Protein AF-0000000076549387 (afdb_homodimer)

Sequence (734 aa):
MTKSLVIRKKEECKWDLVSLGEVMLRLDPGDVRVATARQFNVWEGGGEYNVARGLRRCFGLKTAIVTAVADNPVGRLLEDLMLQGGVDQSHVVWTKYDGVGRTTRNGLNFTERGFGVRAALGCSDRGHTAVSQLKPGQIDWDEIFGKEGSRWFHTGGIFCALSETTPEVAKEAMVAARKHGVMISYDLNYRDSLWKSIGGKARATEVNRELASYVDVMIGNEEDFTAALGFEIEGVGEDLGELDSANFRKMIEKAVATFPNFRAVATTLRHAKTASVNDWGAVCYYEGKFHEARPMPDLEIFDRVGGGDSFASGLIYGFLNDKGADWAVNCGCAHGALAMTTPGDTTMATFDEVQRIMKGGGARVQRMTKSLVIRKKEECKWDLVSLGEVMLRLDPGDVRVATARQFNVWEGGGEYNVARGLRRCFGLKTAIVTAVADNPVGRLLEDLMLQGGVDQSHVVWTKYDGVGRTTRNGLNFTERGFGVRAALGCSDRGHTAVSQLKPGQIDWDEIFGKEGSRWFHTGGIFCALSETTPEVAKEAMVAARKHGVMISYDLNYRDSLWKSIGGKARATEVNRELASYVDVMIGNEEDFTAALGFEIEGVGEDLGELDSANFRKMIEKAVATFPNFRAVATTLRHAKTASVNDWGAVCYYEGKFHEARPMPDLEIFDRVGGGDSFASGLIYGFLNDKGADWAVNCGCAHGALAMTTPGDTTMATFDEVQRIMKGGGARVQR

Nearest PDB structures (foldseek):
  4gm6-assembly1_F  TM=9.409E-01  e=6.755E-30  Listeria grayi DSM 20601
  4du5-assembly1_A  TM=8.593E-01  e=4.183E-23  Polaromonas sp. JS666
  4du5-assembly2_C  TM=8.643E-01  e=4.702E-22  Polaromonas sp. JS666
  3ljs-assembly2_B  TM=7.863E-01  e=1.137E-19  Xylella fastidiosa Temecula1
  7vva-assembly2_G  TM=6.803E-01  e=8.347E-06  Escherichia coli

Foldseek 3Di:
DLDAQDFDDPVQALFQEEEEWAKAWEWEQPQDAPVPGPGTDIAIDTLRLQLQLLLCQAVNGAYAYAFEAEPDPRSVVSVVRSVVSVHDYPRYHYDYDPVPQPQEHGKYWYWYQFDFARHIDIDTDQPNYGRLPDAPPPGDLCCNCPVNRYRAYEYEQNQVLQYQGSLVNLQNNLVSCVVSSHAYEYELPDDQVSNVVPPGQVVLQVSLCVSLLSHAEYEYAPVSCCRRNVQDQPPPDPPCDPVRVVSRVVSVVVVCVSHVSHQKYKYWDWDPPTSFWIWTWMWMDHPNDIAIADIDHRQGFDAQAQLSSQLSSQLSVCSSVVVDNNRSNNLSRLRSSQQRHDDYRHRPHHNVSSVCVSVVHDPPDDD/DLDAQDFDDPVQALFQEEEEWAKAWEWEQPQDAPVPGPGTDIAIDTLRLQLQLLLCQAVPGAYAYAFEAEPDPRSVVSVVRSVVSVHDYPRYHYDYDPVPQPQEHGKYWYWYQFDFARHIDIDTDQPNYGRLPDAPPPGDLCCNCPVNRYRAYEYEQNQVLQYQGSLVNLQNNLVSCVVSSHAYEYELPDDQVSNVVPPGQVVLQVSLCVSLLSHAEYEYAPVSCCRRNVQDQPPPDDPPDPVRVVSRVVSVVVSCVSHVSHQKYKYWDWDPPTSFWIWTWMWMDHPNDIAIADIDHRQGFDAQAQLSSQLSSQLSVCSSVVVDNNRSNNLSRLRSSQQRHDDYRHRPHHNVSSVCVSVVHDPPDDD

Radius of gyration: 29.79 Å; Cα contacts (8 Å, |Δi|>4): 1747; chains: 2; bounding box: 63×90×71 Å

pLDDT: mean 93.86, std 11.14, range [37.62, 99.0]

Organism: NCBI:txid570835

Structure (mmCIF, N/CA/C/O backbone):
data_AF-0000000076549387-model_v1
#
loop_
_entity.id
_entity.type
_entity.pdbx_description
1 polymer 2-dehydro-3-deoxygluconokinase
#
loop_
_atom_site.group_PDB
_atom_site.id
_atom_site.type_symbol
_atom_site.label_atom_id
_atom_site.label_alt_id
_atom_site.label_comp_id
_atom_site.label_asym_id
_atom_site.label_entity_id
_atom_site.label_seq_id
_atom_site.pdbx_PDB_ins_code
_atom_site.Cartn_x
_atom_site.Cartn_y
_atom_site.Cartn_z
_atom_site.occupancy
_atom_site.B_iso_or_equiv
_atom_site.auth_seq_id
_atom_site.auth_comp_id
_atom_site.auth_asym_id
_atom_site.auth_atom_id
_atom_site.pdbx_PDB_model_num
ATOM 1 N N . MET A 1 1 ? 6.594 -48.656 -10.984 1 39.19 1 MET A N 1
ATOM 2 C CA . MET A 1 1 ? 5.902 -48.312 -12.227 1 39.19 1 MET A CA 1
ATOM 3 C C . MET A 1 1 ? 5.273 -46.906 -12.141 1 39.19 1 MET A C 1
ATOM 5 O O . MET A 1 1 ? 4.477 -46.656 -11.242 1 39.19 1 MET A O 1
ATOM 9 N N . THR A 1 2 ? 6.125 -45.875 -12.547 1 50.94 2 THR A N 1
ATOM 10 C CA . THR A 1 2 ? 5.691 -44.469 -12.492 1 50.94 2 THR A CA 1
ATOM 11 C C . THR A 1 2 ? 4.285 -44.344 -13.062 1 50.94 2 THR A C 1
ATOM 13 O O . THR A 1 2 ? 3.994 -44.844 -14.148 1 50.94 2 THR A O 1
ATOM 16 N N . LYS A 1 3 ? 3.303 -44.094 -12.133 1 68.94 3 LYS A N 1
ATOM 17 C CA . LYS A 1 3 ? 1.864 -44.125 -12.383 1 68.94 3 LYS A CA 1
ATOM 18 C C . LYS A 1 3 ? 1.426 -42.875 -13.172 1 68.94 3 LYS A C 1
ATOM 20 O O . LYS A 1 3 ? 1.919 -41.781 -12.938 1 68.94 3 LYS A O 1
ATOM 25 N N . SER A 1 4 ? 0.88 -43.031 -14.305 1 82.94 4 SER A N 1
ATOM 26 C CA . SER A 1 4 ? 0.263 -42.031 -15.172 1 82.94 4 SER A CA 1
ATOM 27 C C . SER A 1 4 ? -0.686 -41.125 -14.391 1 82.94 4 SER A C 1
ATOM 29 O O . SER A 1 4 ? -1.084 -41.469 -13.273 1 82.94 4 SER A O 1
ATOM 31 N N . LEU A 1 5 ? -0.774 -39.938 -14.797 1 91 5 LEU A N 1
ATOM 32 C CA . LEU A 1 5 ? -1.771 -39.031 -14.234 1 91 5 LEU A CA 1
ATOM 33 C C . LEU A 1 5 ? -3.182 -39.5 -14.57 1 91 5 LEU A C 1
ATOM 35 O O . LEU A 1 5 ? -3.521 -39.656 -15.742 1 91 5 LEU A O 1
ATOM 39 N N . VAL A 1 6 ? -3.938 -39.844 -13.602 1 93.5 6 VAL A N 1
ATOM 40 C CA . VAL A 1 6 ? -5.348 -40.188 -13.781 1 93.5 6 VAL A CA 1
ATOM 41 C C . VAL A 1 6 ? -6.215 -38.969 -13.43 1 93.5 6 VAL A C 1
ATOM 43 O O . VAL A 1 6 ? -6.504 -38.719 -12.25 1 93.5 6 VAL A O 1
ATOM 46 N N . ILE A 1 7 ? -6.664 -38.25 -14.438 1 97 7 ILE A N 1
ATOM 47 C CA . ILE A 1 7 ? -7.352 -37 -14.25 1 97 7 ILE A CA 1
ATOM 48 C C . ILE A 1 7 ? -8.859 -37.188 -14.406 1 97 7 ILE A C 1
ATOM 50 O O . ILE A 1 7 ? -9.305 -37.875 -15.312 1 97 7 ILE A O 1
ATOM 54 N N . ARG A 1 8 ? -9.594 -36.625 -13.547 1 97.38 8 ARG A N 1
ATOM 55 C CA . ARG A 1 8 ? -11.047 -36.688 -13.594 1 97.38 8 ARG A CA 1
ATOM 56 C C . ARG A 1 8 ? -11.578 -36.156 -14.93 1 97.38 8 ARG A C 1
ATOM 58 O O . ARG A 1 8 ? -11.008 -35.219 -15.508 1 97.38 8 ARG A O 1
ATOM 65 N N . LYS A 1 9 ? -12.711 -36.688 -15.305 1 97 9 LYS A N 1
ATOM 66 C CA . LYS A 1 9 ? -13.312 -36.281 -16.578 1 97 9 LYS A CA 1
ATOM 67 C C . LYS A 1 9 ? -13.883 -34.875 -16.484 1 97 9 LYS A C 1
ATOM 69 O O . LYS A 1 9 ? -14.43 -34.469 -15.445 1 97 9 LYS A O 1
ATOM 74 N N . LYS A 1 10 ? -13.742 -34.219 -17.547 1 96.88 10 LYS A N 1
ATOM 75 C CA . LYS A 1 10 ? -14.195 -32.812 -17.625 1 96.88 10 LYS A CA 1
ATOM 76 C C . LYS A 1 10 ? -15.68 -32.719 -17.297 1 96.88 10 LYS A C 1
ATOM 78 O O . LYS A 1 10 ? -16.109 -31.766 -16.625 1 96.88 10 LYS A O 1
ATOM 83 N N . GLU A 1 11 ? -16.438 -33.688 -17.688 1 96.62 11 GLU A N 1
ATOM 84 C CA . GLU A 1 11 ? -17.891 -33.656 -17.562 1 96.62 11 GLU A CA 1
ATOM 85 C C . GLU A 1 11 ? -18.328 -33.812 -16.109 1 96.62 11 GLU A C 1
ATOM 87 O O . GLU A 1 11 ? -19.453 -33.5 -15.75 1 96.62 11 GLU A O 1
ATOM 92 N N . GLU A 1 12 ? -17.406 -34.219 -15.305 1 96.81 12 GLU A N 1
ATOM 93 C CA . GLU A 1 12 ? -17.75 -34.531 -13.914 1 96.81 12 GLU A CA 1
ATOM 94 C C . GLU A 1 12 ? -17.344 -33.375 -12.984 1 96.81 12 GLU A C 1
ATOM 96 O O . GLU A 1 12 ? -17.641 -33.438 -11.789 1 96.81 12 GLU A O 1
ATOM 101 N N . CYS A 1 13 ? -16.734 -32.438 -13.516 1 98.62 13 CYS A N 1
ATOM 102 C CA . CYS A 1 13 ? -16.156 -31.375 -12.703 1 98.62 13 CYS A CA 1
ATOM 103 C C . CYS A 1 13 ? -16.609 -30 -13.172 1 98.62 13 CYS A C 1
ATOM 105 O O . CYS A 1 13 ? -16.594 -29.703 -14.375 1 98.62 13 CYS A O 1
ATOM 107 N N . LYS A 1 14 ? -17 -29.25 -12.211 1 98.75 14 LYS A N 1
ATOM 108 C CA . LYS A 1 14 ? -17.312 -27.844 -12.516 1 98.75 14 LYS A CA 1
ATOM 109 C C . LYS A 1 14 ? -16.047 -27.094 -12.93 1 98.75 14 LYS A C 1
ATOM 111 O O . LYS A 1 14 ? -16.094 -26.234 -13.82 1 98.75 14 LYS A O 1
ATOM 116 N N . TRP A 1 15 ? -14.938 -27.406 -12.281 1 98.88 15 TRP A N 1
ATOM 117 C CA . TRP A 1 15 ? -13.703 -26.656 -12.477 1 98.88 15 TRP A CA 1
ATOM 118 C C . TRP A 1 15 ? -12.656 -27.516 -13.18 1 98.88 15 TRP A C 1
ATOM 120 O O . TRP A 1 15 ? -12.453 -28.672 -12.82 1 98.88 15 TRP A O 1
ATOM 130 N N . ASP A 1 16 ? -12.016 -26.875 -14.188 1 98.94 16 ASP A N 1
ATOM 131 C CA . ASP A 1 16 ? -10.797 -27.5 -14.695 1 98.94 16 ASP A CA 1
ATOM 132 C C . ASP A 1 16 ? -9.664 -27.391 -13.688 1 98.94 16 ASP A C 1
ATOM 134 O O . ASP A 1 16 ? -8.859 -28.312 -13.547 1 98.94 16 ASP A O 1
ATOM 138 N N . LEU A 1 17 ? -9.594 -26.281 -12.984 1 98.94 17 LEU A N 1
ATOM 139 C CA . LEU A 1 17 ? -8.562 -26.062 -11.977 1 98.94 17 LEU A CA 1
ATOM 140 C C . LEU A 1 17 ? -9.039 -25.109 -10.898 1 98.94 17 LEU A C 1
ATOM 142 O O . LEU A 1 17 ? -9.656 -24.078 -11.203 1 98.94 17 LEU A O 1
ATOM 146 N N . VAL A 1 18 ? -8.719 -25.391 -9.633 1 98.94 18 VAL A N 1
ATOM 147 C CA . VAL A 1 18 ? -8.859 -24.484 -8.492 1 98.94 18 VAL A CA 1
ATOM 148 C C . VAL A 1 18 ? -7.484 -24.172 -7.902 1 98.94 18 VAL A C 1
ATOM 150 O O . VAL A 1 18 ? -6.707 -25.094 -7.617 1 98.94 18 VAL A O 1
ATOM 153 N N . SER A 1 19 ? -7.207 -22.938 -7.805 1 98.94 19 SER A N 1
ATOM 154 C CA . SER A 1 19 ? -5.977 -22.516 -7.145 1 98.94 19 SER A CA 1
ATOM 155 C C . SER A 1 19 ? -6.25 -22 -5.734 1 98.94 19 SER A C 1
ATOM 157 O O . SER A 1 19 ? -7.324 -21.469 -5.457 1 98.94 19 SER A O 1
ATOM 159 N N . LEU A 1 20 ? -5.301 -22.219 -4.84 1 98.94 20 LEU A N 1
ATOM 160 C CA . LEU A 1 20 ? -5.238 -21.609 -3.516 1 98.94 20 LEU A CA 1
ATOM 161 C C . LEU A 1 20 ? -4 -20.734 -3.379 1 98.94 20 LEU A C 1
ATOM 163 O O . LEU A 1 20 ? -2.873 -21.219 -3.529 1 98.94 20 LEU A O 1
ATOM 167 N N . GLY A 1 21 ? -4.172 -19.453 -3.123 1 98.81 21 GLY A N 1
ATOM 168 C CA . GLY A 1 21 ? -3.023 -18.562 -2.99 1 98.81 21 GLY A CA 1
ATOM 169 C C . GLY A 1 21 ? -3.404 -17.109 -2.785 1 98.81 21 GLY A C 1
ATOM 170 O O . GLY A 1 21 ? -4.586 -16.766 -2.803 1 98.81 21 GLY A O 1
ATOM 171 N N . GLU A 1 22 ? -2.432 -16.312 -2.545 1 98.75 22 GLU A N 1
ATOM 172 C CA . GLU A 1 22 ? -2.617 -14.875 -2.346 1 98.75 22 GLU A CA 1
ATOM 173 C C . GLU A 1 22 ? -2.742 -14.148 -3.68 1 98.75 22 GLU A C 1
ATOM 175 O O . GLU A 1 22 ? -2.004 -14.438 -4.625 1 98.75 22 GLU A O 1
ATOM 180 N N . VAL A 1 23 ? -3.674 -13.25 -3.785 1 98.81 23 VAL A N 1
ATOM 181 C CA . VAL A 1 23 ? -3.752 -12.305 -4.895 1 98.81 23 VAL A CA 1
ATOM 182 C C . VAL A 1 23 ? -3.389 -10.898 -4.41 1 98.81 23 VAL A C 1
ATOM 184 O O . VAL A 1 23 ? -4.023 -10.367 -3.496 1 98.81 23 VAL A O 1
ATOM 187 N N . MET A 1 24 ? -2.383 -10.312 -4.984 1 98.69 24 MET A N 1
ATOM 188 C CA . MET A 1 24 ? -1.881 -9.008 -4.562 1 98.69 24 MET A CA 1
ATOM 189 C C . MET A 1 24 ? -2.145 -7.957 -5.633 1 98.69 24 MET A C 1
ATOM 191 O O . MET A 1 24 ? -2.379 -8.289 -6.793 1 98.69 24 MET A O 1
ATOM 195 N N . LEU A 1 25 ? -2.178 -6.734 -5.176 1 98.75 25 LEU A N 1
ATOM 196 C CA . LEU A 1 25 ? -2.115 -5.594 -6.082 1 98.75 25 LEU A CA 1
ATOM 197 C C . LEU A 1 25 ? -0.669 -5.227 -6.395 1 98.75 25 LEU A C 1
ATOM 199 O O . LEU A 1 25 ? 0.122 -4.969 -5.484 1 98.75 25 LEU A O 1
ATOM 203 N N . ARG A 1 26 ? -0.303 -5.301 -7.609 1 98.62 26 ARG A N 1
ATOM 204 C CA . ARG A 1 26 ? 1.019 -4.863 -8.047 1 98.62 26 ARG A CA 1
ATOM 205 C C . ARG A 1 26 ? 0.999 -3.396 -8.461 1 98.62 26 ARG A C 1
ATOM 207 O O . ARG A 1 26 ? 0.167 -2.99 -9.273 1 98.62 26 ARG A O 1
ATOM 214 N N . LEU A 1 27 ? 1.844 -2.586 -7.863 1 98.81 27 LEU A N 1
ATOM 215 C CA . LEU A 1 27 ? 2.09 -1.2 -8.242 1 98.81 27 LEU A CA 1
ATOM 216 C C . LEU A 1 27 ? 3.369 -1.081 -9.062 1 98.81 27 LEU A C 1
ATOM 218 O O . LEU A 1 27 ? 4.469 -1.274 -8.539 1 98.81 27 LEU A O 1
ATOM 222 N N . ASP A 1 28 ? 3.219 -0.827 -10.336 1 98.56 28 ASP A N 1
ATOM 223 C CA . ASP A 1 28 ? 4.262 -0.834 -11.359 1 98.56 28 ASP A CA 1
ATOM 224 C C . ASP A 1 28 ? 4.652 0.588 -11.758 1 98.56 28 ASP A C 1
ATOM 226 O O . ASP A 1 28 ? 3.867 1.302 -12.383 1 98.56 28 ASP A O 1
ATOM 230 N N . PRO A 1 29 ? 5.918 1.038 -11.469 1 98.44 29 PRO A N 1
ATOM 231 C CA . PRO A 1 29 ? 6.324 2.414 -11.766 1 98.44 29 PRO A CA 1
ATOM 232 C C . PRO A 1 29 ? 6.645 2.627 -13.242 1 98.44 29 PRO A C 1
ATOM 234 O O . PRO A 1 29 ? 7.098 3.707 -13.633 1 98.44 29 PRO A O 1
ATOM 237 N N . GLY A 1 30 ? 6.426 1.599 -14.125 1 96.62 30 GLY A N 1
ATOM 238 C CA . GLY A 1 30 ? 6.785 1.716 -15.523 1 96.62 30 GLY A CA 1
ATOM 239 C C . GLY A 1 30 ? 8.281 1.674 -15.766 1 96.62 30 GLY A C 1
ATOM 240 O O . GLY A 1 30 ? 8.961 0.747 -15.312 1 96.62 30 GLY A O 1
ATOM 241 N N . ASP A 1 31 ? 8.773 2.729 -16.406 1 94.56 31 ASP A N 1
ATOM 242 C CA . ASP A 1 31 ? 10.18 2.725 -16.797 1 94.56 31 ASP A CA 1
ATOM 243 C C . ASP A 1 31 ? 11.047 3.418 -15.75 1 94.56 31 ASP A C 1
ATOM 245 O O . ASP A 1 31 ? 12.266 3.496 -15.898 1 94.56 31 ASP A O 1
ATOM 249 N N . VAL A 1 32 ? 10.43 3.93 -14.68 1 96.75 32 VAL A N 1
ATOM 250 C CA . VAL A 1 32 ? 11.211 4.566 -13.625 1 96.75 32 VAL A CA 1
ATOM 251 C C . VAL A 1 32 ? 11.305 3.641 -12.414 1 96.75 32 VAL A C 1
ATOM 253 O O . VAL A 1 32 ? 10.836 2.498 -12.461 1 96.75 32 VAL A O 1
ATOM 256 N N . ARG A 1 33 ? 11.961 4.07 -11.422 1 97.81 33 ARG A N 1
ATOM 257 C CA . ARG A 1 33 ? 12.141 3.279 -10.211 1 97.81 33 ARG A CA 1
ATOM 258 C C . ARG A 1 33 ? 11.07 3.609 -9.18 1 97.81 33 ARG A C 1
ATOM 260 O O . ARG A 1 33 ? 10.539 4.723 -9.164 1 97.81 33 ARG A O 1
ATOM 267 N N . VAL A 1 34 ? 10.773 2.678 -8.312 1 98.5 34 VAL A N 1
ATOM 268 C CA . VAL A 1 34 ? 9.805 2.904 -7.246 1 98.5 34 VAL A CA 1
ATOM 269 C C . VAL A 1 34 ? 10.195 4.141 -6.441 1 98.5 34 VAL A C 1
ATOM 271 O O . VAL A 1 34 ? 9.367 5.008 -6.176 1 98.5 34 VAL A O 1
ATOM 274 N N . ALA A 1 35 ? 11.406 4.352 -6.152 1 98.12 35 ALA A N 1
ATOM 275 C CA . ALA A 1 35 ? 11.914 5.387 -5.25 1 98.12 35 ALA A CA 1
ATOM 276 C C . ALA A 1 35 ? 11.742 6.773 -5.859 1 98.12 35 ALA A C 1
ATOM 278 O O . ALA A 1 35 ? 11.875 7.785 -5.168 1 98.12 35 ALA A O 1
ATOM 279 N N . THR A 1 36 ? 11.438 6.883 -7.145 1 97.88 36 THR A N 1
ATOM 280 C CA . THR A 1 36 ? 11.336 8.18 -7.809 1 97.88 36 THR A CA 1
ATOM 281 C C . THR A 1 36 ? 10.039 8.281 -8.609 1 97.88 36 THR A C 1
ATOM 283 O O . THR A 1 36 ? 9.891 9.172 -9.445 1 97.88 36 THR A O 1
ATOM 286 N N . ALA A 1 37 ? 9.148 7.328 -8.438 1 98.25 37 ALA A N 1
ATOM 287 C CA . ALA A 1 37 ? 7.93 7.234 -9.227 1 98.25 37 ALA A CA 1
ATOM 288 C C . ALA A 1 37 ? 6.98 8.391 -8.922 1 98.25 37 ALA A C 1
ATOM 290 O O . ALA A 1 37 ? 6.945 8.891 -7.793 1 98.25 37 ALA A O 1
ATOM 291 N N . ARG A 1 38 ? 6.156 8.812 -9.898 1 98.06 38 ARG A N 1
ATOM 292 C CA . ARG A 1 38 ? 5.078 9.781 -9.719 1 98.06 38 ARG A CA 1
ATOM 293 C C . ARG A 1 38 ? 3.725 9.164 -10.047 1 98.06 38 ARG A C 1
ATOM 295 O O . ARG A 1 38 ? 2.682 9.773 -9.812 1 98.06 38 ARG A O 1
ATOM 302 N N . GLN A 1 39 ? 3.793 8.031 -10.578 1 98.38 39 GLN A N 1
ATOM 303 C CA . GLN A 1 39 ? 2.613 7.23 -10.906 1 98.38 39 GLN A CA 1
ATOM 304 C C . GLN A 1 39 ? 2.928 5.738 -10.852 1 98.38 39 GLN A C 1
ATOM 306 O O . GLN A 1 39 ? 4.078 5.336 -11.031 1 98.38 39 GLN A O 1
ATOM 311 N N . PHE A 1 40 ? 1.926 4.973 -10.633 1 98.81 40 PHE A N 1
ATOM 312 C CA . PHE A 1 40 ? 2.031 3.521 -10.719 1 98.81 40 PHE A CA 1
ATOM 313 C C . PHE A 1 40 ? 0.93 2.953 -11.609 1 98.81 40 PHE A C 1
ATOM 315 O O . PHE A 1 40 ? -0.239 3.316 -11.469 1 98.81 40 PHE A O 1
ATOM 322 N N . ASN A 1 41 ? 1.312 2.043 -12.531 1 98.62 41 ASN A N 1
ATOM 323 C CA . ASN A 1 41 ? 0.327 1.184 -13.18 1 98.62 41 ASN A CA 1
ATOM 324 C C . ASN A 1 41 ? -0.101 0.036 -12.266 1 98.62 41 ASN A C 1
ATOM 326 O O . ASN A 1 41 ? 0.689 -0.442 -11.453 1 98.62 41 ASN A O 1
ATOM 330 N N . VAL A 1 42 ? -1.361 -0.381 -12.445 1 98.5 42 VAL A N 1
ATOM 331 C CA . VAL A 1 42 ? -1.938 -1.336 -11.5 1 98.5 42 VAL A CA 1
ATOM 332 C C . VAL A 1 42 ? -2.129 -2.688 -12.188 1 98.5 42 VAL A C 1
ATOM 334 O O . VAL A 1 42 ? -2.705 -2.762 -13.281 1 98.5 42 VAL A O 1
ATOM 337 N N . TRP A 1 43 ? -1.61 -3.711 -11.562 1 98.25 43 TRP A N 1
ATOM 338 C CA . TRP A 1 43 ? -1.826 -5.094 -11.969 1 98.25 43 TRP A CA 1
ATOM 339 C C . TRP A 1 43 ? -2.205 -5.965 -10.781 1 98.25 43 TRP A C 1
ATOM 341 O O . TRP A 1 43 ? -1.983 -5.582 -9.625 1 98.25 43 TRP A O 1
ATOM 351 N N . GLU A 1 44 ? -2.885 -7.008 -10.977 1 98.56 44 GLU A N 1
ATOM 352 C CA . GLU A 1 44 ? -3.045 -8.055 -9.977 1 98.56 44 GLU A CA 1
ATOM 353 C C . GLU A 1 44 ? -2.082 -9.211 -10.234 1 98.56 44 GLU A C 1
ATOM 355 O O . GLU A 1 44 ? -1.628 -9.414 -11.359 1 98.56 44 GLU A O 1
ATOM 360 N N . GLY A 1 45 ? -1.774 -9.867 -9.188 1 98 45 GLY A N 1
ATOM 361 C CA . GLY A 1 45 ? -0.919 -11.031 -9.352 1 98 45 GLY A CA 1
ATOM 362 C C . GLY A 1 45 ? -0.814 -11.875 -8.094 1 98 45 GLY A C 1
ATOM 363 O O . GLY A 1 45 ? -1.178 -11.422 -7.008 1 98 45 GLY A O 1
ATOM 364 N N . GLY A 1 46 ? -0.215 -12.984 -8.195 1 98.06 46 GLY A N 1
ATOM 365 C CA . GLY A 1 46 ? 0.017 -14.07 -7.25 1 98.06 46 GLY A CA 1
ATOM 366 C C . GLY A 1 46 ? 0.329 -15.391 -7.93 1 98.06 46 GLY A C 1
ATOM 367 O O . GLY A 1 46 ? -0.339 -15.773 -8.891 1 98.06 46 GLY A O 1
ATOM 368 N N . GLY A 1 47 ? 1.271 -16.016 -7.473 1 98.12 47 GLY A N 1
ATOM 369 C CA . GLY A 1 47 ? 1.768 -17.188 -8.172 1 98.12 47 GLY A CA 1
ATOM 370 C C . GLY A 1 47 ? 0.678 -18.188 -8.508 1 98.12 47 GLY A C 1
ATOM 371 O O . GLY A 1 47 ? 0.487 -18.531 -9.68 1 98.12 47 GLY A O 1
ATOM 372 N N . GLU A 1 48 ? -0.065 -18.641 -7.516 1 98.75 48 GLU A N 1
ATOM 373 C CA . GLU A 1 48 ? -1.102 -19.641 -7.707 1 98.75 48 GLU A CA 1
ATOM 374 C C . GLU A 1 48 ? -2.258 -19.094 -8.539 1 98.75 48 GLU A C 1
ATOM 376 O O . GLU A 1 48 ? -2.783 -19.781 -9.414 1 98.75 48 GLU A O 1
ATOM 381 N N . TYR A 1 49 ? -2.596 -17.828 -8.297 1 98.88 49 TYR A N 1
ATOM 382 C CA . TYR A 1 49 ? -3.631 -17.156 -9.07 1 98.88 49 TYR A CA 1
ATOM 383 C C . TYR A 1 49 ? -3.221 -17.031 -10.531 1 98.88 49 TYR A C 1
ATOM 385 O O . TYR A 1 49 ? -4.039 -17.219 -11.43 1 98.88 49 TYR A O 1
ATOM 393 N N . ASN A 1 50 ? -1.98 -16.625 -10.797 1 98.88 50 ASN A N 1
ATOM 394 C CA . ASN A 1 50 ? -1.488 -16.453 -12.156 1 98.88 50 ASN A CA 1
ATOM 395 C C . ASN A 1 50 ? -1.664 -17.719 -12.992 1 98.88 50 ASN A C 1
ATOM 397 O O . ASN A 1 50 ? -1.936 -17.656 -14.188 1 98.88 50 ASN A O 1
ATOM 401 N N . VAL A 1 51 ? -1.466 -18.891 -12.312 1 98.94 51 VAL A N 1
ATOM 402 C CA . VAL A 1 51 ? -1.648 -20.156 -13 1 98.94 51 VAL A CA 1
ATOM 403 C C . VAL A 1 51 ? -3.107 -20.312 -13.422 1 98.94 51 VAL A C 1
ATOM 405 O O . VAL A 1 51 ? -3.391 -20.625 -14.578 1 98.94 51 VAL A O 1
ATOM 408 N N . ALA A 1 52 ? -4.031 -20.062 -12.492 1 98.94 52 ALA A N 1
ATOM 409 C CA . ALA A 1 52 ? -5.457 -20.156 -12.797 1 98.94 52 ALA A CA 1
ATOM 410 C C . ALA A 1 52 ? -5.844 -19.156 -13.898 1 98.94 52 ALA A C 1
ATOM 412 O O . ALA A 1 52 ? -6.578 -19.516 -14.82 1 98.94 52 ALA A O 1
ATOM 413 N N . ARG A 1 53 ? -5.359 -17.969 -13.789 1 98.88 53 ARG A N 1
ATOM 414 C CA . ARG A 1 53 ? -5.68 -16.938 -14.758 1 98.88 53 ARG A CA 1
ATOM 415 C C . ARG A 1 53 ? -5.145 -17.281 -16.141 1 98.88 53 ARG A C 1
ATOM 417 O O . ARG A 1 53 ? -5.809 -17.047 -17.141 1 98.88 53 ARG A O 1
ATOM 424 N N . GLY A 1 54 ? -3.924 -17.797 -16.203 1 98.88 54 GLY A N 1
ATOM 425 C CA . GLY A 1 54 ? -3.365 -18.234 -17.469 1 98.88 54 GLY A CA 1
ATOM 426 C C . GLY A 1 54 ? -4.191 -19.312 -18.156 1 98.88 54 GLY A C 1
ATOM 427 O O . GLY A 1 54 ? -4.453 -19.25 -19.344 1 98.88 54 GLY A O 1
ATOM 428 N N . LEU A 1 55 ? -4.598 -20.312 -17.375 1 98.94 55 LEU A N 1
ATOM 429 C CA . LEU A 1 55 ? -5.434 -21.375 -17.922 1 98.94 55 LEU A CA 1
ATOM 430 C C . LEU A 1 55 ? -6.762 -20.828 -18.422 1 98.94 55 LEU A C 1
ATOM 432 O O . LEU A 1 55 ? -7.285 -21.297 -19.438 1 98.94 55 LEU A O 1
ATOM 436 N N . ARG A 1 56 ? -7.262 -19.828 -17.734 1 98.88 56 ARG A N 1
ATOM 437 C CA . ARG A 1 56 ? -8.531 -19.234 -18.125 1 98.88 56 ARG A CA 1
ATOM 438 C C . ARG A 1 56 ? -8.375 -18.375 -19.375 1 98.88 56 ARG A C 1
ATOM 440 O O . ARG A 1 56 ? -9.086 -18.562 -20.359 1 98.88 56 ARG A O 1
ATOM 447 N N . ARG A 1 57 ? -7.438 -17.438 -19.391 1 98.62 57 ARG A N 1
ATOM 448 C CA . ARG A 1 57 ? -7.375 -16.391 -20.406 1 98.62 57 ARG A CA 1
ATOM 449 C C . ARG A 1 57 ? -6.68 -16.891 -21.672 1 98.62 57 ARG A C 1
ATOM 451 O O . ARG A 1 57 ? -7.094 -16.578 -22.781 1 98.62 57 ARG A O 1
ATOM 458 N N . CYS A 1 58 ? -5.648 -17.625 -21.5 1 98.75 58 CYS A N 1
ATOM 459 C CA . CYS A 1 58 ? -4.895 -18.078 -22.656 1 98.75 58 CYS A CA 1
ATOM 460 C C . CYS A 1 58 ? -5.516 -19.328 -23.25 1 98.75 58 CYS A C 1
ATOM 462 O O . CYS A 1 58 ? -5.598 -19.469 -24.469 1 98.75 58 CYS A O 1
ATOM 464 N N . PHE A 1 59 ? -6.074 -20.25 -22.359 1 98.81 59 PHE A N 1
ATOM 465 C CA . PHE A 1 59 ? -6.418 -21.578 -22.844 1 98.81 59 PHE A CA 1
ATOM 466 C C . PHE A 1 59 ? -7.922 -21.812 -22.766 1 98.81 59 PHE A C 1
ATOM 468 O O . PHE A 1 59 ? -8.422 -22.859 -23.203 1 98.81 59 PHE A O 1
ATOM 475 N N . GLY A 1 60 ? -8.664 -20.891 -22.203 1 98.69 60 GLY A N 1
ATOM 476 C CA . GLY A 1 60 ? -10.117 -20.906 -22.25 1 98.69 60 GLY A CA 1
ATOM 477 C C . GLY A 1 60 ? -10.742 -21.875 -21.266 1 98.69 60 GLY A C 1
ATOM 478 O O . GLY A 1 60 ? -11.867 -22.328 -21.453 1 98.69 60 GLY A O 1
ATOM 479 N N . LEU A 1 61 ? -10.039 -22.25 -20.203 1 98.88 61 LEU A N 1
ATOM 480 C CA . LEU A 1 61 ? -10.539 -23.234 -19.25 1 98.88 61 LEU A CA 1
ATOM 481 C C . LEU A 1 61 ? -11.32 -22.562 -18.141 1 98.88 61 LEU A C 1
ATOM 483 O O . LEU A 1 61 ? -11.258 -21.344 -17.969 1 98.88 61 LEU A O 1
ATOM 487 N N . LYS A 1 62 ? -12.133 -23.312 -17.438 1 98.88 62 LYS A N 1
ATOM 488 C CA . LYS A 1 62 ? -12.891 -22.828 -16.297 1 98.88 62 LYS A CA 1
ATOM 489 C C . LYS A 1 62 ? -12.109 -22.984 -15 1 98.88 62 LYS A C 1
ATOM 491 O O . LYS A 1 62 ? -11.875 -24.109 -14.547 1 98.88 62 LYS A O 1
ATOM 496 N N . THR A 1 63 ? -11.703 -21.906 -14.422 1 98.94 63 THR A N 1
ATOM 497 C CA . THR A 1 63 ? -10.859 -21.953 -13.234 1 98.94 63 THR A CA 1
ATOM 498 C C . THR A 1 63 ? -11.453 -21.109 -12.102 1 98.94 63 THR A C 1
ATOM 500 O O . THR A 1 63 ? -12.297 -20.25 -12.344 1 98.94 63 THR A O 1
ATOM 503 N N . ALA A 1 64 ? -11.039 -21.406 -10.852 1 98.94 64 ALA A N 1
ATOM 504 C CA . ALA A 1 64 ? -11.453 -20.656 -9.664 1 98.94 64 ALA A CA 1
ATOM 505 C C . ALA A 1 64 ? -10.266 -20.406 -8.734 1 98.94 64 ALA A C 1
ATOM 507 O O . ALA A 1 64 ? -9.242 -21.094 -8.836 1 98.94 64 ALA A O 1
ATOM 508 N N . ILE A 1 65 ? -10.469 -19.453 -7.922 1 98.94 65 ILE A N 1
ATOM 509 C CA . ILE A 1 65 ? -9.445 -19.109 -6.938 1 98.94 65 ILE A CA 1
ATOM 510 C C . ILE A 1 65 ? -10.047 -19.188 -5.531 1 98.94 65 ILE A C 1
ATOM 512 O O . ILE A 1 65 ? -11.18 -18.75 -5.309 1 98.94 65 ILE A O 1
ATOM 516 N N . VAL A 1 66 ? -9.375 -19.875 -4.648 1 98.94 66 VAL A N 1
ATOM 517 C CA . VAL A 1 66 ? -9.602 -19.766 -3.211 1 98.94 66 VAL A CA 1
ATOM 518 C C . VAL A 1 66 ? -8.586 -18.812 -2.602 1 98.94 66 VAL A C 1
ATOM 520 O O . VAL A 1 66 ? -7.375 -19.031 -2.697 1 98.94 66 VAL A O 1
ATOM 523 N N . THR A 1 67 ? -9.016 -17.734 -2.051 1 98.94 67 THR A N 1
ATOM 524 C CA . THR A 1 67 ? -8.188 -16.703 -1.435 1 98.94 67 THR A CA 1
ATOM 525 C C . THR A 1 67 ? -8.992 -15.906 -0.413 1 98.94 67 THR A C 1
ATOM 527 O O . THR A 1 67 ? -10.102 -16.297 -0.048 1 98.94 67 THR A O 1
ATOM 530 N N . ALA A 1 68 ? -8.391 -14.977 0.241 1 98.88 68 ALA A N 1
ATOM 531 C CA . ALA A 1 68 ? -9.078 -14.047 1.132 1 98.88 68 ALA A CA 1
ATOM 532 C C . ALA A 1 68 ? -8.672 -12.602 0.841 1 98.88 68 ALA A C 1
ATOM 534 O O . ALA A 1 68 ? -7.5 -12.328 0.564 1 98.88 68 ALA A O 1
ATOM 535 N N . VAL A 1 69 ? -9.641 -11.734 0.875 1 98.81 69 VAL A N 1
ATOM 536 C CA . VAL A 1 69 ? -9.438 -10.328 0.547 1 98.81 69 VAL A CA 1
ATOM 537 C C . VAL A 1 69 ? -10.109 -9.453 1.601 1 98.81 69 VAL A C 1
ATOM 539 O O . VAL A 1 69 ? -11.203 -9.766 2.078 1 98.81 69 VAL A O 1
ATOM 542 N N . ALA A 1 70 ? -9.43 -8.375 2.082 1 98.69 70 ALA A N 1
ATOM 543 C CA . ALA A 1 70 ? -10.062 -7.406 2.973 1 98.69 70 ALA A CA 1
ATOM 544 C C . ALA A 1 70 ? -11.133 -6.609 2.24 1 98.69 70 ALA A C 1
ATOM 546 O O . ALA A 1 70 ? -10.93 -6.16 1.111 1 98.69 70 ALA A O 1
ATOM 547 N N . ASP A 1 71 ? -12.289 -6.43 2.875 1 98.38 71 ASP A N 1
ATOM 548 C CA . ASP A 1 71 ? -13.414 -5.738 2.26 1 98.38 71 ASP A CA 1
ATOM 549 C C . ASP A 1 71 ? -13.258 -4.223 2.371 1 98.38 71 ASP A C 1
ATOM 551 O O . ASP A 1 71 ? -13.859 -3.596 3.248 1 98.38 71 ASP A O 1
ATOM 555 N N . ASN A 1 72 ? -12.586 -3.666 1.503 1 98.25 72 ASN A N 1
ATOM 556 C CA . ASN A 1 72 ? -12.359 -2.236 1.316 1 98.25 72 ASN A CA 1
ATOM 557 C C . ASN A 1 72 ? -12.141 -1.891 -0.154 1 98.25 72 ASN A C 1
ATOM 559 O O . ASN A 1 72 ? -12.203 -2.766 -1.019 1 98.25 72 ASN A O 1
ATOM 563 N N . PRO A 1 73 ? -11.93 -0.63 -0.526 1 98.56 73 PRO A N 1
ATOM 564 C CA . PRO A 1 73 ? -11.82 -0.249 -1.937 1 98.56 73 PRO A CA 1
ATOM 565 C C . PRO A 1 73 ? -10.68 -0.971 -2.656 1 98.56 73 PRO A C 1
ATOM 567 O O . PRO A 1 73 ? -10.812 -1.312 -3.834 1 98.56 73 PRO A O 1
ATOM 570 N N . VAL A 1 74 ? -9.562 -1.214 -2.012 1 98.81 74 VAL A N 1
ATOM 571 C CA . VAL A 1 74 ? -8.438 -1.936 -2.604 1 98.81 74 VAL A CA 1
ATOM 572 C C . VAL A 1 74 ? -8.844 -3.383 -2.875 1 98.81 74 VAL A C 1
ATOM 574 O O . VAL A 1 74 ? -8.508 -3.941 -3.924 1 98.81 74 VAL A O 1
ATOM 577 N N . GLY A 1 75 ? -9.508 -3.961 -1.872 1 98.81 75 GLY A N 1
ATOM 578 C CA . GLY A 1 75 ? -10.047 -5.293 -2.098 1 98.81 75 GLY A CA 1
ATOM 579 C C . GLY A 1 75 ? -11 -5.359 -3.277 1 98.81 75 GLY A C 1
ATOM 580 O O . GLY A 1 75 ? -10.961 -6.312 -4.059 1 98.81 75 GLY A O 1
ATOM 581 N N . ARG A 1 76 ? -11.836 -4.375 -3.424 1 98.81 76 ARG A N 1
ATOM 582 C CA . ARG A 1 76 ? -12.766 -4.316 -4.551 1 98.81 76 ARG A CA 1
ATOM 583 C C . ARG A 1 76 ? -12.016 -4.129 -5.863 1 98.81 76 ARG A C 1
ATOM 585 O O . ARG A 1 76 ? -12.445 -4.633 -6.906 1 98.81 76 ARG A O 1
ATOM 592 N N . LEU A 1 77 ? -10.945 -3.383 -5.809 1 98.88 77 LEU A N 1
ATOM 593 C CA . LEU A 1 77 ? -10.094 -3.277 -6.984 1 98.88 77 LEU A CA 1
ATOM 594 C C . LEU A 1 77 ? -9.539 -4.641 -7.383 1 98.88 77 LEU A C 1
ATOM 596 O O . LEU A 1 77 ? -9.547 -5 -8.562 1 98.88 77 LEU A O 1
ATOM 600 N N . LEU A 1 78 ? -9.078 -5.395 -6.418 1 98.88 78 LEU A N 1
ATOM 601 C CA . LEU A 1 78 ? -8.609 -6.75 -6.691 1 98.88 78 LEU A CA 1
ATOM 602 C C . LEU A 1 78 ? -9.719 -7.598 -7.293 1 98.88 78 LEU A C 1
ATOM 604 O O . LEU A 1 78 ? -9.492 -8.352 -8.242 1 98.88 78 LEU A O 1
ATOM 608 N N . GLU A 1 79 ? -10.859 -7.465 -6.691 1 98.81 79 GLU A N 1
ATOM 609 C CA . GLU A 1 79 ? -12.016 -8.172 -7.234 1 98.81 79 GLU A CA 1
ATOM 610 C C . GLU A 1 79 ? -12.211 -7.852 -8.719 1 98.81 79 GLU A C 1
ATOM 612 O O . GLU A 1 79 ? -12.367 -8.758 -9.539 1 98.81 79 GLU A O 1
ATOM 617 N N . ASP A 1 80 ? -12.219 -6.559 -9.031 1 98.69 80 ASP A N 1
ATOM 618 C CA . ASP A 1 80 ? -12.414 -6.109 -10.406 1 98.69 80 ASP A CA 1
ATOM 619 C C . ASP A 1 80 ? -11.359 -6.695 -11.336 1 98.69 80 ASP A C 1
ATOM 621 O O . ASP A 1 80 ? -11.672 -7.148 -12.438 1 98.69 80 ASP A O 1
ATOM 625 N N . LEU A 1 81 ? -10.141 -6.656 -10.93 1 98.69 81 LEU A N 1
ATOM 626 C CA . LEU A 1 81 ? -9.031 -7.16 -11.742 1 98.69 81 LEU A CA 1
ATOM 627 C C . LEU A 1 81 ? -9.148 -8.664 -11.938 1 98.69 81 LEU A C 1
ATOM 629 O O . LEU A 1 81 ? -8.875 -9.18 -13.023 1 98.69 81 LEU A O 1
ATOM 633 N N . MET A 1 82 ? -9.531 -9.383 -10.883 1 98.69 82 MET A N 1
ATOM 634 C CA . MET A 1 82 ? -9.727 -10.828 -11.016 1 98.69 82 MET A CA 1
ATOM 635 C C . MET A 1 82 ? -10.875 -11.125 -11.977 1 98.69 82 MET A C 1
ATOM 637 O O . MET A 1 82 ? -10.812 -12.102 -12.734 1 98.69 82 MET A O 1
ATOM 641 N N . LEU A 1 83 ? -11.945 -10.305 -11.914 1 98.5 83 LEU A N 1
ATOM 642 C CA . LEU A 1 83 ? -13.047 -10.461 -12.859 1 98.5 83 LEU A CA 1
ATOM 643 C C . LEU A 1 83 ? -12.562 -10.289 -14.289 1 98.5 83 LEU A C 1
ATOM 645 O O . LEU A 1 83 ? -12.969 -11.031 -15.18 1 98.5 83 LEU A O 1
ATOM 649 N N . GLN A 1 84 ? -11.688 -9.336 -14.508 1 97.5 84 GLN A N 1
ATOM 650 C CA . GLN A 1 84 ? -11.109 -9.141 -15.828 1 97.5 84 GLN A CA 1
ATOM 651 C C . GLN A 1 84 ? -10.328 -10.375 -16.281 1 97.5 84 GLN A C 1
ATOM 653 O O . GLN A 1 84 ? -10.266 -10.68 -17.469 1 97.5 84 GLN A O 1
ATOM 658 N N . GLY A 1 85 ? -9.742 -11.078 -15.328 1 97.88 85 GLY A N 1
ATOM 659 C CA . GLY A 1 85 ? -8.992 -12.289 -15.617 1 97.88 85 GLY A CA 1
ATOM 660 C C . GLY A 1 85 ? -9.875 -13.477 -15.93 1 97.88 85 GLY A C 1
ATOM 661 O O . GLY A 1 85 ? -9.414 -14.477 -16.484 1 97.88 85 GLY A O 1
ATOM 662 N N . GLY A 1 86 ? -11.141 -13.383 -15.5 1 98.5 86 GLY A N 1
ATOM 663 C CA . GLY A 1 86 ? -12.109 -14.43 -15.789 1 98.5 86 GLY A CA 1
ATOM 664 C C . GLY A 1 86 ? -12.07 -15.578 -14.797 1 98.5 86 GLY A C 1
ATOM 665 O O . GLY A 1 86 ? -12.781 -16.578 -14.961 1 98.5 86 GLY A O 1
ATOM 666 N N . VAL A 1 87 ? -11.203 -15.492 -13.805 1 98.75 87 VAL A N 1
ATOM 667 C CA . VAL A 1 87 ? -11.125 -16.516 -12.773 1 98.75 87 VAL A CA 1
ATOM 668 C C . VAL A 1 87 ? -12.32 -16.391 -11.836 1 98.75 87 VAL A C 1
ATOM 670 O O . VAL A 1 87 ? -12.625 -15.305 -11.344 1 98.75 87 VAL A O 1
ATOM 673 N N . ASP A 1 88 ? -13.016 -17.484 -11.625 1 98.88 88 ASP A N 1
ATOM 674 C CA . ASP A 1 88 ? -14.203 -17.453 -10.773 1 98.88 88 ASP A CA 1
ATOM 675 C C . ASP A 1 88 ? -13.836 -17.109 -9.328 1 98.88 88 ASP A C 1
ATOM 677 O O . ASP A 1 88 ? -12.836 -17.609 -8.805 1 98.88 88 ASP A O 1
ATOM 681 N N . GLN A 1 89 ? -14.68 -16.312 -8.703 1 98.75 89 GLN A N 1
ATOM 682 C CA . GLN A 1 89 ? -14.359 -15.773 -7.383 1 98.75 89 GLN A CA 1
ATOM 683 C C . GLN A 1 89 ? -15.352 -16.266 -6.332 1 98.75 89 GLN A C 1
ATOM 685 O O . GLN A 1 89 ? -15.43 -15.703 -5.238 1 98.75 89 GLN A O 1
ATOM 690 N N . SER A 1 90 ? -16.078 -17.312 -6.574 1 98.56 90 SER A N 1
ATOM 691 C CA . SER A 1 90 ? -17.125 -17.781 -5.676 1 98.56 90 SER A CA 1
ATOM 692 C C . SER A 1 90 ? -16.547 -18.219 -4.332 1 98.56 90 SER A C 1
ATOM 694 O O . SER A 1 90 ? -17.266 -18.266 -3.332 1 98.56 90 SER A O 1
ATOM 696 N N . HIS A 1 91 ? -15.297 -18.531 -4.289 1 98.62 91 HIS A N 1
ATOM 697 C CA . HIS A 1 91 ? -14.695 -19.047 -3.062 1 98.62 91 HIS A CA 1
ATOM 698 C C . HIS A 1 91 ? -13.695 -18.047 -2.48 1 98.62 91 HIS A C 1
ATOM 700 O O . HIS A 1 91 ? -12.773 -18.422 -1.766 1 98.62 91 HIS A O 1
ATOM 706 N N . VAL A 1 92 ? -13.844 -16.812 -2.842 1 98.81 92 VAL A N 1
ATOM 707 C CA . VAL A 1 92 ? -13.102 -15.734 -2.197 1 98.81 92 VAL A CA 1
ATOM 708 C C . VAL A 1 92 ? -13.719 -15.414 -0.837 1 98.81 92 VAL A C 1
ATOM 710 O O . VAL A 1 92 ? -14.93 -15.188 -0.735 1 98.81 92 VAL A O 1
ATOM 713 N N . VAL A 1 93 ? -12.891 -15.484 0.191 1 98.75 93 VAL A N 1
ATOM 714 C CA . VAL A 1 93 ? -13.328 -15.117 1.534 1 98.75 93 VAL A CA 1
ATOM 715 C C . VAL A 1 93 ? -13.109 -13.625 1.759 1 98.75 93 VAL A C 1
ATOM 717 O O . VAL A 1 93 ? -11.977 -13.141 1.698 1 98.75 93 VAL A O 1
ATOM 720 N N . TRP A 1 94 ? -14.18 -12.891 1.998 1 98.5 94 TRP A N 1
ATOM 721 C CA . TRP A 1 94 ? -14.094 -11.461 2.291 1 98.5 94 TRP A CA 1
ATOM 722 C C . TRP A 1 94 ? -13.977 -11.219 3.791 1 98.5 94 TRP A C 1
ATOM 724 O O . TRP A 1 94 ? -14.781 -11.734 4.574 1 98.5 94 TRP A O 1
ATOM 734 N N . THR A 1 95 ? -12.969 -10.531 4.18 1 98.31 95 THR A N 1
ATOM 735 C CA . THR A 1 95 ? -12.734 -10.227 5.59 1 98.31 95 THR A CA 1
ATOM 736 C C . THR A 1 95 ? -13.055 -8.766 5.887 1 98.31 95 THR A C 1
ATOM 738 O O . THR A 1 95 ? -12.789 -7.887 5.066 1 98.31 95 THR A O 1
ATOM 741 N N . LYS A 1 96 ? -13.586 -8.539 7.086 1 97.12 96 LYS A N 1
ATOM 742 C CA . LYS A 1 96 ? -13.938 -7.18 7.488 1 97.12 96 LYS A CA 1
ATOM 743 C C . LYS A 1 96 ? -12.688 -6.312 7.641 1 97.12 96 LYS A C 1
ATOM 745 O O . LYS A 1 96 ? -11.703 -6.738 8.25 1 97.12 96 LYS A O 1
ATOM 750 N N . TYR A 1 97 ? -12.719 -5.164 7.086 1 96.5 97 TYR A N 1
ATOM 751 C CA . TYR A 1 97 ? -11.664 -4.16 7.191 1 96.5 97 TYR A CA 1
ATOM 752 C C . TYR A 1 97 ? -11.867 -3.283 8.422 1 96.5 97 TYR A C 1
ATOM 754 O O . TYR A 1 97 ? -13 -2.893 8.734 1 96.5 97 TYR A O 1
ATOM 762 N N . ASP A 1 98 ? -10.789 -2.898 9.109 1 94.88 98 ASP A N 1
ATOM 763 C CA . ASP A 1 98 ? -10.914 -2.207 10.391 1 94.88 98 ASP A CA 1
ATOM 764 C C . ASP A 1 98 ? -10.852 -0.692 10.203 1 94.88 98 ASP A C 1
ATOM 766 O O . ASP A 1 98 ? -10.891 0.06 11.18 1 94.88 98 ASP A O 1
ATOM 770 N N . GLY A 1 99 ? -10.586 -0.245 9.031 1 94.44 99 GLY A N 1
ATOM 771 C CA . GLY A 1 99 ? -10.594 1.184 8.75 1 94.44 99 GLY A CA 1
ATOM 772 C C . GLY A 1 99 ? -9.195 1.754 8.555 1 94.44 99 GLY A C 1
ATOM 773 O O . GLY A 1 99 ? -9.039 2.812 7.941 1 94.44 99 GLY A O 1
ATOM 774 N N . VAL A 1 100 ? -8.133 1.022 9.047 1 95.94 100 VAL A N 1
ATOM 775 C CA . VAL A 1 100 ? -6.797 1.614 8.984 1 95.94 100 VAL A CA 1
ATOM 776 C C . VAL A 1 100 ? -5.781 0.551 8.578 1 95.94 100 VAL A C 1
ATOM 778 O O . VAL A 1 100 ? -4.602 0.856 8.367 1 95.94 100 VAL A O 1
ATOM 781 N N . GLY A 1 101 ? -6.148 -0.767 8.5 1 95.75 101 GLY A N 1
ATOM 782 C CA . GLY A 1 101 ? -5.273 -1.84 8.055 1 95.75 101 GLY A CA 1
ATOM 783 C C . GLY A 1 101 ? -4.426 -2.416 9.172 1 95.75 101 GLY A C 1
ATOM 784 O O . GLY A 1 101 ? -3.352 -2.967 8.922 1 95.75 101 GLY A O 1
ATOM 785 N N . ARG A 1 102 ? -4.883 -2.26 10.438 1 95.31 102 ARG A N 1
ATOM 786 C CA . ARG A 1 102 ? -4.129 -2.795 11.562 1 95.31 102 ARG A CA 1
ATOM 787 C C . ARG A 1 102 ? -4.359 -4.297 11.711 1 95.31 102 ARG A C 1
ATOM 789 O O . ARG A 1 102 ? -3.43 -5.043 12.031 1 95.31 102 ARG A O 1
ATOM 796 N N . THR A 1 103 ? -5.562 -4.73 11.469 1 94.81 103 THR A N 1
ATOM 797 C CA . THR A 1 103 ? -5.91 -6.121 11.734 1 94.81 103 THR A CA 1
ATOM 798 C C . THR A 1 103 ? -5.91 -6.934 10.438 1 94.81 103 THR A C 1
ATOM 800 O O . THR A 1 103 ? -5.652 -8.141 10.461 1 94.81 103 THR A O 1
ATOM 803 N N . THR A 1 104 ? -6.25 -6.312 9.367 1 96.5 104 THR A N 1
ATOM 804 C CA . THR A 1 104 ? -6.336 -7.016 8.094 1 96.5 104 THR A CA 1
ATOM 805 C C . THR A 1 104 ? -6.117 -6.051 6.93 1 96.5 104 THR A C 1
ATOM 807 O O . THR A 1 104 ? -6.562 -4.902 6.973 1 96.5 104 THR A O 1
ATOM 810 N N . ARG A 1 105 ? -5.461 -6.523 5.98 1 97.38 105 ARG A N 1
ATOM 811 C CA . ARG A 1 105 ? -5.137 -5.719 4.805 1 97.38 105 ARG A CA 1
ATOM 812 C C . ARG A 1 105 ? -5.125 -6.57 3.543 1 97.38 105 ARG A C 1
ATOM 814 O O . ARG A 1 105 ? -5.332 -7.785 3.604 1 97.38 105 ARG A O 1
ATOM 821 N N . ASN A 1 106 ? -4.98 -5.941 2.373 1 98.56 106 ASN A N 1
ATOM 822 C CA . ASN A 1 106 ? -4.703 -6.602 1.102 1 98.56 106 ASN A CA 1
ATOM 823 C C . ASN A 1 106 ? -3.225 -6.504 0.733 1 98.56 106 ASN A C 1
ATOM 825 O O . ASN A 1 106 ? -2.582 -5.484 0.992 1 98.56 106 ASN A O 1
ATOM 829 N N . GLY A 1 107 ? -2.668 -7.562 0.213 1 98.31 107 GLY A N 1
ATOM 830 C CA . GLY A 1 107 ? -1.254 -7.578 -0.13 1 98.31 107 GLY A CA 1
ATOM 831 C C . GLY A 1 107 ? -0.913 -6.668 -1.297 1 98.31 107 GLY A C 1
ATOM 832 O O . GLY A 1 107 ? -1.674 -6.578 -2.264 1 98.31 107 GLY A O 1
ATOM 833 N N . LEU A 1 108 ? 0.196 -5.961 -1.21 1 98.62 108 LEU A N 1
ATOM 834 C CA . LEU A 1 108 ? 0.72 -5.094 -2.258 1 98.62 108 LEU A CA 1
ATOM 835 C C . LEU A 1 108 ? 2.133 -5.508 -2.654 1 98.62 108 LEU A C 1
ATOM 837 O O . LEU A 1 108 ? 2.863 -6.086 -1.845 1 98.62 108 LEU A O 1
ATOM 841 N N . ASN A 1 109 ? 2.475 -5.289 -3.83 1 98.19 109 ASN A N 1
ATOM 842 C CA . ASN A 1 109 ? 3.842 -5.449 -4.316 1 98.19 109 ASN A CA 1
ATOM 843 C C . ASN A 1 109 ? 4.246 -4.312 -5.25 1 98.19 109 ASN A C 1
ATOM 845 O O . ASN A 1 109 ? 3.625 -4.117 -6.297 1 98.19 109 ASN A O 1
ATOM 849 N N . PHE A 1 110 ? 5.203 -3.502 -4.789 1 98.69 110 PHE A N 1
ATOM 850 C CA . PHE A 1 110 ? 5.82 -2.545 -5.699 1 98.69 110 PHE A CA 1
ATOM 851 C C . PHE A 1 110 ? 6.906 -3.217 -6.531 1 98.69 110 PHE A C 1
ATOM 853 O O . PHE A 1 110 ? 7.879 -3.742 -5.984 1 98.69 110 PHE A O 1
ATOM 860 N N . THR A 1 111 ? 6.703 -3.221 -7.859 1 97.88 111 THR A N 1
ATOM 861 C CA . THR A 1 111 ? 7.555 -4.066 -8.688 1 97.88 111 THR A CA 1
ATOM 862 C C . THR A 1 111 ? 8.18 -3.262 -9.82 1 97.88 111 THR A C 1
ATOM 864 O O . THR A 1 111 ? 7.473 -2.65 -10.625 1 97.88 111 THR A O 1
ATOM 867 N N . GLU A 1 112 ? 9.555 -3.26 -9.906 1 96.44 112 GLU A N 1
ATOM 868 C CA . GLU A 1 112 ? 10.32 -2.717 -11.031 1 96.44 112 GLU A CA 1
ATOM 869 C C . GLU A 1 112 ? 10.703 -3.811 -12.023 1 96.44 112 GLU A C 1
ATOM 871 O O . GLU A 1 112 ? 11.109 -4.902 -11.617 1 96.44 112 GLU A O 1
ATOM 876 N N . ARG A 1 113 ? 10.5 -3.287 -13.203 1 95.69 113 ARG A N 1
ATOM 877 C CA . ARG A 1 113 ? 11.102 -4.152 -14.219 1 95.69 113 ARG A CA 1
ATOM 878 C C . ARG A 1 113 ? 12.609 -3.957 -14.273 1 95.69 113 ARG A C 1
ATOM 880 O O . ARG A 1 113 ? 13.109 -2.861 -14.008 1 95.69 113 ARG A O 1
ATOM 887 N N . GLY A 1 114 ? 13.344 -4.969 -14.5 1 95.31 114 GLY A N 1
ATOM 888 C CA . GLY A 1 114 ? 14.766 -4.828 -14.797 1 95.31 114 GLY A CA 1
ATOM 889 C C . GLY A 1 114 ? 15.039 -4.43 -16.234 1 95.31 114 GLY A C 1
ATOM 890 O O . GLY A 1 114 ? 14.141 -4.449 -17.062 1 95.31 114 GLY A O 1
ATOM 891 N N . PHE A 1 115 ? 16.25 -3.904 -16.406 1 97.06 115 PHE A N 1
ATOM 892 C CA . PHE A 1 115 ? 16.672 -3.586 -17.766 1 97.06 115 PHE A CA 1
ATOM 893 C C . PHE A 1 115 ? 18.188 -3.654 -17.891 1 97.06 115 PHE A C 1
ATOM 895 O O . PHE A 1 115 ? 18.906 -2.932 -17.188 1 97.06 115 PHE A O 1
ATOM 902 N N . GLY A 1 116 ? 18.625 -4.461 -18.781 1 96.81 116 GLY A N 1
ATOM 903 C CA . GLY A 1 116 ? 20.062 -4.602 -18.953 1 96.81 116 GLY A CA 1
ATOM 904 C C . GLY A 1 116 ? 20.766 -5.094 -17.688 1 96.81 116 GLY A C 1
ATOM 905 O O . GLY A 1 116 ? 20.406 -6.141 -17.156 1 96.81 116 GLY A O 1
ATOM 906 N N . VAL A 1 117 ? 21.609 -4.277 -17.172 1 97.06 117 VAL A N 1
ATOM 907 C CA . VAL A 1 117 ? 22.422 -4.688 -16.031 1 97.06 117 VAL A CA 1
ATOM 908 C C . VAL A 1 117 ? 21.641 -4.441 -14.734 1 97.06 117 VAL A C 1
ATOM 910 O O . VAL A 1 117 ? 22.062 -4.891 -13.656 1 97.06 117 VAL A O 1
ATOM 913 N N . ARG A 1 118 ? 20.547 -3.732 -14.859 1 96.94 118 ARG A N 1
ATOM 914 C CA . ARG A 1 118 ? 19.75 -3.443 -13.672 1 96.94 118 ARG A CA 1
ATOM 915 C C . ARG A 1 118 ? 18.734 -4.555 -13.406 1 96.94 118 ARG A C 1
ATOM 917 O O . ARG A 1 118 ? 17.797 -4.734 -14.172 1 96.94 118 ARG A O 1
ATOM 924 N N . ALA A 1 119 ? 18.891 -5.211 -12.352 1 95.19 119 ALA A N 1
ATOM 925 C CA . ALA A 1 119 ? 18 -6.312 -11.984 1 95.19 119 ALA A CA 1
ATOM 926 C C . ALA A 1 119 ? 16.609 -5.797 -11.648 1 95.19 119 ALA A C 1
ATOM 928 O O . ALA A 1 119 ? 16.453 -4.641 -11.25 1 95.19 119 ALA A O 1
ATOM 929 N N . ALA A 1 120 ? 15.609 -6.621 -11.875 1 94.75 120 ALA A N 1
ATOM 930 C CA . ALA A 1 120 ? 14.258 -6.336 -11.398 1 94.75 120 ALA A CA 1
ATOM 931 C C . ALA A 1 120 ? 14.227 -6.195 -9.883 1 94.75 120 ALA A C 1
ATOM 933 O O . ALA A 1 120 ? 15.117 -6.699 -9.188 1 94.75 120 ALA A O 1
ATOM 934 N N . LEU A 1 121 ? 13.281 -5.441 -9.391 1 95.56 121 LEU A N 1
ATOM 935 C CA . LEU A 1 121 ? 13.141 -5.199 -7.961 1 95.56 121 LEU A CA 1
ATOM 936 C C . LEU A 1 121 ? 11.703 -5.43 -7.508 1 95.56 121 LEU A C 1
ATOM 938 O O . LEU A 1 121 ? 10.758 -5.004 -8.18 1 95.56 121 LEU A O 1
ATOM 942 N N . GLY A 1 122 ? 11.539 -6.199 -6.438 1 95.19 122 GLY A N 1
ATOM 943 C CA . GLY A 1 122 ? 10.266 -6.324 -5.75 1 95.19 122 GLY A CA 1
ATOM 944 C C . GLY A 1 122 ? 10.297 -5.797 -4.328 1 95.19 122 GLY A C 1
ATOM 945 O O . GLY A 1 122 ? 11.219 -6.105 -3.566 1 95.19 122 GLY A O 1
ATOM 946 N N . CYS A 1 123 ? 9.414 -4.891 -4.039 1 97.44 123 CYS A N 1
ATOM 947 C CA . CYS A 1 123 ? 9.195 -4.398 -2.686 1 97.44 123 CYS A CA 1
ATOM 948 C C . CYS A 1 123 ? 7.824 -4.82 -2.166 1 97.44 123 CYS A C 1
ATOM 950 O O . CYS A 1 123 ? 6.828 -4.145 -2.408 1 97.44 123 CYS A O 1
ATOM 952 N N . SER A 1 124 ? 7.855 -5.898 -1.411 1 96.75 124 SER A N 1
ATOM 953 C CA . SER A 1 124 ? 6.617 -6.512 -0.946 1 96.75 124 SER A CA 1
ATOM 954 C C . SER A 1 124 ? 6.047 -5.766 0.257 1 96.75 124 SER A C 1
ATOM 956 O O . SER A 1 124 ? 6.801 -5.246 1.084 1 96.75 124 SER A O 1
ATOM 958 N N . ASP A 1 125 ? 4.828 -5.574 0.354 1 97.38 125 ASP A N 1
ATOM 959 C CA . ASP A 1 125 ? 4.055 -5.105 1.5 1 97.38 125 ASP A CA 1
ATOM 960 C C . ASP A 1 125 ? 2.883 -6.039 1.792 1 97.38 125 ASP A C 1
ATOM 962 O O . ASP A 1 125 ? 1.73 -5.703 1.508 1 97.38 125 ASP A O 1
ATOM 966 N N . ARG A 1 126 ? 3.236 -7.18 2.445 1 95.88 126 ARG A N 1
ATOM 967 C CA . ARG A 1 126 ? 2.316 -8.312 2.512 1 95.88 126 ARG A CA 1
ATOM 968 C C . ARG A 1 126 ? 2.109 -8.766 3.953 1 95.88 126 ARG A C 1
ATOM 970 O O . ARG A 1 126 ? 1.734 -9.914 4.199 1 95.88 126 ARG A O 1
ATOM 977 N N . GLY A 1 127 ? 2.461 -7.934 4.902 1 94.81 127 GLY A N 1
ATOM 978 C CA . GLY A 1 127 ? 2.191 -8.273 6.289 1 94.81 127 GLY A CA 1
ATOM 979 C C . GLY A 1 127 ? 0.719 -8.195 6.648 1 94.81 127 GLY A C 1
ATOM 980 O O . GLY A 1 127 ? 0 -7.324 6.16 1 94.81 127 GLY A O 1
ATOM 981 N N . HIS A 1 128 ? 0.243 -9.172 7.328 1 96.19 128 HIS A N 1
ATOM 982 C CA . HIS A 1 128 ? -1.068 -9.172 7.965 1 96.19 128 HIS A CA 1
ATOM 983 C C . HIS A 1 128 ? -2.186 -9.164 6.93 1 96.19 128 HIS A C 1
ATOM 985 O O . HIS A 1 128 ? -3.24 -8.562 7.148 1 96.19 128 HIS A O 1
ATOM 991 N N . THR A 1 129 ? -1.962 -9.781 5.777 1 98.06 129 THR A N 1
ATOM 992 C CA . THR A 1 129 ? -2.984 -9.828 4.738 1 98.06 129 THR A CA 1
ATOM 993 C C . THR A 1 129 ? -4.121 -10.766 5.137 1 98.06 129 THR A C 1
ATOM 995 O O . THR A 1 129 ? -3.934 -11.656 5.961 1 98.06 129 THR A O 1
ATOM 998 N N . ALA A 1 130 ? -5.301 -10.516 4.555 1 98.62 130 ALA A N 1
ATOM 999 C CA . ALA A 1 130 ? -6.477 -11.344 4.812 1 98.62 130 ALA A CA 1
ATOM 1000 C C . ALA A 1 130 ? -6.176 -12.812 4.555 1 98.62 130 ALA A C 1
ATOM 1002 O O . ALA A 1 130 ? -6.523 -13.68 5.363 1 98.62 130 ALA A O 1
ATOM 1003 N N . VAL A 1 131 ? -5.504 -13.148 3.518 1 98.75 131 VAL A N 1
ATOM 1004 C CA . VAL A 1 131 ? -5.25 -14.516 3.096 1 98.75 131 VAL A CA 1
ATOM 1005 C C . VAL A 1 131 ? -4.277 -15.188 4.066 1 98.75 131 VAL A C 1
ATOM 1007 O O . VAL A 1 131 ? -4.375 -16.391 4.328 1 98.75 131 VAL A O 1
ATOM 1010 N N . SER A 1 132 ? -3.338 -14.422 4.637 1 98.38 132 SER A N 1
ATOM 1011 C CA . SER A 1 132 ? -2.369 -14.984 5.574 1 98.38 132 SER A CA 1
ATOM 1012 C C . SER A 1 132 ? -3.041 -15.406 6.875 1 98.38 132 SER A C 1
ATOM 1014 O O . SER A 1 132 ? -2.441 -16.125 7.684 1 98.38 132 SER A O 1
ATOM 1016 N N . GLN A 1 133 ? -4.312 -15.055 7.055 1 98.25 133 GLN A N 1
ATOM 1017 C CA . GLN A 1 133 ? -5.004 -15.328 8.305 1 98.25 133 GLN A CA 1
ATOM 1018 C C . GLN A 1 133 ? -5.938 -16.531 8.172 1 98.25 133 GLN A C 1
ATOM 1020 O O . GLN A 1 133 ? -6.59 -16.922 9.141 1 98.25 133 GLN A O 1
ATOM 1025 N N . LEU A 1 134 ? -5.984 -17.078 6.977 1 98.56 134 LEU A N 1
ATOM 1026 C CA . LEU A 1 134 ? -6.805 -18.266 6.781 1 98.56 134 LEU A CA 1
ATOM 1027 C C . LEU A 1 134 ? -6.375 -19.391 7.727 1 98.56 134 LEU A C 1
ATOM 1029 O O . LEU A 1 134 ? -5.18 -19.562 7.977 1 98.56 134 LEU A O 1
ATOM 1033 N N . LYS A 1 135 ? -7.34 -20.156 8.188 1 98.31 135 LYS A N 1
ATOM 1034 C CA . LYS A 1 135 ? -7.133 -21.312 9.062 1 98.31 135 LYS A CA 1
ATOM 1035 C C . LYS A 1 135 ? -7.914 -22.531 8.57 1 98.31 135 LYS A C 1
ATOM 1037 O O . LYS A 1 135 ? -8.922 -22.375 7.875 1 98.31 135 LYS A O 1
ATOM 1042 N N . PRO A 1 136 ? -7.371 -23.734 8.969 1 98.44 136 PRO A N 1
ATOM 1043 C CA . PRO A 1 136 ? -8.156 -24.922 8.625 1 98.44 136 PRO A CA 1
ATOM 1044 C C . PRO A 1 136 ? -9.602 -24.828 9.109 1 98.44 136 PRO A C 1
ATOM 1046 O O . PRO A 1 136 ? -9.859 -24.312 10.195 1 98.44 136 PRO A O 1
ATOM 1049 N N . GLY A 1 137 ? -10.484 -25.266 8.391 1 98.5 137 GLY A N 1
ATOM 1050 C CA . GLY A 1 137 ? -11.891 -25.281 8.758 1 98.5 137 GLY A CA 1
ATOM 1051 C C . GLY A 1 137 ? -12.672 -24.141 8.148 1 98.5 137 GLY A C 1
ATOM 1052 O O . GLY A 1 137 ? -13.906 -24.172 8.125 1 98.5 137 GLY A O 1
ATOM 1053 N N . GLN A 1 138 ? -12.016 -23.188 7.527 1 98.31 138 GLN A N 1
ATOM 1054 C CA . GLN A 1 138 ? -12.703 -21.984 7.027 1 98.31 138 GLN A CA 1
ATOM 1055 C C . GLN A 1 138 ? -13.156 -22.188 5.582 1 98.31 138 GLN A C 1
ATOM 1057 O O . GLN A 1 138 ? -13.969 -21.422 5.074 1 98.31 138 GLN A O 1
ATOM 1062 N N . ILE A 1 139 ? -12.609 -23.109 4.875 1 98.69 139 ILE A N 1
ATOM 1063 C CA . ILE A 1 139 ? -12.953 -23.375 3.486 1 98.69 139 ILE A CA 1
ATOM 1064 C C . ILE A 1 139 ? -13.617 -24.75 3.381 1 98.69 139 ILE A C 1
ATOM 1066 O O . ILE A 1 139 ? -13.133 -25.734 3.961 1 98.69 139 ILE A O 1
ATOM 1070 N N . ASP A 1 140 ? -14.727 -24.875 2.719 1 98.62 140 ASP A N 1
ATOM 1071 C CA . ASP A 1 140 ? -15.414 -26.141 2.5 1 98.62 140 ASP A CA 1
ATOM 1072 C C . ASP A 1 140 ? -14.844 -26.859 1.281 1 98.62 140 ASP A C 1
ATOM 1074 O O . ASP A 1 140 ? -15.461 -26.875 0.215 1 98.62 140 ASP A O 1
ATOM 1078 N N . TRP A 1 141 ? -13.812 -27.594 1.508 1 98.81 141 TRP A N 1
ATOM 1079 C CA . TRP A 1 141 ? -13.102 -28.25 0.424 1 98.81 141 TRP A CA 1
ATOM 1080 C C . TRP A 1 141 ? -13.93 -29.391 -0.165 1 98.81 141 TRP A C 1
ATOM 1082 O O . TRP A 1 141 ? -13.82 -29.703 -1.355 1 98.81 141 TRP A O 1
ATOM 1092 N N . ASP A 1 142 ? -14.75 -30.031 0.609 1 98.5 142 ASP A N 1
ATOM 1093 C CA . ASP A 1 142 ? -15.609 -31.094 0.101 1 98.5 142 ASP A CA 1
ATOM 1094 C C . ASP A 1 142 ? -16.641 -30.547 -0.883 1 98.5 142 ASP A C 1
ATOM 1096 O O . ASP A 1 142 ? -17.016 -31.219 -1.838 1 98.5 142 ASP A O 1
ATOM 1100 N N . GLU A 1 143 ? -17.078 -29.359 -0.574 1 98.62 143 GLU A N 1
ATOM 1101 C CA . GLU A 1 143 ? -17.938 -28.703 -1.556 1 98.62 143 GLU A CA 1
ATOM 1102 C C . GLU A 1 143 ? -17.172 -28.438 -2.854 1 98.62 143 GLU A C 1
ATOM 1104 O O . GLU A 1 143 ? -17.656 -28.766 -3.939 1 98.62 143 GLU A O 1
ATOM 1109 N N . ILE A 1 144 ? -15.977 -27.906 -2.826 1 98.81 144 ILE A N 1
ATOM 1110 C CA . ILE A 1 144 ? -15.195 -27.453 -3.973 1 98.81 144 ILE A CA 1
ATOM 1111 C C . ILE A 1 144 ? -14.742 -28.656 -4.793 1 98.81 144 ILE A C 1
ATOM 1113 O O . ILE A 1 144 ? -14.977 -28.719 -6.004 1 98.81 144 ILE A O 1
ATOM 1117 N N . PHE A 1 145 ? -14.188 -29.688 -4.141 1 98.75 145 PHE A N 1
ATOM 1118 C CA . PHE A 1 145 ? -13.578 -30.797 -4.855 1 98.75 145 PHE A CA 1
ATOM 1119 C C . PHE A 1 145 ? -14.594 -31.906 -5.082 1 98.75 145 PHE A C 1
ATOM 1121 O O . PHE A 1 145 ? -14.469 -32.688 -6.035 1 98.75 145 PHE A O 1
ATOM 1128 N N . GLY A 1 146 ? -15.562 -32.031 -4.219 1 98.06 146 GLY A N 1
ATOM 1129 C CA . GLY A 1 146 ? -16.547 -33.125 -4.301 1 98.06 146 GLY A CA 1
ATOM 1130 C C . GLY A 1 146 ? -17.797 -32.719 -5.047 1 98.06 146 GLY A C 1
ATOM 1131 O O . GLY A 1 146 ? -18 -33.094 -6.199 1 98.06 146 GLY A O 1
ATOM 1132 N N . LYS A 1 147 ? -18.578 -31.812 -4.434 1 98.12 147 LYS A N 1
ATOM 1133 C CA . LYS A 1 147 ? -19.859 -31.438 -4.996 1 98.12 147 LYS A CA 1
ATOM 1134 C C . LYS A 1 147 ? -19.688 -30.688 -6.316 1 98.12 147 LYS A C 1
ATOM 1136 O O . LYS A 1 147 ? -20.297 -31.047 -7.324 1 98.12 147 LY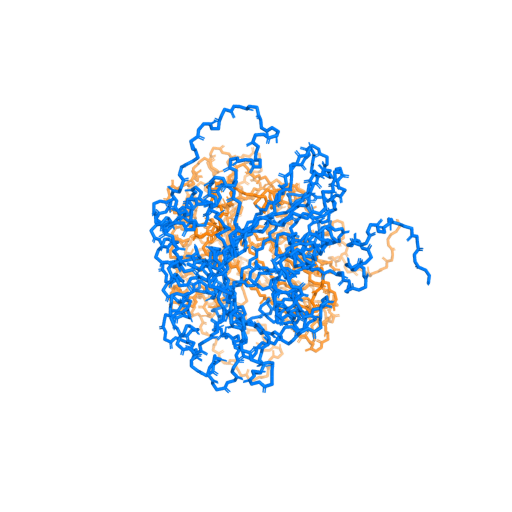S A O 1
ATOM 1141 N N . GLU A 1 148 ? -18.906 -29.641 -6.375 1 98.62 148 GLU A N 1
ATOM 1142 C CA . GLU A 1 148 ? -18.625 -28.922 -7.613 1 98.62 148 GLU A CA 1
ATOM 1143 C C . GLU A 1 148 ? -17.719 -29.734 -8.531 1 98.62 148 GLU A C 1
ATOM 1145 O O . GLU A 1 148 ? -18.031 -29.922 -9.711 1 98.62 148 GLU A O 1
ATOM 1150 N N . GLY A 1 149 ? -16.688 -30.234 -7.875 1 98.75 149 GLY A N 1
ATOM 1151 C CA . GLY A 1 149 ? -15.711 -31.016 -8.625 1 98.75 149 GLY A CA 1
ATOM 1152 C C . GLY A 1 149 ? -14.625 -30.156 -9.266 1 98.75 149 GLY A C 1
ATOM 1153 O O . GLY A 1 149 ? -14.914 -29.094 -9.82 1 98.75 149 GLY A O 1
ATOM 1154 N N . SER A 1 150 ? -13.43 -30.625 -9.188 1 98.81 150 SER A N 1
ATOM 1155 C CA . SER A 1 150 ? -12.266 -30.047 -9.844 1 98.81 150 SER A CA 1
ATOM 1156 C C . SER A 1 150 ? -11.352 -31.125 -10.422 1 98.81 150 SER A C 1
ATOM 1158 O O . SER A 1 150 ? -11.164 -32.188 -9.812 1 98.81 150 SER A O 1
ATOM 1160 N N . ARG A 1 151 ? -10.82 -30.859 -11.578 1 98.88 151 ARG A N 1
ATOM 1161 C CA . ARG A 1 151 ? -9.891 -31.812 -12.18 1 98.88 151 ARG A CA 1
ATOM 1162 C C . ARG A 1 151 ? -8.484 -31.656 -11.609 1 98.88 151 ARG A C 1
ATOM 1164 O O . ARG A 1 151 ? -7.723 -32.625 -11.523 1 98.88 151 ARG A O 1
ATOM 1171 N N . TRP A 1 152 ? -8.18 -30.453 -11.234 1 98.88 152 TRP A N 1
ATOM 1172 C CA . TRP A 1 152 ? -6.824 -30.094 -10.852 1 98.88 152 TRP A CA 1
ATOM 1173 C C . TRP A 1 152 ? -6.84 -29.078 -9.703 1 98.88 152 TRP A C 1
ATOM 1175 O O . TRP A 1 152 ? -7.703 -28.203 -9.648 1 98.88 152 TRP A O 1
ATOM 1185 N N . PHE A 1 153 ? -5.98 -29.219 -8.688 1 98.94 153 PHE A N 1
ATOM 1186 C CA . PHE A 1 153 ? -5.738 -28.281 -7.605 1 98.94 153 PHE A CA 1
ATOM 1187 C C . PHE A 1 153 ? -4.297 -27.781 -7.621 1 98.94 153 PHE A C 1
ATOM 1189 O O . PHE A 1 153 ? -3.367 -28.59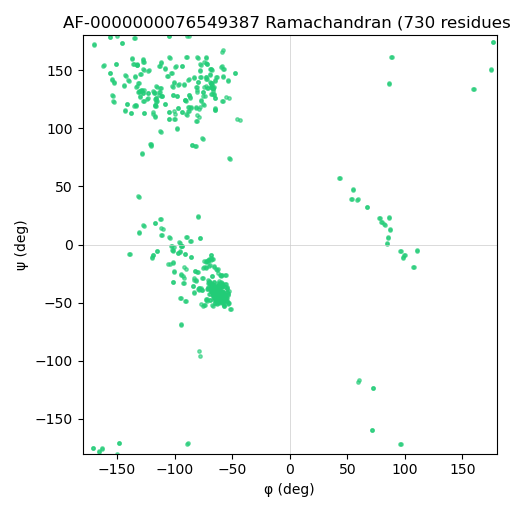4 -7.75 1 98.94 153 PHE A O 1
ATOM 1196 N N . HIS A 1 154 ? -4.098 -26.469 -7.551 1 99 154 HIS A N 1
ATOM 1197 C CA . HIS A 1 154 ? -2.756 -25.906 -7.59 1 99 154 HIS A CA 1
ATOM 1198 C C . HIS A 1 154 ? -2.518 -24.969 -6.406 1 99 154 HIS A C 1
ATOM 1200 O O . HIS A 1 154 ? -3.352 -24.109 -6.105 1 99 154 HIS A O 1
ATOM 1206 N N . THR A 1 155 ? -1.471 -25.094 -5.691 1 98.88 155 THR A N 1
ATOM 1207 C CA . THR A 1 155 ? -0.968 -24.188 -4.668 1 98.88 155 THR A CA 1
ATOM 1208 C C . THR A 1 155 ? 0.556 -24.234 -4.605 1 98.88 155 THR A C 1
ATOM 1210 O O . THR A 1 155 ? 1.209 -24.656 -5.562 1 98.88 155 THR A O 1
ATOM 1213 N N . GLY A 1 156 ? 1.152 -23.594 -3.596 1 98.12 156 GLY A N 1
ATOM 1214 C CA . GLY A 1 156 ? 2.605 -23.594 -3.621 1 98.12 156 GLY A CA 1
ATOM 1215 C C . GLY A 1 156 ? 3.223 -23.047 -2.344 1 98.12 156 GLY A C 1
ATOM 1216 O O . GLY A 1 156 ? 2.527 -22.875 -1.343 1 98.12 156 GLY A O 1
ATOM 1217 N N . GLY A 1 157 ? 4.555 -22.953 -2.418 1 97.38 157 GLY A N 1
ATOM 1218 C CA . GLY A 1 157 ? 5.352 -22.547 -1.272 1 97.38 157 GLY A CA 1
ATOM 1219 C C . GLY A 1 157 ? 5.121 -21.094 -0.872 1 97.38 157 GLY A C 1
ATOM 1220 O O . GLY A 1 157 ? 5.289 -20.734 0.295 1 97.38 157 GLY A O 1
ATOM 1221 N N . ILE A 1 158 ? 4.75 -20.281 -1.801 1 97.06 158 ILE A N 1
ATOM 1222 C CA . ILE A 1 158 ? 4.488 -18.875 -1.458 1 97.06 158 ILE A CA 1
ATOM 1223 C C . ILE A 1 158 ? 3.318 -18.797 -0.482 1 97.06 158 ILE A C 1
ATOM 1225 O O . ILE A 1 158 ? 3.422 -18.172 0.572 1 97.06 158 ILE A O 1
ATOM 1229 N N . PHE A 1 159 ? 2.211 -19.469 -0.832 1 98.56 159 PHE A N 1
ATOM 1230 C CA . PHE A 1 159 ? 1.057 -19.469 0.06 1 98.56 159 PHE A CA 1
ATOM 1231 C C . PHE A 1 159 ? 1.432 -20.016 1.434 1 98.56 159 PHE A C 1
ATOM 1233 O O . PHE A 1 159 ? 1.062 -19.438 2.459 1 98.56 159 PHE A O 1
ATOM 1240 N N . CYS A 1 160 ? 2.199 -21.031 1.452 1 98.38 160 CYS A N 1
ATOM 1241 C CA . CYS A 1 160 ? 2.547 -21.734 2.686 1 98.38 160 CYS A CA 1
ATOM 1242 C C . CYS A 1 160 ? 3.469 -20.875 3.551 1 98.38 160 CYS A C 1
ATOM 1244 O O . CYS A 1 160 ? 3.619 -21.141 4.746 1 98.38 160 CYS A O 1
ATOM 1246 N N . ALA A 1 161 ? 4.09 -19.891 2.971 1 97.69 161 ALA A N 1
ATOM 1247 C CA . ALA A 1 161 ? 5.062 -19.078 3.691 1 97.69 161 ALA A CA 1
ATOM 1248 C C . ALA A 1 161 ? 4.414 -17.812 4.238 1 97.69 161 ALA A C 1
ATOM 1250 O O . ALA A 1 161 ? 5.074 -17 4.895 1 97.69 161 ALA A O 1
ATOM 1251 N N . LEU A 1 162 ? 3.129 -17.594 4.059 1 97.69 162 LEU A N 1
ATOM 1252 C CA . LEU A 1 162 ? 2.494 -16.328 4.383 1 97.69 162 LEU A CA 1
ATOM 1253 C C . LEU A 1 162 ? 2.309 -16.172 5.887 1 97.69 162 LEU A C 1
ATOM 1255 O O . LEU A 1 162 ? 2.207 -15.055 6.398 1 97.69 162 LEU A O 1
ATOM 1259 N N . SER A 1 163 ? 2.164 -17.297 6.602 1 96.94 163 SER A N 1
ATOM 1260 C CA . SER A 1 163 ? 1.964 -17.266 8.047 1 96.94 163 SER A CA 1
ATOM 1261 C C . SER A 1 163 ? 2.174 -18.641 8.656 1 96.94 163 SER A C 1
ATOM 1263 O O . SER A 1 163 ? 2.469 -19.609 7.945 1 96.94 163 SER A O 1
ATOM 1265 N N . GLU A 1 164 ? 1.977 -18.75 9.961 1 95.44 164 GLU A N 1
ATOM 1266 C CA . GLU A 1 164 ? 2.111 -20.016 10.672 1 95.44 164 GLU A CA 1
ATOM 1267 C C . GLU A 1 164 ? 0.94 -20.953 10.359 1 95.44 164 GLU A C 1
ATOM 1269 O O . GLU A 1 164 ? 1.066 -22.172 10.469 1 95.44 164 GLU A O 1
ATOM 1274 N N . THR A 1 165 ? -0.169 -20.406 9.875 1 96.88 165 THR A N 1
ATOM 1275 C CA . THR A 1 165 ? -1.371 -21.219 9.734 1 96.88 165 THR A CA 1
ATOM 1276 C C . THR A 1 165 ? -1.557 -21.672 8.281 1 96.88 165 THR A C 1
ATOM 1278 O O . THR A 1 165 ? -2.215 -22.672 8.016 1 96.88 165 THR A O 1
ATOM 1281 N N . THR A 1 166 ? -0.971 -20.953 7.324 1 98.31 166 THR A N 1
ATOM 1282 C CA . THR A 1 166 ? -1.284 -21.172 5.918 1 98.31 166 THR A CA 1
ATOM 1283 C C . THR A 1 166 ? -0.82 -22.562 5.48 1 98.31 166 THR A C 1
ATOM 1285 O O . THR A 1 166 ? -1.47 -23.203 4.652 1 98.31 166 THR A O 1
ATOM 1288 N N . PRO A 1 167 ? 0.284 -23.109 6.043 1 98.5 167 PRO A N 1
ATOM 1289 C CA . PRO A 1 167 ? 0.638 -24.469 5.68 1 98.5 167 PRO A CA 1
ATOM 1290 C C . PRO A 1 167 ? -0.446 -25.484 6.051 1 98.5 167 PRO A C 1
ATOM 1292 O O . PRO A 1 167 ? -0.697 -26.438 5.301 1 98.5 167 PRO A O 1
ATOM 1295 N N . GLU A 1 168 ? -1.084 -25.281 7.148 1 98.69 168 GLU A N 1
ATOM 1296 C CA . GLU A 1 168 ? -2.131 -26.203 7.594 1 98.69 168 GLU A CA 1
ATOM 1297 C C . GLU A 1 168 ? -3.355 -26.125 6.688 1 98.69 168 GLU A C 1
ATOM 1299 O O . GLU A 1 168 ? -4.035 -27.125 6.465 1 98.69 168 GLU A O 1
ATOM 1304 N N . VAL A 1 169 ? -3.619 -24.953 6.176 1 98.88 169 VAL A N 1
ATOM 1305 C CA . VAL A 1 169 ? -4.715 -24.781 5.227 1 98.88 169 VAL A CA 1
ATOM 1306 C C . VAL A 1 169 ? -4.398 -25.516 3.93 1 98.88 169 VAL A C 1
ATOM 1308 O O . VAL A 1 169 ? -5.262 -26.203 3.371 1 98.88 169 VAL A O 1
ATOM 1311 N N . ALA A 1 170 ? -3.176 -25.359 3.455 1 98.94 170 ALA A N 1
ATOM 1312 C CA . ALA A 1 170 ? -2.744 -26.062 2.252 1 98.94 170 ALA A CA 1
ATOM 1313 C C . ALA A 1 170 ? -2.85 -27.578 2.438 1 98.94 170 ALA A C 1
ATOM 1315 O O . ALA A 1 170 ? -3.33 -28.281 1.549 1 98.94 170 ALA A O 1
ATOM 1316 N N . LYS A 1 171 ? -2.408 -28.062 3.574 1 98.88 171 LYS A N 1
ATOM 1317 C CA . LYS A 1 171 ? -2.484 -29.484 3.869 1 98.88 171 LYS A CA 1
ATOM 1318 C C . LYS A 1 171 ? -3.93 -29.969 3.863 1 98.88 171 LYS A C 1
ATOM 1320 O O . LYS A 1 171 ? -4.238 -31 3.268 1 98.88 171 LYS A O 1
ATOM 1325 N N . GLU A 1 172 ? -4.773 -29.203 4.547 1 98.88 172 GLU A N 1
ATOM 1326 C CA . GLU A 1 172 ? -6.195 -29.547 4.574 1 98.88 172 GLU A CA 1
ATOM 1327 C C . GLU A 1 172 ? -6.766 -29.641 3.164 1 98.88 172 GLU A C 1
ATOM 1329 O O . GLU A 1 172 ? -7.523 -30.578 2.859 1 98.88 172 GLU A O 1
ATOM 1334 N N . ALA A 1 173 ? -6.434 -28.734 2.309 1 98.94 173 ALA A N 1
ATOM 1335 C CA . ALA A 1 173 ? -6.887 -28.719 0.92 1 98.94 173 ALA A CA 1
ATOM 1336 C C . ALA A 1 173 ? -6.367 -29.938 0.166 1 98.94 173 ALA A C 1
ATOM 1338 O O . ALA A 1 173 ? -7.117 -30.594 -0.568 1 98.94 173 ALA A O 1
ATOM 1339 N N . MET A 1 174 ? -5.082 -30.266 0.337 1 98.88 174 MET A N 1
ATOM 1340 C CA . MET A 1 174 ? -4.453 -31.375 -0.391 1 98.88 174 MET A CA 1
ATOM 1341 C C . MET A 1 174 ? -5.039 -32.719 0.039 1 98.88 174 MET A C 1
ATOM 1343 O O . MET A 1 174 ? -5.266 -33.594 -0.794 1 98.88 174 MET A O 1
ATOM 1347 N N . VAL A 1 175 ? -5.27 -32.844 1.328 1 98.81 175 VAL A N 1
ATOM 1348 C CA . VAL A 1 175 ? -5.891 -34.062 1.839 1 98.81 175 VAL A CA 1
ATOM 1349 C C . VAL A 1 175 ? -7.273 -34.219 1.209 1 98.81 175 VAL A C 1
ATOM 1351 O O . VAL A 1 175 ? -7.617 -35.312 0.75 1 98.81 175 VAL A O 1
ATOM 1354 N N . ALA A 1 176 ? -8.039 -33.188 1.195 1 98.88 176 ALA A N 1
ATOM 1355 C CA . ALA A 1 176 ? -9.375 -33.219 0.593 1 98.88 176 ALA A CA 1
ATOM 1356 C C . ALA A 1 176 ? -9.289 -33.5 -0.904 1 98.88 176 ALA A C 1
ATOM 1358 O O . ALA A 1 176 ? -10.109 -34.25 -1.449 1 98.88 176 ALA A O 1
ATOM 1359 N N . ALA A 1 177 ? -8.375 -32.844 -1.608 1 98.81 177 ALA A N 1
ATOM 1360 C CA . ALA A 1 177 ? -8.188 -33.062 -3.041 1 98.81 177 ALA A CA 1
ATOM 1361 C C . ALA A 1 177 ? -7.926 -34.531 -3.336 1 98.81 177 ALA A C 1
ATOM 1363 O O . ALA A 1 177 ? -8.539 -35.125 -4.234 1 98.81 177 ALA A O 1
ATOM 1364 N N . ARG A 1 178 ? -7.062 -35.188 -2.584 1 98.12 178 ARG A N 1
ATOM 1365 C CA . ARG A 1 178 ? -6.754 -36.594 -2.752 1 98.12 178 ARG A CA 1
ATOM 1366 C C . ARG A 1 178 ? -7.984 -37.469 -2.514 1 98.12 178 ARG A C 1
ATOM 1368 O O . ARG A 1 178 ? -8.242 -38.406 -3.26 1 98.12 178 ARG A O 1
ATOM 1375 N N . LYS A 1 179 ? -8.688 -37.062 -1.45 1 98.19 179 LYS A N 1
ATOM 1376 C CA . LYS A 1 179 ? -9.914 -37.781 -1.108 1 98.19 179 LYS A CA 1
ATOM 1377 C C . LYS A 1 179 ? -10.883 -37.812 -2.289 1 98.19 179 LYS A C 1
ATOM 1379 O O . LYS A 1 179 ? -11.578 -38.812 -2.504 1 98.19 179 LYS A O 1
ATOM 1384 N N . HIS A 1 180 ? -10.891 -36.812 -3.045 1 98.31 180 HIS A N 1
ATOM 1385 C CA . HIS A 1 180 ? -11.883 -36.688 -4.109 1 98.31 180 HIS A CA 1
ATOM 1386 C C . HIS A 1 180 ? -11.258 -36.969 -5.473 1 98.31 180 HIS A C 1
ATOM 1388 O O . HIS A 1 180 ? -11.891 -36.75 -6.508 1 98.31 180 HIS A O 1
ATOM 1394 N N . GLY A 1 181 ? -9.992 -37.406 -5.539 1 97.81 181 GLY A N 1
ATOM 1395 C CA . GLY A 1 181 ? -9.344 -37.812 -6.773 1 97.81 181 GLY A CA 1
ATOM 1396 C C . GLY A 1 181 ? -8.867 -36.625 -7.617 1 97.81 181 GLY A C 1
ATOM 1397 O O . GLY A 1 181 ? -8.719 -36.781 -8.836 1 97.81 181 GLY A O 1
ATOM 1398 N N . VAL A 1 182 ? -8.711 -35.469 -7.043 1 98.62 182 VAL A N 1
ATOM 1399 C CA . VAL A 1 182 ? -8.242 -34.281 -7.738 1 98.62 182 VAL A CA 1
ATOM 1400 C C . VAL A 1 182 ? -6.727 -34.312 -7.867 1 98.62 182 VAL A C 1
ATOM 1402 O O . VAL A 1 182 ? -6.023 -34.656 -6.906 1 98.62 182 VAL A O 1
ATOM 1405 N N . MET A 1 183 ? -6.145 -34.062 -9.07 1 98.62 183 MET A N 1
ATOM 1406 C CA . MET A 1 183 ? -4.699 -33.969 -9.25 1 98.62 183 MET A CA 1
ATOM 1407 C C . MET A 1 183 ? -4.141 -32.719 -8.547 1 98.62 183 MET A C 1
ATOM 1409 O O . MET A 1 183 ? -4.754 -31.656 -8.57 1 98.62 183 MET A O 1
ATOM 1413 N N . ILE A 1 184 ? -3 -32.875 -7.887 1 98.88 184 ILE A N 1
ATOM 1414 C CA . ILE A 1 184 ? -2.426 -31.797 -7.094 1 98.88 184 ILE A CA 1
ATOM 1415 C C . ILE A 1 184 ? -1.08 -31.375 -7.684 1 98.88 184 ILE A C 1
ATOM 1417 O O . ILE A 1 184 ? -0.17 -32.188 -7.809 1 98.88 184 ILE A O 1
ATOM 1421 N N . SER A 1 185 ? -0.964 -30.141 -8.086 1 98.88 185 SER A N 1
ATOM 1422 C CA . SER A 1 185 ? 0.35 -29.594 -8.398 1 98.88 185 SER A CA 1
ATOM 1423 C C . SER A 1 185 ? 0.789 -28.594 -7.336 1 98.88 185 SER A C 1
ATOM 1425 O O . SER A 1 185 ? -0.049 -27.969 -6.684 1 98.88 185 SER A O 1
ATOM 1427 N N . TYR A 1 186 ? 2.07 -28.469 -7.168 1 98.81 186 TYR A N 1
ATOM 1428 C CA . TYR A 1 186 ? 2.703 -27.641 -6.145 1 98.81 186 TYR A CA 1
ATOM 1429 C C . TYR A 1 186 ? 3.953 -26.953 -6.688 1 98.81 186 TYR A C 1
ATOM 1431 O O . TYR A 1 186 ? 4.844 -27.625 -7.227 1 98.81 186 TYR A O 1
ATOM 1439 N N . ASP A 1 187 ? 3.941 -25.641 -6.645 1 98.5 187 ASP A N 1
ATOM 1440 C CA . ASP A 1 187 ? 5.141 -24.875 -6.977 1 98.5 187 ASP A CA 1
ATOM 1441 C C . ASP A 1 187 ? 5.945 -24.547 -5.723 1 98.5 187 ASP A C 1
ATOM 1443 O O . ASP A 1 187 ? 5.5 -23.766 -4.879 1 98.5 187 ASP A O 1
ATOM 1447 N N . LEU A 1 188 ? 7.125 -25.078 -5.594 1 97 188 LEU A N 1
ATOM 1448 C CA . LEU A 1 188 ? 7.93 -24.875 -4.391 1 97 188 LEU A CA 1
ATOM 1449 C C . LEU A 1 188 ? 8.164 -23.391 -4.133 1 97 188 LEU A C 1
ATOM 1451 O O . LEU A 1 188 ? 7.918 -22.906 -3.027 1 97 188 LEU A O 1
ATOM 1455 N N . ASN A 1 189 ? 8.664 -22.672 -5.129 1 95.62 189 ASN A N 1
ATOM 1456 C CA . ASN A 1 189 ? 8.75 -21.219 -5.133 1 95.62 189 ASN A CA 1
ATOM 1457 C C . ASN A 1 189 ? 9.234 -20.688 -3.787 1 95.62 189 ASN A C 1
ATOM 1459 O O . ASN A 1 189 ? 8.578 -19.828 -3.188 1 95.62 189 ASN A O 1
ATOM 1463 N N . TYR A 1 190 ? 10.422 -21.141 -3.344 1 95 190 TYR A N 1
ATOM 1464 C CA . TYR A 1 190 ? 10.984 -20.734 -2.061 1 95 190 TYR A CA 1
ATOM 1465 C C . TYR A 1 190 ? 11.328 -19.25 -2.061 1 95 190 TYR A C 1
ATOM 1467 O O . TYR A 1 190 ? 11.945 -18.75 -3.004 1 95 190 TYR A O 1
ATOM 1475 N N . ARG A 1 191 ? 10.875 -18.578 -1.081 1 94.12 191 ARG A N 1
ATOM 1476 C CA . ARG A 1 191 ? 11.219 -17.188 -0.835 1 94.12 191 ARG A CA 1
ATOM 1477 C C . ARG A 1 191 ? 11.734 -16.984 0.587 1 94.12 191 ARG A C 1
ATOM 1479 O O . ARG A 1 191 ? 10.961 -17.016 1.544 1 94.12 191 ARG A O 1
ATOM 1486 N N . ASP A 1 192 ? 12.984 -16.656 0.675 1 93.44 192 ASP A N 1
ATOM 1487 C CA . ASP A 1 192 ? 13.625 -16.5 1.975 1 93.44 192 ASP A CA 1
ATOM 1488 C C . ASP A 1 192 ? 12.938 -15.414 2.805 1 93.44 192 ASP A C 1
ATOM 1490 O O . ASP A 1 192 ? 12.719 -15.594 4.004 1 93.44 192 ASP A O 1
ATOM 1494 N N . SER A 1 193 ? 12.57 -14.32 2.209 1 91.19 193 SER A N 1
ATOM 1495 C CA . SER A 1 193 ? 11.984 -13.172 2.902 1 91.19 193 SER A CA 1
ATOM 1496 C C . SER A 1 193 ? 10.664 -13.547 3.564 1 91.19 193 SER A C 1
ATOM 1498 O O . SER A 1 193 ? 10.336 -13.047 4.641 1 91.19 193 SER A O 1
ATOM 1500 N N . LEU A 1 194 ? 9.938 -14.43 2.977 1 94.06 194 LEU A N 1
ATOM 1501 C CA . LEU A 1 194 ? 8.648 -14.844 3.523 1 94.06 194 LEU A CA 1
ATOM 1502 C C . LEU A 1 194 ? 8.836 -15.812 4.688 1 94.06 194 LEU A C 1
ATOM 1504 O O . LEU A 1 194 ? 8.148 -15.703 5.707 1 94.06 194 LEU A O 1
ATOM 1508 N N . TRP A 1 195 ? 9.797 -16.672 4.57 1 95.06 195 TRP A N 1
ATOM 1509 C CA . TRP A 1 195 ? 9.977 -17.734 5.566 1 95.06 195 TRP A CA 1
ATOM 1510 C C . TRP A 1 195 ? 10.742 -17.219 6.777 1 95.06 195 TRP A C 1
ATOM 1512 O O . TRP A 1 195 ? 10.617 -17.766 7.879 1 95.06 195 TRP A O 1
ATOM 1522 N N . LYS A 1 196 ? 11.492 -16.172 6.586 1 91.81 196 LYS A N 1
ATOM 1523 C CA . LYS A 1 196 ? 12.391 -15.641 7.613 1 91.81 196 LYS A CA 1
ATOM 1524 C C . LYS A 1 196 ? 11.633 -15.367 8.914 1 91.81 196 LYS A C 1
ATOM 1526 O O . LYS A 1 196 ? 12.148 -15.648 10 1 91.81 196 LYS A O 1
ATOM 1531 N N . SER A 1 197 ? 10.445 -14.898 8.797 1 89.5 197 SER A N 1
ATOM 1532 C CA . SER A 1 197 ? 9.734 -14.477 10 1 89.5 197 SER A CA 1
ATOM 1533 C C . SER A 1 197 ? 8.867 -15.602 10.555 1 89.5 197 SER A C 1
ATOM 1535 O O . SER A 1 197 ? 8.188 -15.422 11.57 1 89.5 197 SER A O 1
ATOM 1537 N N . ILE A 1 198 ? 8.828 -16.75 9.914 1 93.25 198 ILE A N 1
ATOM 1538 C CA . ILE A 1 198 ? 7.973 -17.828 10.414 1 93.25 198 ILE A CA 1
ATOM 1539 C C . ILE A 1 198 ? 8.766 -19.125 10.484 1 93.25 198 ILE A C 1
ATOM 1541 O O . ILE A 1 198 ? 8.289 -20.172 10.062 1 93.25 198 ILE A O 1
ATOM 1545 N N . GLY A 1 199 ? 9.977 -19.094 10.914 1 93.88 199 GLY A N 1
ATOM 1546 C CA . GLY A 1 199 ? 10.75 -20.281 11.219 1 93.88 199 GLY A CA 1
ATOM 1547 C C . GLY A 1 199 ? 11.891 -20.516 10.25 1 93.88 199 GLY A C 1
ATOM 1548 O O . GLY A 1 199 ? 12.6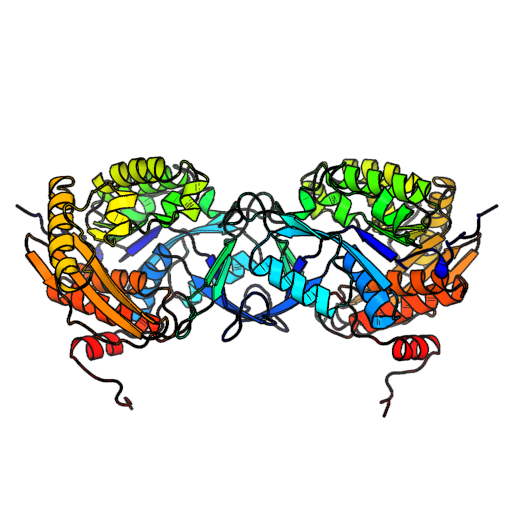72 -21.469 10.414 1 93.88 199 GLY A O 1
ATOM 1549 N N . GLY A 1 200 ? 12.047 -19.719 9.172 1 94.69 200 GLY A N 1
ATOM 1550 C CA . GLY A 1 200 ? 13.203 -19.734 8.289 1 94.69 200 GLY A CA 1
ATOM 1551 C C . GLY A 1 200 ? 13.281 -20.969 7.414 1 94.69 200 GLY A C 1
ATOM 1552 O O . GLY A 1 200 ? 12.266 -21.609 7.137 1 94.69 200 GLY A O 1
ATOM 1553 N N . LYS A 1 201 ? 14.492 -21.234 6.922 1 94.94 201 LYS A N 1
ATOM 1554 C CA . LYS A 1 201 ? 14.742 -22.328 5.98 1 94.94 201 LYS A CA 1
ATOM 1555 C C . LYS A 1 201 ? 14.375 -23.672 6.586 1 94.94 201 LYS A C 1
ATOM 1557 O O . LYS A 1 201 ? 13.828 -24.547 5.902 1 94.94 201 LYS A O 1
ATOM 1562 N N . ALA A 1 202 ? 14.672 -23.891 7.82 1 96.25 202 ALA A N 1
ATOM 1563 C CA . ALA A 1 202 ? 14.367 -25.156 8.484 1 96.25 202 ALA A CA 1
ATOM 1564 C C . ALA A 1 202 ? 12.867 -25.438 8.469 1 96.25 202 ALA A C 1
ATOM 1566 O O . ALA A 1 202 ? 12.445 -26.562 8.172 1 96.25 202 ALA A O 1
ATOM 1567 N N . ARG A 1 203 ? 12.117 -24.406 8.805 1 96.81 203 ARG A N 1
ATOM 1568 C CA . ARG A 1 203 ? 10.664 -24.562 8.789 1 96.81 203 ARG A CA 1
ATOM 1569 C C . ARG A 1 203 ? 10.156 -24.797 7.367 1 96.81 203 ARG A C 1
ATOM 1571 O O . ARG A 1 203 ? 9.234 -25.578 7.152 1 96.81 203 ARG A O 1
ATOM 1578 N N . ALA A 1 204 ? 10.727 -24.047 6.438 1 97 204 ALA A N 1
ATOM 1579 C CA . ALA A 1 204 ? 10.367 -24.234 5.035 1 97 204 ALA A CA 1
ATOM 1580 C C . ALA A 1 204 ? 10.547 -25.688 4.605 1 97 204 ALA A C 1
ATOM 1582 O O . ALA A 1 204 ? 9.664 -26.281 3.977 1 97 204 ALA A O 1
ATOM 1583 N N . THR A 1 205 ? 11.641 -26.281 4.949 1 96.69 205 THR A N 1
ATOM 1584 C CA . THR A 1 205 ? 11.938 -27.672 4.59 1 96.69 205 THR A CA 1
ATOM 1585 C C . THR A 1 205 ? 10.953 -28.625 5.254 1 96.69 205 THR A C 1
ATOM 1587 O O . THR A 1 205 ? 10.43 -29.531 4.605 1 96.69 205 THR A O 1
ATOM 1590 N N . GLU A 1 206 ? 10.711 -28.406 6.484 1 97.44 206 GLU A N 1
ATOM 1591 C CA . GLU A 1 206 ? 9.773 -29.234 7.234 1 97.44 206 GLU A CA 1
ATOM 1592 C C . GLU A 1 206 ? 8.391 -29.234 6.586 1 97.44 206 GLU A C 1
ATOM 1594 O O . GLU A 1 206 ? 7.824 -30.297 6.316 1 97.44 206 GLU A O 1
ATOM 1599 N N . VAL A 1 207 ? 7.898 -28.062 6.336 1 97.94 207 VAL A N 1
ATOM 1600 C CA . VAL A 1 207 ? 6.555 -27.875 5.793 1 97.94 207 VAL A CA 1
ATOM 1601 C C . VAL A 1 207 ? 6.48 -28.469 4.387 1 97.94 207 VAL A C 1
ATOM 1603 O O . VAL A 1 207 ? 5.578 -29.25 4.086 1 97.94 207 VAL A O 1
ATOM 1606 N N . ASN A 1 208 ? 7.434 -28.094 3.553 1 98.06 208 ASN A N 1
ATOM 1607 C CA . ASN A 1 208 ? 7.379 -28.516 2.158 1 98.06 208 ASN A CA 1
ATOM 1608 C C . ASN A 1 208 ? 7.559 -30.016 2.025 1 98.06 208 ASN A C 1
ATOM 1610 O O . ASN A 1 208 ? 6.949 -30.656 1.156 1 98.06 208 ASN A O 1
ATOM 1614 N N . ARG A 1 209 ? 8.344 -30.656 2.848 1 97.31 209 ARG A N 1
ATOM 1615 C CA . ARG A 1 209 ? 8.508 -32.094 2.803 1 97.31 209 ARG A CA 1
ATOM 1616 C C . ARG A 1 209 ? 7.211 -32.812 3.193 1 97.31 209 ARG A C 1
ATOM 1618 O O . ARG A 1 209 ? 6.852 -33.844 2.602 1 97.31 209 ARG A O 1
ATOM 1625 N N . GLU A 1 210 ? 6.609 -32.281 4.207 1 98 210 GLU A N 1
ATOM 1626 C CA . GLU A 1 210 ? 5.324 -32.875 4.598 1 98 210 GLU A CA 1
ATOM 1627 C C . GLU A 1 210 ? 4.305 -32.75 3.465 1 98 210 GLU A C 1
ATOM 1629 O O . GLU A 1 210 ? 3.639 -33.75 3.127 1 98 210 GLU A O 1
ATOM 1634 N N . LEU A 1 211 ? 4.188 -31.609 2.871 1 98.5 211 LEU A N 1
ATOM 1635 C CA . LEU A 1 211 ? 3.188 -31.359 1.839 1 98.5 211 LEU A CA 1
ATOM 1636 C C . LEU A 1 211 ? 3.525 -32.125 0.559 1 98.5 211 LEU A C 1
ATOM 1638 O O . LEU A 1 211 ? 2.627 -32.531 -0.178 1 98.5 211 LEU A O 1
ATOM 1642 N N . ALA A 1 212 ? 4.812 -32.312 0.295 1 98 212 ALA A N 1
ATOM 1643 C CA . ALA A 1 212 ? 5.273 -33 -0.904 1 98 212 ALA A CA 1
ATOM 1644 C C . ALA A 1 212 ? 4.664 -34.375 -0.999 1 98 212 ALA A C 1
ATOM 1646 O O . ALA A 1 212 ? 4.457 -34.906 -2.098 1 98 212 ALA A O 1
ATOM 1647 N N . SER A 1 213 ? 4.309 -34.969 0.067 1 97.56 213 SER A N 1
ATOM 1648 C CA . SER A 1 213 ? 3.781 -36.344 0.097 1 97.56 213 SER A CA 1
ATOM 1649 C C . SER A 1 213 ? 2.385 -36.406 -0.512 1 97.56 213 SER A C 1
ATOM 1651 O O . SER A 1 213 ? 1.891 -37.5 -0.829 1 97.56 213 SER A O 1
ATOM 1653 N N . TYR A 1 214 ? 1.759 -35.25 -0.675 1 98.19 214 TYR A N 1
ATOM 1654 C CA . TYR A 1 214 ? 0.415 -35.188 -1.239 1 98.19 214 TYR A CA 1
ATOM 1655 C C . TYR A 1 214 ? 0.45 -34.781 -2.705 1 98.19 214 TYR A C 1
ATOM 1657 O O . TYR A 1 214 ? -0.572 -34.812 -3.395 1 98.19 214 TYR A O 1
ATOM 1665 N N . VAL A 1 215 ? 1.573 -34.438 -3.266 1 98.5 215 VAL A N 1
ATOM 1666 C CA . VAL A 1 215 ? 1.698 -33.75 -4.543 1 98.5 215 VAL A CA 1
ATOM 1667 C C . VAL A 1 215 ? 1.833 -34.781 -5.676 1 98.5 215 VAL A C 1
ATOM 1669 O O . VAL A 1 215 ? 2.541 -35.781 -5.535 1 98.5 215 VAL A O 1
ATOM 1672 N N . ASP A 1 216 ? 1.16 -34.562 -6.785 1 98.31 216 ASP A N 1
ATOM 1673 C CA . ASP A 1 216 ? 1.296 -35.375 -7.984 1 98.31 216 ASP A CA 1
ATOM 1674 C C . ASP A 1 216 ? 2.303 -34.75 -8.953 1 98.31 216 ASP A C 1
ATOM 1676 O O . ASP A 1 216 ? 3.121 -35.469 -9.539 1 98.31 216 ASP A O 1
ATOM 1680 N N . VAL A 1 217 ? 2.189 -33.469 -9.172 1 98.5 217 VAL A N 1
ATOM 1681 C CA . VAL A 1 217 ? 3.049 -32.75 -10.094 1 98.5 217 VAL A CA 1
ATOM 1682 C C . VAL A 1 217 ? 3.822 -31.672 -9.336 1 98.5 217 VAL A C 1
ATOM 1684 O O . VAL A 1 217 ? 3.236 -30.703 -8.859 1 98.5 217 VAL A O 1
ATOM 1687 N N . MET A 1 218 ? 5.129 -31.812 -9.242 1 98.12 218 MET A N 1
ATOM 1688 C CA . MET A 1 218 ? 5.992 -30.891 -8.523 1 98.12 218 MET A CA 1
ATOM 1689 C C . MET A 1 218 ? 6.711 -29.953 -9.484 1 98.12 218 MET A C 1
ATOM 1691 O O . MET A 1 218 ? 7.277 -30.406 -10.484 1 98.12 218 MET A O 1
ATOM 1695 N N . ILE A 1 219 ? 6.621 -28.656 -9.195 1 97.38 219 ILE A N 1
ATOM 1696 C CA . ILE A 1 219 ? 7.305 -27.656 -10 1 97.38 219 ILE A CA 1
ATOM 1697 C C . ILE A 1 219 ? 8.312 -26.906 -9.133 1 97.38 219 ILE A C 1
ATOM 1699 O O . ILE A 1 219 ? 7.988 -26.484 -8.016 1 97.38 219 ILE A O 1
ATOM 1703 N N . GLY A 1 220 ? 9.531 -26.734 -9.562 1 93.62 220 GLY A N 1
ATOM 1704 C CA . GLY A 1 220 ? 10.555 -26 -8.828 1 93.62 220 GLY A CA 1
ATOM 1705 C C . GLY A 1 220 ? 11.922 -26.062 -9.484 1 93.62 220 GLY A C 1
ATOM 1706 O O . GLY A 1 220 ? 12.25 -27.047 -10.164 1 93.62 220 GLY A O 1
ATOM 1707 N N . ASN A 1 221 ? 12.656 -25.031 -9.266 1 86.81 221 ASN A N 1
ATOM 1708 C CA . ASN A 1 221 ? 14.031 -25.031 -9.766 1 86.81 221 ASN A CA 1
ATOM 1709 C C . ASN A 1 221 ? 14.992 -25.656 -8.75 1 86.81 221 ASN A C 1
ATOM 1711 O O . ASN A 1 221 ? 14.57 -26.172 -7.715 1 86.81 221 ASN A O 1
ATOM 1715 N N . GLU A 1 222 ? 16.266 -25.719 -9.102 1 82.62 222 GLU A N 1
ATOM 1716 C CA . GLU A 1 222 ? 17.281 -26.359 -8.273 1 82.62 222 GLU A CA 1
ATOM 1717 C C . GLU A 1 222 ? 17.344 -25.719 -6.887 1 82.62 222 GLU A C 1
ATOM 1719 O O . GLU A 1 222 ? 17.391 -26.438 -5.879 1 82.62 222 GLU A O 1
ATOM 1724 N N . GLU A 1 223 ? 17.328 -24.438 -6.863 1 84.94 223 GLU A N 1
ATOM 1725 C CA . GLU A 1 223 ? 17.375 -23.719 -5.59 1 84.94 223 GLU A CA 1
ATOM 1726 C C . GLU A 1 223 ? 16.156 -24.047 -4.727 1 84.94 223 GLU A C 1
ATOM 1728 O O . GLU A 1 223 ? 16.281 -24.188 -3.508 1 84.94 223 GLU A O 1
ATOM 1733 N N . ASP A 1 224 ? 15.078 -24.219 -5.348 1 90.38 224 ASP A N 1
ATOM 1734 C CA . ASP A 1 224 ? 13.852 -24.562 -4.648 1 90.38 224 ASP A CA 1
ATOM 1735 C C . ASP A 1 224 ? 13.953 -25.953 -4.012 1 90.38 224 ASP A C 1
ATOM 1737 O O . ASP A 1 224 ? 13.609 -26.125 -2.84 1 90.38 224 ASP A O 1
ATOM 1741 N N . PHE A 1 225 ? 14.43 -26.922 -4.809 1 89.62 225 PHE A N 1
ATOM 1742 C CA . PHE A 1 225 ? 14.523 -28.297 -4.309 1 89.62 225 PHE A CA 1
ATOM 1743 C C . PHE A 1 225 ? 15.484 -28.375 -3.129 1 89.62 225 PHE A C 1
ATOM 1745 O O . PHE A 1 225 ? 15.227 -29.094 -2.16 1 89.62 225 PHE A O 1
ATOM 1752 N N . THR A 1 226 ? 16.5 -27.578 -3.236 1 87.12 226 THR A N 1
ATOM 1753 C CA . THR A 1 226 ? 17.469 -27.562 -2.154 1 87.12 226 THR A CA 1
ATOM 1754 C C . THR A 1 226 ? 16.906 -26.859 -0.923 1 87.12 226 THR A C 1
ATOM 1756 O O . THR A 1 226 ? 16.906 -27.422 0.173 1 87.12 226 THR A O 1
ATOM 1759 N N . ALA A 1 227 ? 16.344 -25.75 -1.106 1 87.25 227 ALA A N 1
ATOM 1760 C CA . ALA A 1 227 ? 15.891 -24.938 0.015 1 87.25 227 ALA A CA 1
ATOM 1761 C C . ALA A 1 227 ? 14.602 -25.484 0.624 1 87.25 227 ALA A C 1
ATOM 1763 O O . ALA A 1 227 ? 14.453 -25.516 1.848 1 87.25 227 ALA A O 1
ATOM 1764 N N . ALA A 1 228 ? 13.695 -25.953 -0.205 1 88.38 228 ALA A N 1
ATOM 1765 C CA . ALA A 1 228 ? 12.359 -26.297 0.266 1 88.38 228 ALA A CA 1
ATOM 1766 C C . ALA A 1 228 ? 12.25 -27.781 0.616 1 88.38 228 ALA A C 1
ATOM 1768 O O . ALA A 1 228 ? 11.445 -28.156 1.462 1 88.38 228 ALA A O 1
ATOM 1769 N N . LEU A 1 229 ? 13.094 -28.641 -0.004 1 90.75 229 LEU A N 1
ATOM 1770 C CA . LEU A 1 229 ? 12.961 -30.062 0.235 1 90.75 229 LEU A CA 1
ATOM 1771 C C . LEU A 1 229 ? 14.242 -30.641 0.833 1 90.75 229 LEU A C 1
ATOM 1773 O O . LEU A 1 229 ? 14.266 -31.797 1.272 1 90.75 229 LEU A O 1
ATOM 1777 N N . GLY A 1 230 ? 15.273 -29.859 0.824 1 87.62 230 GLY A N 1
ATOM 1778 C CA . GLY A 1 230 ? 16.516 -30.266 1.475 1 87.62 230 GLY A CA 1
ATOM 1779 C C . GLY A 1 230 ? 17.359 -31.172 0.616 1 87.62 230 GLY A C 1
ATOM 1780 O O . GLY A 1 230 ? 18.203 -31.906 1.133 1 87.62 230 GLY A O 1
ATOM 1781 N N . PHE A 1 231 ? 17.094 -31.203 -0.647 1 87 231 PHE A N 1
ATOM 1782 C CA . PHE A 1 231 ? 17.891 -32.031 -1.524 1 87 231 PHE A CA 1
ATOM 1783 C C . PHE A 1 231 ? 19.219 -31.375 -1.848 1 87 231 PHE A C 1
ATOM 1785 O O . PHE A 1 231 ? 19.266 -30.172 -2.123 1 87 231 PHE A O 1
ATOM 1792 N N . GLU A 1 232 ? 20.312 -32 -1.446 1 77.56 232 GLU A N 1
ATOM 1793 C CA . GLU A 1 232 ? 21.641 -31.453 -1.716 1 77.56 232 GLU A CA 1
ATOM 1794 C C . GLU A 1 232 ? 22.156 -31.906 -3.078 1 77.56 232 GLU A C 1
ATOM 1796 O O . GLU A 1 232 ? 21.891 -33.031 -3.514 1 77.56 232 GLU A O 1
ATOM 1801 N N . ILE A 1 233 ? 22.609 -30.984 -3.922 1 65.25 233 ILE A N 1
ATOM 1802 C CA . ILE A 1 233 ? 23.219 -31.328 -5.207 1 65.25 233 ILE A CA 1
ATOM 1803 C C . ILE A 1 233 ? 24.672 -31.734 -5 1 65.25 233 ILE A C 1
ATOM 1805 O O . ILE A 1 233 ? 25.438 -31.031 -4.352 1 65.25 233 ILE A O 1
ATOM 1809 N N . GLU A 1 234 ? 24.969 -33.062 -5.223 1 56.38 234 GLU A N 1
ATOM 1810 C CA . GLU A 1 234 ? 26.375 -33.469 -5.211 1 56.38 234 GLU A CA 1
ATOM 1811 C C . GLU A 1 234 ? 27.141 -32.875 -6.395 1 56.38 234 GLU A C 1
ATOM 1813 O O . GLU A 1 234 ? 26.625 -32.844 -7.516 1 56.38 234 GLU A O 1
ATOM 1818 N N . GLY A 1 235 ? 28.281 -32.219 -6.301 1 53.31 235 GLY A N 1
ATOM 1819 C CA . GLY A 1 235 ? 29.281 -31.906 -7.309 1 53.31 235 GLY A CA 1
ATOM 1820 C C . GLY A 1 235 ? 29.109 -30.516 -7.891 1 53.31 235 GLY A C 1
ATOM 1821 O O . GLY A 1 235 ? 29.578 -30.234 -9 1 53.31 235 GLY A O 1
ATOM 1822 N N . VAL A 1 236 ? 28.203 -29.75 -7.664 1 49.81 236 VAL A N 1
ATOM 1823 C CA . VAL A 1 236 ? 28.047 -28.469 -8.352 1 49.81 236 VAL A CA 1
ATOM 1824 C C . VAL A 1 236 ? 29.344 -27.672 -8.242 1 49.81 236 VAL A C 1
ATOM 1826 O O . VAL A 1 236 ? 29.734 -27.25 -7.152 1 49.81 236 VAL A O 1
ATOM 1829 N N . GLY A 1 237 ? 30.328 -28.047 -8.977 1 42 237 GLY A N 1
ATOM 1830 C CA . GLY A 1 237 ? 31.406 -27.109 -9.227 1 42 237 GLY A CA 1
ATOM 1831 C C . GLY A 1 237 ? 30.922 -25.828 -9.891 1 42 237 GLY A C 1
ATOM 1832 O O . GLY A 1 237 ? 29.781 -25.734 -10.32 1 42 237 GLY A O 1
ATOM 1833 N N . GLU A 1 238 ? 31.766 -24.672 -9.945 1 39.31 238 GLU A N 1
ATOM 1834 C CA . GLU A 1 238 ? 31.578 -23.312 -10.43 1 39.31 238 GLU A CA 1
ATOM 1835 C C . GLU A 1 238 ? 31.062 -23.297 -11.867 1 39.31 238 GLU A C 1
ATOM 1837 O O . GLU A 1 238 ? 30.766 -22.234 -12.414 1 39.31 238 GLU A O 1
ATOM 1842 N N . ASP A 1 239 ? 31.547 -24.188 -12.805 1 38.09 239 ASP A N 1
ATOM 1843 C CA . ASP A 1 239 ? 31.281 -23.922 -14.211 1 38.09 239 ASP A CA 1
ATOM 1844 C C . ASP A 1 239 ? 29.844 -24.25 -14.586 1 38.09 239 ASP A C 1
ATOM 1846 O O . ASP A 1 239 ? 29.5 -25.422 -14.773 1 38.09 239 ASP A O 1
ATOM 1850 N N . LEU A 1 240 ? 28.938 -23.406 -14.516 1 45.66 240 LEU A N 1
ATOM 1851 C CA . LEU A 1 240 ? 27.484 -23.297 -14.492 1 45.66 240 LEU A CA 1
ATOM 1852 C C . LEU A 1 240 ? 26.875 -23.828 -15.781 1 45.66 240 LEU A C 1
ATOM 1854 O O . LEU A 1 240 ? 25.656 -23.953 -15.891 1 45.66 240 LEU A O 1
ATOM 1858 N N . GLY A 1 241 ? 27.453 -23.984 -16.953 1 42.66 241 GLY A N 1
ATOM 1859 C CA . GLY A 1 241 ? 26.688 -24.078 -18.188 1 42.66 241 GLY A CA 1
ATOM 1860 C C . GLY A 1 241 ? 26.062 -25.438 -18.391 1 42.66 241 GLY A C 1
ATOM 1861 O O . GLY A 1 241 ? 24.828 -25.562 -18.422 1 42.66 241 GLY A O 1
ATOM 1862 N N . GLU A 1 242 ? 26.641 -26.438 -19.156 1 43.41 242 GLU A N 1
ATOM 1863 C CA . GLU A 1 242 ? 26.25 -27.766 -19.609 1 43.41 242 GLU A CA 1
ATOM 1864 C C . GLU A 1 242 ? 25.938 -28.688 -18.422 1 43.41 242 GLU A C 1
ATOM 1866 O O . GLU A 1 242 ? 25.078 -29.562 -18.516 1 43.41 242 GLU A O 1
ATOM 1871 N N . LEU A 1 243 ? 26.609 -28.516 -17.375 1 47.84 243 LEU A N 1
ATOM 1872 C CA . LEU A 1 243 ? 26.641 -29.266 -16.109 1 47.84 243 LEU A CA 1
ATOM 1873 C C . LEU A 1 243 ? 25.328 -29.125 -15.367 1 47.84 243 LEU A C 1
ATOM 1875 O O . LEU A 1 243 ? 24.922 -30.031 -14.633 1 47.84 243 LEU A O 1
ATOM 1879 N N . ASP A 1 244 ? 24.453 -28.094 -15.891 1 57.31 244 ASP A N 1
ATOM 1880 C CA . ASP A 1 244 ? 23.266 -27.719 -15.133 1 57.31 244 ASP A CA 1
ATOM 1881 C C . ASP A 1 244 ? 22.109 -28.672 -15.398 1 57.31 244 ASP A C 1
ATOM 1883 O O . ASP A 1 244 ? 21.453 -29.125 -14.469 1 57.31 244 ASP A O 1
ATOM 1887 N N . SER A 1 245 ? 22.109 -29.266 -16.641 1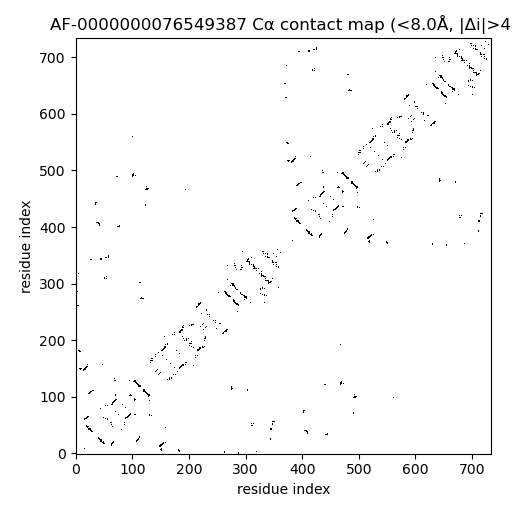 65.25 245 SER A N 1
ATOM 1888 C CA . SER A 1 245 ? 20.984 -30.141 -16.953 1 65.25 245 SER A CA 1
ATOM 1889 C C . SER A 1 245 ? 21.156 -31.516 -16.328 1 65.25 245 SER A C 1
ATOM 1891 O O . SER A 1 245 ? 20.188 -32.094 -15.828 1 65.25 245 SER A O 1
ATOM 1893 N N . ALA A 1 246 ? 22.391 -32.031 -16.312 1 71.25 246 ALA A N 1
ATOM 1894 C CA . ALA A 1 246 ? 22.641 -33.344 -15.727 1 71.25 246 ALA A CA 1
ATOM 1895 C C . ALA A 1 246 ? 22.406 -33.344 -14.219 1 71.25 246 ALA A C 1
ATOM 1897 O O . ALA A 1 246 ? 21.844 -34.281 -13.656 1 71.25 246 ALA A O 1
ATOM 1898 N N . ASN A 1 247 ? 22.891 -32.312 -13.664 1 74.69 247 ASN A N 1
ATOM 1899 C CA . ASN A 1 247 ? 22.688 -32.156 -12.227 1 74.69 247 ASN A CA 1
ATOM 1900 C C . ASN A 1 247 ? 21.203 -32.031 -11.875 1 74.69 247 ASN A C 1
ATOM 1902 O O . ASN A 1 247 ? 20.75 -32.594 -10.883 1 74.69 247 ASN A O 1
ATOM 1906 N N . PHE A 1 248 ? 20.594 -31.391 -12.711 1 77.31 248 PHE A N 1
ATOM 1907 C CA . PHE A 1 248 ? 19.156 -31.234 -12.484 1 77.31 248 PHE A CA 1
ATOM 1908 C C . PHE A 1 248 ? 18.438 -32.562 -12.633 1 77.31 248 PHE A C 1
ATOM 1910 O O . PHE A 1 248 ? 17.578 -32.906 -11.82 1 77.31 248 PHE A O 1
ATOM 1917 N N . ARG A 1 249 ? 18.812 -33.344 -13.586 1 82.19 249 ARG A N 1
ATOM 1918 C CA . ARG A 1 249 ? 18.219 -34.656 -13.805 1 82.19 249 ARG A CA 1
ATOM 1919 C C . ARG A 1 249 ? 18.469 -35.562 -12.617 1 82.19 249 ARG A C 1
ATOM 1921 O O . ARG A 1 249 ? 17.562 -36.281 -12.18 1 82.19 249 ARG A O 1
ATOM 1928 N N . LYS A 1 250 ? 19.656 -35.438 -12.109 1 83.62 250 LYS A N 1
ATOM 1929 C CA . LYS A 1 250 ? 19.984 -36.25 -10.938 1 83.62 250 LYS A CA 1
ATOM 1930 C C . LYS A 1 250 ? 19.141 -35.844 -9.734 1 83.62 250 LYS A C 1
ATOM 1932 O O . LYS A 1 250 ? 18.703 -36.688 -8.961 1 83.62 250 LYS A O 1
ATOM 1937 N N . MET A 1 251 ? 19.016 -34.625 -9.609 1 87.44 251 MET A N 1
ATOM 1938 C CA . MET A 1 251 ? 18.219 -34.094 -8.508 1 87.44 251 MET A CA 1
ATOM 1939 C C . MET A 1 251 ? 16.766 -34.562 -8.625 1 87.44 251 MET A C 1
ATOM 1941 O O . MET A 1 251 ? 16.156 -34.969 -7.633 1 87.44 251 MET A O 1
ATOM 1945 N N . ILE A 1 252 ? 16.25 -34.531 -9.781 1 88.5 252 ILE A N 1
ATOM 1946 C CA . ILE A 1 252 ? 14.867 -34.938 -10.031 1 88.5 252 ILE A CA 1
ATOM 1947 C C . ILE A 1 252 ? 14.703 -36.438 -9.727 1 88.5 252 ILE A C 1
ATOM 1949 O O . ILE A 1 252 ? 13.711 -36.844 -9.117 1 88.5 252 ILE A O 1
ATOM 1953 N N . GLU A 1 253 ? 15.68 -37.188 -10.133 1 88.5 253 GLU A N 1
ATOM 1954 C CA . GLU A 1 253 ? 15.633 -38.625 -9.859 1 88.5 253 GLU A CA 1
ATOM 1955 C C . GLU A 1 253 ? 15.633 -38.906 -8.359 1 88.5 253 GLU A C 1
ATOM 1957 O O . GLU A 1 253 ? 14.891 -39.781 -7.883 1 88.5 253 GLU A O 1
ATOM 1962 N N . LYS A 1 254 ? 16.453 -38.125 -7.672 1 90.56 254 LYS A N 1
ATOM 1963 C CA . LYS A 1 254 ? 16.484 -38.281 -6.219 1 90.56 254 LYS A CA 1
ATOM 1964 C C . LYS A 1 254 ? 15.141 -37.875 -5.605 1 90.56 254 LYS A C 1
ATOM 1966 O O . LYS A 1 254 ? 14.656 -38.531 -4.676 1 90.56 254 LYS A O 1
ATOM 1971 N N . ALA A 1 255 ? 14.586 -36.812 -6.066 1 92.69 255 ALA A N 1
ATOM 1972 C CA . ALA A 1 255 ? 13.312 -36.344 -5.555 1 92.69 255 ALA A CA 1
ATOM 1973 C C . ALA A 1 255 ? 12.203 -37.375 -5.781 1 92.69 255 ALA A C 1
ATOM 1975 O O . ALA A 1 255 ? 11.398 -37.625 -4.883 1 92.69 255 ALA A O 1
ATOM 1976 N N . VAL A 1 256 ? 12.18 -37.969 -6.93 1 93.5 256 VAL A N 1
ATOM 1977 C CA . VAL A 1 256 ? 11.148 -38.938 -7.285 1 93.5 256 VAL A CA 1
ATOM 1978 C C . VAL A 1 256 ? 11.328 -40.219 -6.457 1 93.5 256 VAL A C 1
ATOM 1980 O O . VAL A 1 256 ? 10.344 -40.875 -6.082 1 93.5 256 VAL A O 1
ATOM 1983 N N . ALA A 1 257 ? 12.555 -40.531 -6.168 1 93.25 257 ALA A N 1
ATOM 1984 C CA . ALA A 1 257 ? 12.82 -41.688 -5.32 1 93.25 257 ALA A CA 1
ATOM 1985 C C . ALA A 1 257 ? 12.336 -41.469 -3.895 1 93.25 257 ALA A C 1
ATOM 1987 O O . ALA A 1 257 ? 11.836 -42.375 -3.242 1 93.25 257 ALA A O 1
ATOM 1988 N N . THR A 1 258 ? 12.531 -40.312 -3.42 1 94.44 258 THR A N 1
ATOM 1989 C CA . THR A 1 258 ? 12.148 -39.938 -2.061 1 94.44 258 THR A CA 1
ATOM 1990 C C . THR A 1 258 ? 10.633 -39.812 -1.945 1 94.44 258 THR A C 1
ATOM 1992 O O . THR A 1 258 ? 10.047 -40.156 -0.914 1 94.44 258 THR A O 1
ATOM 1995 N N . PHE A 1 259 ? 10.031 -39.281 -3 1 96.19 259 PHE A N 1
ATOM 1996 C CA . PHE A 1 259 ? 8.586 -39.062 -3.035 1 96.19 259 PHE A CA 1
ATOM 1997 C C . PHE A 1 259 ? 7.957 -39.812 -4.199 1 96.19 259 PHE A C 1
ATOM 1999 O O . PHE A 1 259 ? 7.684 -39.25 -5.25 1 96.19 259 PHE A O 1
ATOM 2006 N N . PRO A 1 260 ? 7.633 -41.031 -3.99 1 94.38 260 PRO A N 1
ATOM 2007 C CA . PRO A 1 260 ? 7.129 -41.875 -5.078 1 94.38 260 PRO A CA 1
ATOM 2008 C C . PRO A 1 260 ? 5.758 -41.438 -5.578 1 94.38 260 PRO A C 1
ATOM 2010 O O . PRO A 1 260 ? 5.293 -41.906 -6.621 1 94.38 260 PRO A O 1
ATOM 2013 N N . ASN A 1 261 ? 5.117 -40.562 -4.809 1 95 261 ASN A N 1
ATOM 2014 C CA . ASN A 1 261 ? 3.826 -40.031 -5.238 1 95 261 ASN A CA 1
ATOM 2015 C C . ASN A 1 261 ? 3.982 -39.031 -6.383 1 95 261 ASN A C 1
ATOM 2017 O O . ASN A 1 261 ? 3.006 -38.688 -7.051 1 95 261 ASN A O 1
ATOM 2021 N N . PHE A 1 262 ? 5.199 -38.531 -6.633 1 96.25 262 PHE A N 1
ATOM 2022 C CA . PHE A 1 262 ? 5.422 -37.625 -7.758 1 96.25 262 PHE A CA 1
ATOM 2023 C C . PHE A 1 262 ? 5.168 -38.344 -9.078 1 96.25 262 PHE A C 1
ATOM 2025 O O . PHE A 1 262 ? 5.863 -39.312 -9.414 1 96.25 262 PHE A O 1
ATOM 2032 N N . ARG A 1 263 ? 4.223 -37.875 -9.758 1 96.19 263 ARG A N 1
ATOM 2033 C CA . ARG A 1 263 ? 3.961 -38.438 -11.086 1 96.19 263 ARG A CA 1
ATOM 2034 C C . ARG A 1 263 ? 4.707 -37.656 -12.164 1 96.19 263 ARG A C 1
ATOM 2036 O O . ARG A 1 263 ? 5.09 -38.219 -13.188 1 96.19 263 ARG A O 1
ATOM 2043 N N . ALA A 1 264 ? 4.855 -36.406 -11.945 1 97.12 264 ALA A N 1
ATOM 2044 C CA . ALA A 1 264 ? 5.629 -35.562 -12.828 1 97.12 264 ALA A CA 1
ATOM 2045 C C . ALA A 1 264 ? 6.414 -34.5 -12.023 1 97.12 264 ALA A C 1
ATOM 2047 O O . ALA A 1 264 ? 5.973 -34.094 -10.953 1 97.12 264 ALA A O 1
ATOM 2048 N N . VAL A 1 265 ? 7.57 -34.156 -12.469 1 96.94 265 VAL A N 1
ATOM 2049 C CA . VAL A 1 265 ? 8.391 -33.062 -11.961 1 96.94 265 VAL A CA 1
ATOM 2050 C C . VAL A 1 265 ? 8.836 -32.188 -13.117 1 96.94 265 VAL A C 1
ATOM 2052 O O . VAL A 1 265 ? 9.32 -32.688 -14.141 1 96.94 265 VAL A O 1
ATOM 2055 N N . ALA A 1 266 ? 8.586 -30.922 -12.977 1 96.5 266 ALA A N 1
ATOM 2056 C CA . ALA A 1 266 ? 8.93 -30.031 -14.078 1 96.5 266 ALA A CA 1
ATOM 2057 C C . ALA A 1 266 ? 9.609 -28.766 -13.562 1 96.5 266 ALA A C 1
ATOM 2059 O O . ALA A 1 266 ? 9.43 -28.375 -12.406 1 96.5 266 ALA A O 1
ATOM 2060 N N . THR A 1 267 ? 10.422 -28.094 -14.414 1 93.81 267 THR A N 1
ATOM 2061 C CA . THR A 1 267 ? 11.117 -26.859 -14.078 1 93.81 267 THR A CA 1
ATOM 2062 C C . THR A 1 267 ? 11.445 -26.078 -15.336 1 93.81 267 THR A C 1
ATOM 2064 O O . THR A 1 267 ? 11.562 -26.641 -16.422 1 93.81 267 THR A O 1
ATOM 2067 N N . THR A 1 268 ? 11.43 -24.797 -15.148 1 94.19 268 THR A N 1
ATOM 2068 C CA . THR A 1 268 ? 11.992 -23.953 -16.188 1 94.19 268 THR A CA 1
ATO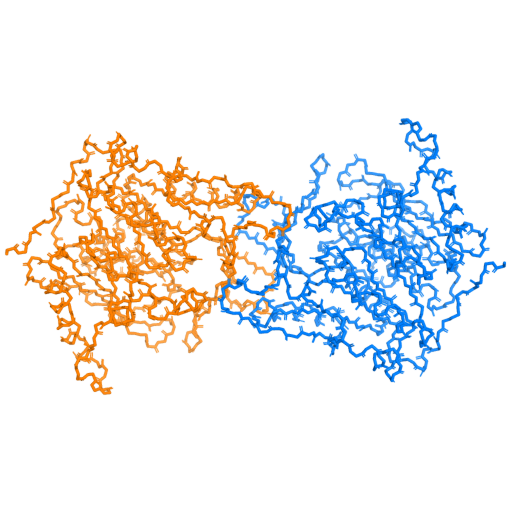M 2069 C C . THR A 1 268 ? 13.508 -23.844 -16.047 1 94.19 268 THR A C 1
ATOM 2071 O O . THR A 1 268 ? 14.039 -23.906 -14.938 1 94.19 268 THR A O 1
ATOM 2074 N N . LEU A 1 269 ? 14.156 -23.812 -17.156 1 91.81 269 LEU A N 1
ATOM 2075 C CA . LEU A 1 269 ? 15.594 -23.562 -17.219 1 91.81 269 LEU A CA 1
ATOM 2076 C C . LEU A 1 269 ? 15.883 -22.141 -17.703 1 91.81 269 LEU A C 1
ATOM 2078 O O . LEU A 1 269 ? 15.672 -21.828 -18.875 1 91.81 269 LEU A O 1
ATOM 2082 N N . ARG A 1 270 ? 16.328 -21.359 -16.75 1 91.81 270 ARG A N 1
ATOM 2083 C CA . ARG A 1 270 ? 16.578 -19.953 -17.062 1 91.81 270 ARG A CA 1
ATOM 2084 C C . ARG A 1 270 ? 18.016 -19.578 -16.75 1 91.81 270 ARG A C 1
ATOM 2086 O O . ARG A 1 270 ? 18.531 -19.875 -15.672 1 91.81 270 ARG A O 1
ATOM 2093 N N . HIS A 1 271 ? 18.688 -19.047 -17.703 1 92.5 271 HIS A N 1
ATOM 2094 C CA . HIS A 1 271 ? 19.969 -18.391 -17.484 1 92.5 271 HIS A CA 1
ATOM 2095 C C . HIS A 1 271 ? 19.906 -16.906 -17.828 1 92.5 271 HIS A C 1
ATOM 2097 O O . HIS A 1 271 ? 19.797 -16.547 -19 1 92.5 271 HIS A O 1
ATOM 2103 N N . ALA A 1 272 ? 19.984 -16.109 -16.859 1 93.88 272 ALA A N 1
ATOM 2104 C CA . ALA A 1 272 ? 19.875 -14.656 -17.047 1 93.88 272 ALA A CA 1
ATOM 2105 C C . ALA A 1 272 ? 21.219 -14.078 -17.5 1 93.88 272 ALA A C 1
ATOM 2107 O O . ALA A 1 272 ? 22.141 -13.938 -16.703 1 93.88 272 ALA A O 1
ATOM 2108 N N . LYS A 1 273 ? 21.281 -13.734 -18.703 1 96.62 273 LYS A N 1
ATOM 2109 C CA . LYS A 1 273 ? 22.453 -12.992 -19.188 1 96.62 273 LYS A CA 1
ATOM 2110 C C . LYS A 1 273 ? 22.391 -11.531 -18.766 1 96.62 273 LYS A C 1
ATOM 2112 O O . LYS A 1 273 ? 23.375 -10.977 -18.281 1 96.62 273 LYS A O 1
ATOM 2117 N N . THR A 1 274 ? 21.359 -10.883 -19 1 96.88 274 THR A N 1
ATOM 2118 C CA . THR A 1 274 ? 20.969 -9.586 -18.453 1 96.88 274 THR A CA 1
ATOM 2119 C C . THR A 1 274 ? 19.5 -9.609 -18.031 1 96.88 274 THR A C 1
ATOM 2121 O O . THR A 1 274 ? 18.812 -10.617 -18.203 1 96.88 274 THR A O 1
ATOM 2124 N N . ALA A 1 275 ? 19 -8.578 -17.5 1 96.06 275 ALA A N 1
ATOM 2125 C CA . ALA A 1 275 ? 17.594 -8.5 -17.125 1 96.06 275 ALA A CA 1
ATOM 2126 C C . ALA A 1 275 ? 16.703 -8.539 -18.359 1 96.06 275 ALA A C 1
ATOM 2128 O O . ALA A 1 275 ? 15.516 -8.883 -18.266 1 96.06 275 ALA A O 1
ATOM 2129 N N . SER A 1 276 ? 17.234 -8.242 -19.516 1 97.25 276 SER A N 1
ATOM 2130 C CA . SER A 1 276 ? 16.453 -8.109 -20.734 1 97.25 276 SER A CA 1
ATOM 2131 C C . SER A 1 276 ? 16.625 -9.328 -21.656 1 97.25 276 SER A C 1
ATOM 2133 O O . SER A 1 276 ? 15.844 -9.523 -22.578 1 97.25 276 SER A O 1
ATOM 2135 N N . VAL A 1 277 ? 17.688 -10.086 -21.375 1 98.06 277 VAL A N 1
ATOM 2136 C CA . VAL A 1 277 ? 18 -11.219 -22.25 1 98.06 277 VAL A CA 1
ATOM 2137 C C . VAL A 1 277 ? 18.328 -12.445 -21.406 1 98.06 277 VAL A C 1
ATOM 2139 O O . VAL A 1 277 ? 19.25 -12.422 -20.594 1 98.06 277 VAL A O 1
ATOM 2142 N N . ASN A 1 278 ? 17.531 -13.516 -21.578 1 97.38 278 ASN A N 1
ATOM 2143 C CA . ASN A 1 278 ? 17.75 -14.781 -20.875 1 97.38 278 ASN A CA 1
ATOM 2144 C C . ASN A 1 278 ? 17.75 -15.961 -21.844 1 97.38 278 ASN A C 1
ATOM 2146 O O . ASN A 1 278 ? 17.094 -15.906 -22.891 1 97.38 278 ASN A O 1
ATOM 2150 N N . ASP A 1 279 ? 18.578 -16.984 -21.531 1 96.62 279 ASP A N 1
ATOM 2151 C CA . ASP A 1 279 ? 18.25 -18.297 -22.094 1 96.62 279 ASP A CA 1
ATOM 2152 C C . ASP A 1 279 ? 17.031 -18.906 -21.406 1 96.62 279 ASP A C 1
ATOM 2154 O O . ASP A 1 279 ? 16.875 -18.781 -20.188 1 96.62 279 ASP A O 1
ATOM 2158 N N . TRP A 1 280 ? 16.156 -19.453 -22.172 1 95.81 280 TRP A N 1
ATOM 2159 C CA . TRP A 1 280 ? 14.891 -19.969 -21.672 1 95.81 280 TRP A CA 1
ATOM 2160 C C . TRP A 1 280 ? 14.633 -21.375 -22.172 1 95.81 280 TRP A C 1
ATOM 2162 O O . TRP A 1 280 ? 14.914 -21.688 -23.328 1 95.81 280 TRP A O 1
ATOM 2172 N N . GLY A 1 281 ? 14.266 -22.234 -21.312 1 95 281 GLY A N 1
ATOM 2173 C CA . GLY A 1 281 ? 13.906 -23.609 -21.594 1 95 281 GLY A CA 1
ATOM 2174 C C . GLY A 1 281 ? 13.141 -24.281 -20.469 1 95 281 GLY A C 1
ATOM 2175 O O . GLY A 1 281 ? 12.711 -23.609 -19.516 1 95 281 GLY A O 1
ATOM 2176 N N . ALA A 1 282 ? 12.859 -25.547 -20.594 1 96 282 ALA A N 1
ATOM 2177 C CA . ALA A 1 282 ? 12.141 -26.281 -19.562 1 96 282 ALA A CA 1
ATOM 2178 C C . ALA A 1 282 ? 12.32 -27.797 -19.719 1 96 282 ALA A C 1
ATOM 2180 O O . ALA A 1 282 ? 12.625 -28.266 -20.812 1 96 282 ALA A O 1
ATOM 2181 N N . VAL A 1 283 ? 12.195 -28.453 -18.656 1 95.19 283 VAL A N 1
ATOM 2182 C CA . VAL A 1 283 ? 12.273 -29.906 -18.641 1 95.19 283 VAL A CA 1
ATOM 2183 C C . VAL A 1 283 ? 11.133 -30.469 -17.797 1 95.19 283 VAL A C 1
ATOM 2185 O O . VAL A 1 283 ? 10.695 -29.844 -16.828 1 95.19 283 VAL A O 1
ATOM 2188 N N . CYS A 1 284 ? 10.609 -31.609 -18.188 1 96.5 284 CYS A N 1
ATOM 2189 C CA . CYS A 1 284 ? 9.578 -32.344 -17.469 1 96.5 284 CYS A CA 1
ATOM 2190 C C . CYS A 1 284 ? 9.922 -33.812 -17.375 1 96.5 284 CYS A C 1
ATOM 2192 O O . CYS A 1 284 ? 10.219 -34.469 -18.375 1 96.5 284 CYS A O 1
ATOM 2194 N N . TYR A 1 285 ? 10.047 -34.281 -16.172 1 96.06 285 TYR A N 1
ATOM 2195 C CA . TYR A 1 285 ? 10.141 -35.688 -15.914 1 96.06 285 TYR A CA 1
ATOM 2196 C C . TYR A 1 285 ? 8.75 -36.312 -15.789 1 96.06 285 TYR A C 1
ATOM 2198 O O . TYR A 1 285 ? 7.918 -35.844 -15.016 1 96.06 285 TYR A O 1
ATOM 2206 N N . TYR A 1 286 ? 8.461 -37.375 -16.562 1 96.31 286 TYR A N 1
ATOM 2207 C CA . TYR A 1 286 ? 7.168 -38.031 -16.562 1 96.31 286 TYR A CA 1
ATOM 2208 C C . TYR A 1 286 ? 7.305 -39.469 -17 1 96.31 286 TYR A C 1
ATOM 2210 O O . TYR A 1 286 ? 7.934 -39.781 -18.031 1 96.31 286 TYR A O 1
ATOM 2218 N N . GLU A 1 287 ? 6.785 -40.375 -16.25 1 93.44 287 GLU A N 1
ATOM 2219 C CA . GLU A 1 287 ? 6.773 -41.812 -16.547 1 93.44 287 GLU A CA 1
ATOM 2220 C C . GLU A 1 287 ? 8.18 -42.344 -16.844 1 93.44 287 GLU A C 1
ATOM 2222 O O . GLU A 1 287 ? 8.391 -43.031 -17.828 1 93.44 287 GLU A O 1
ATOM 2227 N N . GLY A 1 288 ? 9.109 -41.812 -16.062 1 90.12 288 GLY A N 1
ATOM 2228 C CA . GLY A 1 288 ? 10.461 -42.344 -16.125 1 90.12 288 GLY A CA 1
ATOM 2229 C C . GLY A 1 288 ? 11.297 -41.719 -17.234 1 90.12 288 GLY A C 1
ATOM 2230 O O . GLY A 1 288 ? 12.438 -42.125 -17.469 1 90.12 288 GLY A O 1
ATOM 2231 N N . LYS A 1 289 ? 10.758 -40.75 -17.875 1 94.25 289 LYS A N 1
ATOM 2232 C CA . LYS A 1 289 ? 11.461 -40.125 -19 1 94.25 289 LYS A CA 1
ATOM 2233 C C . LYS A 1 289 ? 11.547 -38.625 -18.812 1 94.25 289 LYS A C 1
ATOM 2235 O O . LYS A 1 289 ? 10.648 -38 -18.234 1 94.25 289 LYS A O 1
ATOM 2240 N N . PHE A 1 290 ? 12.609 -38.125 -19.375 1 95 290 PHE A N 1
ATOM 2241 C CA . PHE A 1 290 ? 12.766 -36.688 -19.422 1 95 290 PHE A CA 1
ATOM 2242 C C . PHE A 1 290 ? 12.328 -36.125 -20.781 1 95 290 PHE A C 1
ATOM 2244 O O . PHE A 1 290 ? 12.664 -36.688 -21.828 1 95 290 PHE A O 1
ATOM 2251 N N . HIS A 1 291 ? 11.484 -35.156 -20.719 1 96.06 291 HIS A N 1
ATOM 2252 C CA . HIS A 1 291 ? 11.047 -34.406 -21.891 1 96.06 291 HIS A CA 1
ATOM 2253 C C . HIS A 1 291 ? 11.539 -32.938 -21.812 1 96.06 291 HIS A C 1
ATOM 2255 O O . HIS A 1 291 ? 11.352 -32.281 -20.797 1 96.06 291 HIS A O 1
ATOM 2261 N N . GLU A 1 292 ? 12.172 -32.5 -22.891 1 95.56 292 GLU A N 1
ATOM 2262 C CA . GLU A 1 292 ? 12.75 -31.156 -22.906 1 95.56 292 GLU A CA 1
ATOM 2263 C C . GLU A 1 292 ? 12.07 -30.266 -23.938 1 95.56 292 GLU A C 1
ATOM 2265 O O . GLU A 1 292 ? 11.789 -30.719 -25.062 1 95.56 292 GLU A O 1
ATOM 2270 N N . ALA A 1 293 ? 11.797 -29.078 -23.5 1 96.25 293 ALA A N 1
ATOM 2271 C CA . ALA A 1 293 ? 11.266 -28.125 -24.453 1 96.25 293 ALA A CA 1
ATOM 2272 C C . ALA A 1 293 ? 12.359 -27.625 -25.391 1 96.25 293 ALA A C 1
ATOM 2274 O O . ALA A 1 293 ? 13.547 -27.688 -25.078 1 96.25 293 ALA A O 1
ATOM 2275 N N . ARG A 1 294 ? 11.898 -27.156 -26.562 1 94.62 294 ARG A N 1
ATOM 2276 C CA . ARG A 1 294 ? 12.852 -26.5 -27.469 1 94.62 294 ARG A CA 1
ATOM 2277 C C . ARG A 1 294 ? 13.516 -25.312 -26.781 1 94.62 294 ARG A C 1
ATOM 2279 O O . ARG A 1 294 ? 12.828 -24.406 -26.297 1 94.62 294 ARG A O 1
ATOM 2286 N N . PRO A 1 295 ? 14.836 -25.375 -26.75 1 94 295 PRO A N 1
ATOM 2287 C CA . PRO A 1 295 ? 15.516 -24.234 -26.109 1 94 295 PRO A CA 1
ATOM 2288 C C . PRO A 1 295 ? 15.281 -22.922 -26.844 1 94 295 PRO A C 1
ATOM 2290 O O . PRO A 1 295 ? 15.18 -22.906 -28.078 1 94 295 PRO A O 1
ATOM 2293 N N . MET A 1 296 ? 15.18 -21.859 -26.094 1 95.5 296 MET A N 1
ATOM 2294 C CA . MET A 1 296 ? 15.078 -20.5 -26.609 1 95.5 296 MET A CA 1
ATOM 2295 C C . MET A 1 296 ? 16.234 -19.625 -26.109 1 95.5 296 MET A C 1
ATOM 2297 O O . MET A 1 296 ? 16.062 -18.891 -25.125 1 95.5 296 MET A O 1
ATOM 2301 N N . PRO A 1 297 ? 17.359 -19.688 -26.812 1 95.69 297 PRO A N 1
ATOM 2302 C CA . PRO A 1 297 ? 18.484 -18.844 -26.391 1 95.69 297 PRO A CA 1
ATOM 2303 C C . PRO A 1 297 ? 18.219 -17.359 -26.641 1 95.69 297 PRO A C 1
ATOM 2305 O O . PRO A 1 297 ? 17.562 -17 -27.609 1 95.69 297 PRO A O 1
ATOM 2308 N N . ASP A 1 298 ? 18.734 -16.531 -25.797 1 97.31 298 ASP A N 1
ATOM 2309 C CA . ASP A 1 298 ? 18.734 -15.07 -25.938 1 97.31 298 ASP A CA 1
ATOM 2310 C C . ASP A 1 298 ? 17.297 -14.531 -26.047 1 97.31 298 ASP A C 1
ATOM 2312 O O . ASP A 1 298 ? 17.031 -13.656 -26.875 1 97.31 298 ASP A O 1
ATOM 2316 N N . LEU A 1 299 ? 16.422 -15.18 -25.25 1 97 299 LEU A N 1
ATOM 2317 C CA . LEU A 1 299 ? 15.047 -14.688 -25.234 1 97 299 LEU A CA 1
ATOM 2318 C C . LEU A 1 299 ? 14.984 -13.273 -24.656 1 97 299 LEU A C 1
ATOM 2320 O O . LEU A 1 299 ? 15.492 -13.023 -23.562 1 97 299 LEU A O 1
ATOM 2324 N N . GLU A 1 300 ? 14.391 -12.328 -25.391 1 97.69 300 GLU A N 1
ATOM 2325 C CA . GLU A 1 300 ? 14.195 -10.977 -24.875 1 97.69 300 GLU A CA 1
ATOM 2326 C C . GLU A 1 300 ? 13.047 -10.93 -23.859 1 97.69 300 GLU A C 1
ATOM 2328 O O . GLU A 1 300 ? 11.953 -11.43 -24.141 1 97.69 300 GLU A O 1
ATOM 2333 N N . ILE A 1 301 ? 13.281 -10.328 -22.734 1 96.69 301 ILE A N 1
ATOM 2334 C CA . ILE A 1 301 ? 12.352 -10.273 -21.609 1 96.69 301 ILE A CA 1
ATOM 2335 C C . ILE A 1 301 ? 11.938 -8.82 -21.359 1 96.69 301 ILE A C 1
ATOM 2337 O O . ILE A 1 301 ? 12.789 -7.949 -21.172 1 96.69 301 ILE A O 1
ATOM 2341 N N . PHE A 1 302 ? 10.672 -8.555 -21.406 1 97.5 302 PHE A N 1
ATOM 2342 C CA . PHE A 1 302 ? 10.133 -7.238 -21.078 1 97.5 302 PHE A CA 1
ATOM 2343 C C . PHE A 1 302 ? 9.805 -7.145 -19.594 1 97.5 302 PHE A C 1
ATOM 2345 O O . PHE A 1 302 ? 10.203 -6.188 -18.922 1 97.5 302 PHE A O 1
ATOM 2352 N N . ASP A 1 303 ? 9.141 -8.07 -19.062 1 97.25 303 ASP A N 1
ATOM 2353 C CA . ASP A 1 303 ? 8.781 -8.227 -17.656 1 97.25 303 ASP A CA 1
ATOM 2354 C C . ASP A 1 303 ? 8.82 -9.688 -17.234 1 97.25 303 ASP A C 1
ATOM 2356 O O . ASP A 1 303 ? 7.957 -10.477 -17.609 1 97.25 303 ASP A O 1
ATOM 2360 N N . ARG A 1 304 ? 9.68 -10.039 -16.375 1 95.25 304 ARG A N 1
ATOM 2361 C CA . ARG A 1 304 ? 10.023 -11.438 -16.125 1 95.25 304 ARG A CA 1
ATOM 2362 C C . ARG A 1 304 ? 8.984 -12.109 -15.227 1 95.25 304 ARG A C 1
ATOM 2364 O O . ARG A 1 304 ? 8.898 -13.336 -15.18 1 95.25 304 ARG A O 1
ATOM 2371 N N . VAL A 1 305 ? 8.242 -11.359 -14.43 1 95.06 305 VAL A N 1
ATOM 2372 C CA . VAL A 1 305 ? 7.336 -11.922 -13.445 1 95.06 305 VAL A CA 1
ATOM 2373 C C . VAL A 1 305 ? 6.191 -12.648 -14.148 1 95.06 305 VAL A C 1
ATOM 2375 O O . VAL A 1 305 ? 5.641 -12.148 -15.133 1 95.06 305 VAL A O 1
ATOM 2378 N N . GLY A 1 306 ? 5.852 -13.82 -13.703 1 96.25 306 GLY A N 1
ATOM 2379 C CA . GLY A 1 306 ? 4.738 -14.578 -14.25 1 96.25 306 GLY A CA 1
ATOM 2380 C C . GLY A 1 306 ? 5.168 -15.633 -15.258 1 96.25 306 GLY A C 1
ATOM 2381 O O . GLY A 1 306 ? 4.367 -16.469 -15.656 1 96.25 306 GLY A O 1
ATOM 2382 N N . GLY A 1 307 ? 6.449 -15.57 -15.695 1 97.19 307 GLY A N 1
ATOM 2383 C CA . GLY A 1 307 ? 6.941 -16.562 -16.641 1 97.19 307 GLY A CA 1
ATOM 2384 C C . GLY A 1 307 ? 6.797 -17.984 -16.141 1 97.19 307 GLY A C 1
ATOM 2385 O O . GLY A 1 307 ? 6.281 -18.844 -16.859 1 97.19 307 GLY A O 1
ATOM 2386 N N . GLY A 1 308 ? 7.246 -18.219 -14.883 1 97.5 308 GLY A N 1
ATOM 2387 C CA . GLY A 1 308 ? 7.125 -19.547 -14.289 1 97.5 308 GLY A CA 1
ATOM 2388 C C . GLY A 1 308 ? 5.684 -19.969 -14.086 1 97.5 308 GLY A C 1
ATOM 2389 O O . GLY A 1 308 ? 5.348 -21.141 -14.289 1 97.5 308 GLY A O 1
ATOM 2390 N N . ASP A 1 309 ? 4.879 -19.062 -13.672 1 98.56 309 ASP A N 1
ATOM 2391 C CA . ASP A 1 309 ? 3.463 -19.359 -13.492 1 98.56 309 ASP A CA 1
ATOM 2392 C C . ASP A 1 309 ? 2.807 -19.734 -14.828 1 98.56 309 ASP A C 1
ATOM 2394 O O . ASP A 1 309 ? 1.984 -20.641 -14.883 1 98.56 309 ASP A O 1
ATOM 2398 N N . SER A 1 310 ? 3.146 -18.969 -15.859 1 98.75 310 SER A N 1
ATOM 2399 C CA . SER A 1 310 ? 2.592 -19.25 -17.188 1 98.75 310 SER A CA 1
ATOM 2400 C C . SER A 1 310 ? 3.125 -20.562 -17.734 1 98.75 310 SER A C 1
ATOM 2402 O O . SER A 1 310 ? 2.412 -21.266 -18.453 1 98.75 310 SER A O 1
ATOM 2404 N N . PHE A 1 311 ? 4.375 -20.875 -17.469 1 98.62 311 PHE A N 1
ATOM 2405 C CA . PHE A 1 311 ? 4.875 -22.219 -17.766 1 98.62 311 PHE A CA 1
ATOM 2406 C C . PHE A 1 311 ? 3.982 -23.281 -17.141 1 98.62 311 PHE A C 1
ATOM 2408 O O . PHE A 1 311 ? 3.559 -24.219 -17.812 1 98.62 311 PHE A O 1
ATOM 2415 N N . ALA A 1 312 ? 3.693 -23.125 -15.836 1 98.88 312 ALA A N 1
ATOM 2416 C CA . ALA A 1 312 ? 2.852 -24.078 -15.117 1 98.88 312 ALA A CA 1
ATOM 2417 C C . ALA A 1 312 ? 1.481 -24.203 -15.773 1 98.88 312 ALA A C 1
ATOM 2419 O O . ALA A 1 312 ? 0.958 -25.312 -15.922 1 98.88 312 ALA A O 1
ATOM 2420 N N . SER A 1 313 ? 0.918 -23.047 -16.219 1 98.88 313 SER A N 1
ATOM 2421 C CA . SER A 1 313 ? -0.379 -23.062 -16.875 1 98.88 313 SER A CA 1
ATOM 2422 C C . SER A 1 313 ? -0.342 -23.922 -18.141 1 98.88 313 SER A C 1
ATOM 2424 O O . SER A 1 313 ? -1.235 -24.75 -18.375 1 98.88 313 SER A O 1
ATOM 2426 N N . GLY A 1 314 ? 0.668 -23.688 -18.969 1 98.88 314 GLY A N 1
ATOM 2427 C CA . GLY A 1 314 ? 0.789 -24.453 -20.203 1 98.88 314 GLY A CA 1
ATOM 2428 C C . GLY A 1 314 ? 1.025 -25.922 -19.969 1 98.88 314 GLY A C 1
ATOM 2429 O O . GLY A 1 314 ? 0.451 -26.766 -20.656 1 98.88 314 GLY A O 1
ATOM 2430 N N . LEU A 1 315 ? 1.884 -26.25 -19 1 98.88 315 LEU A N 1
ATOM 2431 C CA . LEU A 1 315 ? 2.154 -27.641 -18.641 1 98.88 315 LEU A CA 1
ATOM 2432 C C . LEU A 1 315 ? 0.874 -28.344 -18.203 1 98.88 315 LEU A C 1
ATOM 2434 O O . LEU A 1 315 ? 0.572 -29.438 -18.703 1 98.88 315 LEU A O 1
ATOM 2438 N N . ILE A 1 316 ? 0.122 -27.734 -17.312 1 98.88 316 ILE A N 1
ATOM 2439 C CA . ILE A 1 316 ? -1.111 -28.297 -16.781 1 98.88 316 ILE A CA 1
ATOM 2440 C C . ILE A 1 316 ? -2.129 -28.484 -17.906 1 98.88 316 ILE A C 1
ATOM 2442 O O . ILE A 1 316 ? -2.803 -29.516 -17.969 1 98.88 316 ILE A O 1
ATOM 2446 N N . TYR A 1 317 ? -2.232 -27.469 -18.781 1 98.88 317 TYR A N 1
ATOM 2447 C CA . TYR A 1 317 ? -3.139 -27.578 -19.922 1 98.88 317 TYR A CA 1
ATOM 2448 C C . TYR A 1 317 ? -2.842 -28.828 -20.734 1 98.88 317 TYR A C 1
ATOM 2450 O O . TYR A 1 317 ? -3.762 -29.547 -21.125 1 98.88 317 TYR A O 1
ATOM 2458 N N . GLY A 1 318 ? -1.547 -29.047 -21.062 1 98.62 318 GLY A N 1
ATOM 2459 C CA . GLY A 1 318 ? -1.16 -30.234 -21.812 1 98.62 318 GLY A CA 1
ATOM 2460 C C . GLY A 1 318 ? -1.596 -31.531 -21.156 1 98.62 318 GLY A C 1
ATOM 2461 O O . GLY A 1 318 ? -2.123 -32.438 -21.828 1 98.62 318 GLY A O 1
ATOM 2462 N N . PHE A 1 319 ? -1.413 -31.641 -19.859 1 98.38 319 PHE A N 1
ATOM 2463 C CA . PHE A 1 319 ? -1.796 -32.844 -19.141 1 98.38 319 PHE A CA 1
ATOM 2464 C C . PHE A 1 319 ? -3.312 -32.969 -19.078 1 98.38 319 PHE A C 1
ATOM 2466 O O . PHE A 1 319 ? -3.854 -34.062 -19.266 1 98.38 319 PHE A O 1
ATOM 2473 N N . LEU A 1 320 ? -4.023 -31.875 -18.812 1 98.38 320 LEU A N 1
ATOM 2474 C CA . LEU A 1 320 ? -5.477 -31.891 -18.719 1 98.38 320 LEU A CA 1
ATOM 2475 C C . LEU A 1 320 ? -6.113 -32.375 -20.016 1 98.38 320 LEU A C 1
ATOM 2477 O O . LEU A 1 320 ? -7.199 -32.969 -20 1 98.38 320 LEU A O 1
ATOM 2481 N N . ASN A 1 321 ? -5.406 -32.188 -21.141 1 97.5 321 ASN A N 1
ATOM 2482 C CA . ASN A 1 321 ? -5.98 -32.5 -22.438 1 97.5 321 ASN A CA 1
ATOM 2483 C C . ASN A 1 321 ? -5.281 -33.688 -23.078 1 97.5 321 ASN A C 1
ATOM 2485 O O . ASN A 1 321 ? -5.383 -33.906 -24.281 1 97.5 321 ASN A O 1
ATOM 2489 N N . ASP A 1 322 ? -4.527 -34.406 -22.312 1 96.31 322 ASP A N 1
ATOM 2490 C CA . ASP A 1 322 ? -3.889 -35.656 -22.703 1 96.31 322 ASP A CA 1
ATOM 2491 C C . ASP A 1 322 ? -3.041 -35.469 -23.953 1 96.31 322 ASP A C 1
ATOM 2493 O O . ASP A 1 322 ? -3.162 -36.25 -24.906 1 96.31 322 ASP A O 1
ATOM 2497 N N . LYS A 1 323 ? -2.268 -34.438 -23.938 1 97.25 323 LYS A N 1
ATOM 2498 C CA . LYS A 1 323 ? -1.428 -34.125 -25.094 1 97.25 323 LYS A CA 1
ATOM 2499 C C . LYS A 1 323 ? -0.058 -34.781 -24.969 1 97.25 323 LYS A C 1
ATOM 2501 O O . LYS A 1 323 ? 0.712 -34.844 -25.922 1 97.25 323 LYS A O 1
ATOM 2506 N N . GLY A 1 324 ? 0.231 -35.375 -23.797 1 95.94 324 GLY A N 1
ATOM 2507 C CA . GLY A 1 324 ? 1.527 -35.969 -23.516 1 95.94 324 GLY A CA 1
ATOM 2508 C C . GLY A 1 324 ? 2.523 -35 -22.922 1 95.94 324 GLY A C 1
ATOM 2509 O O . GLY A 1 324 ? 2.338 -33.781 -23.016 1 95.94 324 GLY A O 1
ATOM 2510 N N . ALA A 1 325 ? 3.578 -35.531 -22.281 1 97.56 325 ALA A N 1
ATOM 2511 C CA . ALA A 1 325 ? 4.535 -34.719 -21.531 1 97.56 325 ALA A CA 1
ATOM 2512 C C . ALA A 1 325 ? 5.371 -33.844 -22.453 1 97.56 325 ALA A C 1
ATOM 2514 O O . ALA A 1 325 ? 5.719 -32.719 -22.094 1 97.56 325 ALA A O 1
ATOM 2515 N N . ASP A 1 326 ? 5.73 -34.406 -23.625 1 97.62 326 ASP A N 1
ATOM 2516 C CA . ASP A 1 326 ? 6.523 -33.625 -24.578 1 97.62 326 ASP A CA 1
ATOM 2517 C C . ASP A 1 326 ? 5.773 -32.375 -25.031 1 97.62 326 ASP A C 1
ATOM 2519 O O . ASP A 1 326 ? 6.332 -31.281 -25.016 1 97.62 326 ASP A O 1
ATOM 2523 N N . TRP A 1 327 ? 4.543 -32.594 -25.422 1 98.25 327 TRP A N 1
ATOM 2524 C CA . TRP A 1 327 ? 3.717 -31.453 -25.828 1 98.25 327 TRP A CA 1
ATOM 2525 C C . TRP A 1 327 ? 3.516 -30.484 -24.672 1 98.25 327 TRP A C 1
ATOM 2527 O O . TRP A 1 327 ? 3.613 -29.266 -24.859 1 98.25 327 TRP A O 1
ATOM 2537 N N . ALA A 1 328 ? 3.248 -31 -23.484 1 98.62 328 ALA A N 1
ATOM 2538 C CA . ALA A 1 328 ? 2.945 -30.203 -22.312 1 98.62 328 ALA A CA 1
ATOM 2539 C C . ALA A 1 328 ? 4.117 -29.297 -21.953 1 98.62 328 ALA A C 1
ATOM 2541 O O . ALA A 1 328 ? 3.936 -28.109 -21.688 1 98.62 328 ALA A O 1
ATOM 2542 N N . VAL A 1 329 ? 5.312 -29.844 -21.906 1 98.31 329 VAL A N 1
ATOM 2543 C CA . VAL A 1 329 ? 6.484 -29.062 -21.516 1 98.31 329 VAL A CA 1
ATOM 2544 C C . VAL A 1 329 ? 6.781 -28 -22.562 1 98.31 329 VAL A C 1
ATOM 2546 O O . VAL A 1 329 ? 7.184 -26.891 -22.219 1 98.31 329 VAL A O 1
ATOM 2549 N N . ASN A 1 330 ? 6.566 -28.312 -23.844 1 98.44 330 ASN A N 1
ATOM 2550 C CA . ASN A 1 330 ? 6.746 -27.312 -24.891 1 98.44 330 ASN A CA 1
ATOM 2551 C C . ASN A 1 330 ? 5.691 -26.219 -24.812 1 98.44 330 ASN A C 1
ATOM 2553 O O . ASN A 1 330 ? 5.992 -25.047 -25.031 1 98.44 330 ASN A O 1
ATOM 2557 N N . CYS A 1 331 ? 4.469 -26.625 -24.516 1 98.75 331 CYS A N 1
ATOM 2558 C CA . CYS A 1 331 ? 3.385 -25.656 -24.359 1 98.75 331 CYS A CA 1
ATOM 2559 C C . CYS A 1 331 ? 3.672 -24.703 -23.219 1 98.75 331 CYS A C 1
ATOM 2561 O O . CYS A 1 331 ? 3.527 -23.484 -23.359 1 98.75 331 CYS A O 1
ATOM 2563 N N . GLY A 1 332 ? 4.059 -25.25 -22.062 1 98.81 332 GLY A N 1
ATOM 2564 C CA . GLY A 1 332 ? 4.438 -24.406 -20.938 1 98.81 332 GLY A CA 1
ATOM 2565 C C . GLY A 1 332 ? 5.57 -23.453 -21.25 1 98.81 332 GLY A C 1
ATOM 2566 O O . GLY A 1 332 ? 5.5 -22.266 -20.922 1 98.81 332 GLY A O 1
ATOM 2567 N N . CYS A 1 333 ? 6.609 -23.969 -21.844 1 98.25 333 CYS A N 1
ATOM 2568 C CA . CYS A 1 333 ? 7.777 -23.156 -22.188 1 98.25 333 CYS A CA 1
ATOM 2569 C C . CYS A 1 333 ? 7.391 -22 -23.094 1 98.25 333 CYS A C 1
ATOM 2571 O O . CYS A 1 333 ? 7.801 -20.859 -22.875 1 98.25 333 CYS A O 1
ATOM 2573 N N . ALA A 1 334 ? 6.609 -22.25 -24.094 1 98.5 334 ALA A N 1
ATOM 2574 C CA . ALA A 1 334 ? 6.152 -21.234 -25.047 1 98.5 334 ALA A CA 1
ATOM 2575 C C . ALA A 1 334 ? 5.277 -20.203 -24.344 1 98.5 334 ALA A C 1
ATOM 2577 O O . ALA A 1 334 ? 5.441 -19 -24.562 1 98.5 334 ALA A O 1
ATOM 2578 N N . HIS A 1 335 ? 4.344 -20.688 -23.531 1 98.75 335 HIS A N 1
ATOM 2579 C CA . HIS A 1 335 ? 3.457 -19.781 -22.812 1 98.75 335 HIS A CA 1
ATOM 2580 C C . HIS A 1 335 ? 4.242 -18.891 -21.859 1 98.75 335 HIS A C 1
ATOM 2582 O O . HIS A 1 335 ? 4.012 -17.688 -21.812 1 98.75 335 HIS A O 1
ATOM 2588 N N . GLY A 1 336 ? 5.18 -19.484 -21.109 1 98.56 336 GLY A N 1
ATOM 2589 C CA . GLY A 1 336 ? 6.023 -18.688 -20.234 1 98.56 336 GLY A CA 1
ATOM 2590 C C . GLY A 1 336 ? 6.805 -17.609 -20.969 1 98.56 336 GLY A C 1
ATOM 2591 O O . GLY A 1 336 ? 6.906 -16.484 -20.5 1 98.56 336 GLY A O 1
ATOM 2592 N N . ALA A 1 337 ? 7.367 -17.984 -22.109 1 98.06 337 ALA A N 1
ATOM 2593 C CA . ALA A 1 337 ? 8.117 -17.031 -22.938 1 98.06 337 ALA A CA 1
ATOM 2594 C C . ALA A 1 337 ? 7.242 -15.844 -23.328 1 98.06 337 ALA A C 1
ATOM 2596 O O . ALA A 1 337 ? 7.66 -14.688 -23.203 1 98.06 337 ALA A O 1
ATOM 2597 N N . LEU A 1 338 ? 6.047 -16.125 -23.766 1 98.19 338 LEU A N 1
ATOM 2598 C CA . LEU A 1 338 ? 5.137 -15.086 -24.234 1 98.19 338 LEU A CA 1
ATOM 2599 C C . LEU A 1 338 ? 4.688 -14.203 -23.062 1 98.19 338 LEU A C 1
ATOM 2601 O O . LEU A 1 338 ? 4.531 -12.984 -23.234 1 98.19 338 LEU A O 1
ATOM 2605 N N . ALA A 1 339 ? 4.469 -14.82 -21.891 1 98.25 339 ALA A N 1
ATOM 2606 C CA . ALA A 1 339 ? 4.008 -14.078 -20.719 1 98.25 339 ALA A CA 1
ATOM 2607 C C . ALA A 1 339 ? 5.004 -12.984 -20.328 1 98.25 339 ALA A C 1
ATOM 2609 O O . ALA A 1 339 ? 4.617 -11.945 -19.797 1 98.25 339 ALA A O 1
ATOM 2610 N N . MET A 1 340 ? 6.266 -13.164 -20.656 1 97.94 340 MET A N 1
ATOM 2611 C CA . MET A 1 340 ? 7.312 -12.242 -20.219 1 97.94 340 MET A CA 1
ATOM 2612 C C . MET A 1 340 ? 7.504 -11.125 -21.234 1 97.94 340 MET A C 1
ATOM 2614 O O . MET A 1 340 ? 8.414 -10.312 -21.109 1 97.94 340 MET A O 1
ATOM 2618 N N . THR A 1 341 ? 6.652 -11.047 -22.266 1 97.44 341 THR A N 1
ATOM 2619 C CA . THR A 1 341 ? 6.77 -10.031 -23.297 1 97.44 341 THR A CA 1
ATOM 2620 C C . THR A 1 341 ? 5.832 -8.859 -23.016 1 97.44 341 THR A C 1
ATOM 2622 O O . THR A 1 341 ? 5.859 -7.844 -23.719 1 97.44 341 THR A O 1
ATOM 2625 N N . THR A 1 342 ? 4.938 -8.914 -22.031 1 97.44 342 THR A N 1
ATOM 2626 C CA . THR A 1 342 ? 4 -7.867 -21.641 1 97.44 342 THR A CA 1
ATOM 2627 C C . THR A 1 342 ? 4.117 -7.555 -20.156 1 97.44 342 THR A C 1
ATOM 2629 O O . THR A 1 342 ? 4.613 -8.375 -19.375 1 97.44 342 THR A O 1
ATOM 2632 N N . PRO A 1 343 ? 3.719 -6.387 -19.719 1 97.12 343 PRO A N 1
ATOM 2633 C CA . PRO A 1 343 ? 3.869 -6.012 -18.312 1 97.12 343 PRO A CA 1
ATOM 2634 C C . PRO A 1 343 ? 2.889 -6.746 -17.391 1 97.12 343 PRO A C 1
ATOM 2636 O O . PRO A 1 343 ? 1.819 -7.168 -17.844 1 97.12 343 PRO A O 1
ATOM 2639 N N . GLY A 1 344 ? 3.225 -6.754 -16.125 1 96.12 344 GLY A N 1
ATOM 2640 C CA . GLY A 1 344 ? 2.367 -7.359 -15.109 1 96.12 344 GLY A CA 1
ATOM 2641 C C . GLY A 1 344 ? 2.752 -8.789 -14.781 1 96.12 344 GLY A C 1
ATOM 2642 O O . GLY A 1 344 ? 3.775 -9.289 -15.258 1 96.12 344 GLY A O 1
ATOM 2643 N N . ASP A 1 345 ? 1.933 -9.453 -14.016 1 96.06 345 ASP A N 1
ATOM 2644 C CA . ASP A 1 345 ? 2.238 -10.789 -13.516 1 96.06 345 ASP A CA 1
ATOM 2645 C C . ASP A 1 345 ? 1.501 -11.859 -14.32 1 96.06 345 ASP A C 1
ATOM 2647 O O . ASP A 1 345 ? 1.841 -13.039 -14.25 1 96.06 345 ASP A O 1
ATOM 2651 N N . THR A 1 346 ? 0.506 -11.422 -15.062 1 97.19 346 THR A N 1
ATOM 2652 C CA . THR A 1 346 ? -0.397 -12.375 -15.695 1 97.19 346 THR A CA 1
ATOM 2653 C C . THR A 1 346 ? -0.241 -12.336 -17.219 1 97.19 346 THR A C 1
ATOM 2655 O O . THR A 1 346 ? 0.112 -11.305 -17.781 1 97.19 346 THR A O 1
ATOM 2658 N N . THR A 1 347 ? -0.529 -13.383 -17.859 1 97.56 347 THR A N 1
ATOM 2659 C CA . THR A 1 347 ? -0.342 -13.531 -19.297 1 97.56 347 THR A CA 1
ATOM 2660 C C . THR A 1 347 ? -1.373 -12.711 -20.062 1 97.56 347 THR A C 1
ATOM 2662 O O . THR A 1 347 ? -2.516 -12.57 -19.625 1 97.56 347 THR A O 1
ATOM 2665 N N . MET A 1 348 ? -0.941 -12.141 -21.156 1 97.44 348 MET A N 1
ATOM 2666 C CA . MET A 1 348 ? -1.82 -11.523 -22.156 1 97.44 348 MET A CA 1
ATOM 2667 C C . MET A 1 348 ? -1.813 -12.32 -23.453 1 97.44 348 MET A C 1
ATOM 2669 O O . MET A 1 348 ? -2.408 -11.898 -24.453 1 97.44 348 MET A O 1
ATOM 2673 N N . ALA A 1 349 ? -1.171 -13.508 -23.391 1 98.12 349 ALA A N 1
ATOM 2674 C CA . ALA A 1 349 ? -0.987 -14.32 -24.594 1 98.12 349 ALA A CA 1
ATOM 2675 C C . ALA A 1 349 ? -2.273 -15.055 -24.953 1 98.12 349 ALA A C 1
ATOM 2677 O O . ALA A 1 349 ? -3.113 -15.32 -24.094 1 98.12 349 ALA A O 1
ATOM 2678 N N . THR A 1 350 ? -2.387 -15.383 -26.234 1 98.12 350 THR A N 1
ATOM 2679 C CA . THR A 1 350 ? -3.461 -16.234 -26.719 1 98.12 350 THR A CA 1
ATOM 2680 C C . THR A 1 350 ? -2.936 -17.641 -27.031 1 98.12 350 THR A C 1
ATOM 2682 O O . THR A 1 350 ? -1.735 -17.828 -27.25 1 98.12 350 THR A O 1
ATOM 2685 N N . PHE A 1 351 ? -3.846 -18.562 -27.094 1 98.38 351 PHE A N 1
ATOM 2686 C CA . PHE A 1 351 ? -3.467 -19.938 -27.391 1 98.38 351 PHE A CA 1
ATOM 2687 C C . PHE A 1 351 ? -2.846 -20.047 -28.781 1 98.38 351 PHE A C 1
ATOM 2689 O O . PHE A 1 351 ? -1.894 -20.797 -28.984 1 98.38 351 PHE A O 1
ATOM 2696 N N . ASP A 1 352 ? -3.352 -19.266 -29.703 1 97.56 352 ASP A N 1
ATOM 2697 C CA . ASP A 1 352 ? -2.797 -19.266 -31.047 1 97.56 352 ASP A CA 1
ATOM 2698 C C . ASP A 1 352 ? -1.336 -18.828 -31.047 1 97.56 352 ASP A C 1
ATOM 2700 O O . ASP A 1 352 ? -0.506 -19.391 -31.75 1 97.56 352 ASP A O 1
ATOM 2704 N N . GLU A 1 353 ? -1.036 -17.828 -30.297 1 97.69 353 GLU A N 1
ATOM 2705 C CA . GLU A 1 353 ? 0.343 -17.359 -30.188 1 97.69 353 GLU A CA 1
ATOM 2706 C C . GLU A 1 353 ? 1.24 -18.438 -29.578 1 97.69 353 GLU A C 1
ATOM 2708 O O . GLU A 1 353 ? 2.377 -18.625 -30.031 1 97.69 353 GLU A O 1
ATOM 2713 N N . VAL A 1 354 ? 0.73 -19.156 -28.609 1 98.31 354 VAL A N 1
ATOM 2714 C CA . VAL A 1 354 ? 1.488 -20.219 -27.953 1 98.31 354 VAL A CA 1
ATOM 2715 C C . VAL A 1 354 ? 1.801 -21.312 -28.969 1 98.31 354 VAL A C 1
ATOM 2717 O O . VAL A 1 354 ? 2.947 -21.75 -29.078 1 98.31 354 VAL A O 1
ATOM 2720 N N . GLN A 1 355 ? 0.817 -21.703 -29.703 1 97.06 355 GLN A N 1
ATOM 2721 C CA . GLN A 1 355 ? 0.99 -22.766 -30.703 1 97.06 355 GLN A CA 1
ATOM 2722 C C . GLN A 1 355 ? 2.004 -22.359 -31.766 1 97.06 355 GLN A C 1
ATOM 2724 O O . GLN A 1 355 ? 2.797 -23.172 -32.219 1 97.06 355 GLN A O 1
ATOM 2729 N N . ARG A 1 356 ? 1.969 -21.109 -32.125 1 96 356 ARG A N 1
ATOM 2730 C CA . ARG A 1 356 ? 2.91 -20.625 -33.125 1 96 356 ARG A CA 1
ATOM 2731 C C . ARG A 1 356 ? 4.348 -20.719 -32.625 1 96 356 ARG A C 1
ATOM 2733 O O . ARG A 1 356 ? 5.242 -21.125 -33.375 1 96 356 ARG A O 1
ATOM 2740 N N . ILE A 1 357 ? 4.547 -20.328 -31.422 1 95.75 357 ILE A N 1
ATOM 2741 C CA . ILE A 1 357 ? 5.883 -20.391 -30.828 1 95.75 357 ILE A CA 1
ATOM 2742 C C . ILE A 1 357 ? 6.332 -21.844 -30.719 1 95.75 357 ILE A C 1
ATOM 2744 O O . ILE A 1 357 ? 7.504 -22.156 -30.938 1 95.75 357 ILE A O 1
ATOM 2748 N N . MET A 1 358 ? 5.426 -22.734 -30.359 1 95.5 358 MET A N 1
ATOM 2749 C CA . MET A 1 358 ? 5.742 -24.156 -30.234 1 95.5 358 MET A CA 1
ATOM 2750 C C . MET A 1 358 ? 6.25 -24.719 -31.562 1 95.5 358 MET A C 1
ATOM 2752 O O . MET A 1 358 ? 7.102 -25.609 -31.562 1 95.5 358 MET A O 1
ATOM 2756 N N . LYS A 1 359 ? 5.73 -24.203 -32.656 1 90.81 359 LYS A N 1
ATOM 2757 C CA . LYS A 1 359 ? 6.086 -24.688 -33.969 1 90.81 359 LYS A CA 1
ATOM 2758 C C . LYS A 1 359 ? 7.344 -24 -34.5 1 90.81 359 LYS A C 1
ATOM 2760 O O . LYS A 1 359 ? 7.785 -24.266 -35.625 1 90.81 359 LYS A O 1
ATOM 2765 N N . GLY A 1 360 ? 7.914 -23.203 -33.781 1 83.12 360 GLY A N 1
ATOM 2766 C CA . GLY A 1 360 ? 9.125 -22.5 -34.188 1 83.12 360 GLY A CA 1
ATOM 2767 C C . GLY A 1 360 ? 8.852 -21.219 -34.938 1 83.12 360 GLY A C 1
ATOM 2768 O O . GLY A 1 360 ? 9.719 -20.719 -35.656 1 83.12 360 GLY A O 1
ATOM 2769 N N . GLY A 1 361 ? 7.656 -20.766 -34.906 1 70.62 361 GLY A N 1
ATOM 2770 C CA . GLY A 1 361 ? 7.312 -19.531 -35.594 1 70.62 361 GLY A CA 1
ATOM 2771 C C . GLY A 1 361 ? 7.957 -18.297 -34.969 1 70.62 361 GLY A C 1
ATOM 2772 O O . GLY A 1 361 ? 8.195 -18.281 -33.75 1 70.62 361 GLY A O 1
ATOM 2773 N N . GLY A 1 362 ? 8.547 -17.359 -35.75 1 67.12 362 GLY A N 1
ATOM 2774 C CA . GLY A 1 362 ? 9.234 -16.172 -35.281 1 67.12 362 GLY A CA 1
ATOM 2775 C C . GLY A 1 362 ? 8.305 -14.984 -35.094 1 67.12 362 GLY A C 1
ATOM 2776 O O . GLY A 1 362 ? 7.082 -15.141 -35.094 1 67.12 362 GLY A O 1
ATOM 2777 N N . ALA A 1 363 ? 8.828 -13.789 -34.844 1 68.25 363 ALA A N 1
ATOM 2778 C CA . ALA A 1 363 ? 8.156 -12.531 -34.531 1 68.25 363 ALA A CA 1
ATOM 2779 C C . ALA A 1 363 ? 7.617 -11.852 -35.781 1 68.25 363 ALA A C 1
ATOM 2781 O O . ALA A 1 363 ? 7.336 -10.648 -35.781 1 68.25 363 ALA A O 1
ATOM 2782 N N . ARG A 1 364 ? 7.363 -12.648 -36.844 1 58.78 364 ARG A N 1
ATOM 2783 C CA . ARG A 1 364 ? 6.84 -11.984 -38.031 1 58.78 364 ARG A CA 1
ATOM 2784 C C . ARG A 1 364 ? 5.418 -11.484 -37.812 1 58.78 364 ARG A C 1
ATOM 2786 O O . ARG A 1 364 ? 4.645 -12.117 -37.094 1 58.78 364 ARG A O 1
ATOM 2793 N N . VAL A 1 365 ? 5.105 -10.305 -38.312 1 66.44 365 VAL A N 1
ATOM 2794 C CA . VAL A 1 365 ? 3.82 -9.641 -38.094 1 66.44 365 VAL A CA 1
ATOM 2795 C C . VAL A 1 365 ? 2.688 -10.578 -38.531 1 66.44 365 VAL A C 1
ATOM 2797 O O . VAL A 1 365 ? 2.76 -11.219 -39.594 1 66.44 365 VAL A O 1
ATOM 2800 N N . GLN A 1 366 ? 1.771 -10.844 -37.781 1 64.94 366 GLN A N 1
ATOM 2801 C CA . GLN A 1 366 ? 0.556 -11.586 -38.094 1 64.94 366 GLN A CA 1
ATOM 2802 C C . GLN A 1 366 ? -0.615 -10.641 -38.344 1 64.94 366 GLN A C 1
ATOM 2804 O O . GLN A 1 366 ? -0.824 -9.688 -37.594 1 64.94 366 GLN A O 1
ATOM 2809 N N . ARG A 1 367 ? -1.235 -10.492 -39.656 1 49.38 367 ARG A N 1
ATOM 2810 C CA . ARG A 1 367 ? -2.408 -9.703 -40.031 1 49.38 367 ARG A CA 1
ATOM 2811 C C . ARG A 1 367 ? -3.658 -10.578 -40.062 1 49.38 367 ARG A C 1
ATOM 2813 O O . ARG A 1 367 ? -3.604 -11.727 -40.5 1 49.38 367 ARG A O 1
ATOM 2820 N N . MET B 1 1 ? -5.395 37.844 32.156 1 39.09 1 MET B N 1
ATOM 2821 C CA . MET B 1 1 ? -4.809 38.625 31.078 1 39.09 1 MET B CA 1
ATOM 2822 C C . MET B 1 1 ? -4.254 37.75 29.969 1 39.09 1 MET B C 1
ATOM 2824 O O . MET B 1 1 ? -3.414 36.875 30.234 1 39.09 1 MET B O 1
ATOM 2828 N N . THR B 1 2 ? -5.188 37.375 28.969 1 50.97 2 THR B N 1
ATOM 2829 C CA . THR B 1 2 ? -4.832 36.5 27.875 1 50.97 2 THR B CA 1
ATOM 2830 C C . THR B 1 2 ? -3.473 36.875 27.297 1 50.97 2 THR B C 1
ATOM 2832 O O . THR B 1 2 ? -3.209 38.031 27.016 1 50.97 2 THR B O 1
ATOM 2835 N N . LYS B 1 3 ? -2.451 36 27.594 1 67.94 3 LYS B N 1
ATOM 2836 C CA . LYS B 1 3 ? -1.027 36.25 27.359 1 67.94 3 LYS B CA 1
ATOM 2837 C C . LYS B 1 3 ? -0.683 36.125 25.891 1 67.94 3 LYS B C 1
ATOM 2839 O O . LYS B 1 3 ? -1.195 35.25 25.188 1 67.94 3 LYS B O 1
ATOM 2844 N N . SER B 1 4 ? -0.18 37.125 25.266 1 82.88 4 SER B N 1
ATOM 2845 C CA . SER B 1 4 ? 0.349 37.219 23.906 1 82.88 4 SER B CA 1
ATOM 2846 C C . SER B 1 4 ? 1.314 36.062 23.609 1 82.88 4 SER B C 1
ATOM 2848 O O . SER B 1 4 ? 1.792 35.406 24.531 1 82.88 4 SER B O 1
ATOM 2850 N N . LEU B 1 5 ? 1.33 35.656 22.406 1 90.88 5 LEU B N 1
ATOM 2851 C CA . LEU B 1 5 ? 2.332 34.688 21.969 1 90.88 5 LEU B CA 1
ATOM 2852 C C . LEU B 1 5 ? 3.732 35.281 22.047 1 90.88 5 LEU B C 1
ATOM 2854 O O . LEU B 1 5 ? 4 36.312 21.469 1 90.88 5 LEU B O 1
ATOM 2858 N N . VAL B 1 6 ? 4.559 34.75 22.859 1 93.38 6 VAL B N 1
ATOM 2859 C CA . VAL B 1 6 ? 5.965 35.125 22.938 1 93.38 6 VAL B CA 1
ATOM 2860 C C . VAL B 1 6 ? 6.812 34.156 22.141 1 93.38 6 VAL B C 1
ATOM 2862 O O . VAL B 1 6 ? 7.164 33.062 22.641 1 93.38 6 VAL B O 1
ATOM 2865 N N . ILE B 1 7 ? 7.18 34.531 20.938 1 97 7 ILE B N 1
ATOM 2866 C CA . ILE B 1 7 ? 7.84 33.625 20 1 97 7 ILE B CA 1
ATOM 2867 C C . ILE B 1 7 ? 9.336 33.906 19.969 1 97 7 ILE B C 1
ATOM 2869 O O . ILE B 1 7 ? 9.75 35.062 19.938 1 97 7 ILE B O 1
ATOM 2873 N N . ARG B 1 8 ? 10.094 32.906 19.984 1 97.38 8 ARG B N 1
ATOM 2874 C CA . ARG B 1 8 ? 11.547 33.031 19.922 1 97.38 8 ARG B CA 1
ATOM 2875 C C . ARG B 1 8 ? 11.977 33.781 18.656 1 97.38 8 ARG B C 1
ATOM 2877 O O . ARG B 1 8 ? 11.344 33.656 17.609 1 97.38 8 ARG B O 1
ATOM 2884 N N . LYS B 1 9 ? 13.094 34.438 18.781 1 97 9 LYS B N 1
ATOM 2885 C CA . LYS B 1 9 ? 13.602 35.219 17.641 1 97 9 LYS B CA 1
ATOM 2886 C C . LYS B 1 9 ? 14.141 34.312 16.547 1 97 9 LYS B C 1
ATOM 2888 O O . LYS B 1 9 ? 14.742 33.281 16.844 1 97 9 LYS B O 1
ATOM 2893 N N . LYS B 1 10 ? 13.914 34.75 15.391 1 96.81 10 LYS B N 1
ATOM 2894 C CA . LYS B 1 10 ? 14.32 33.969 14.227 1 96.81 10 LYS B CA 1
ATOM 2895 C C . LYS B 1 10 ? 15.82 33.688 14.234 1 96.81 10 LYS B C 1
ATOM 2897 O O . LYS B 1 10 ? 16.266 32.594 13.875 1 96.81 10 LYS B O 1
ATOM 2902 N N 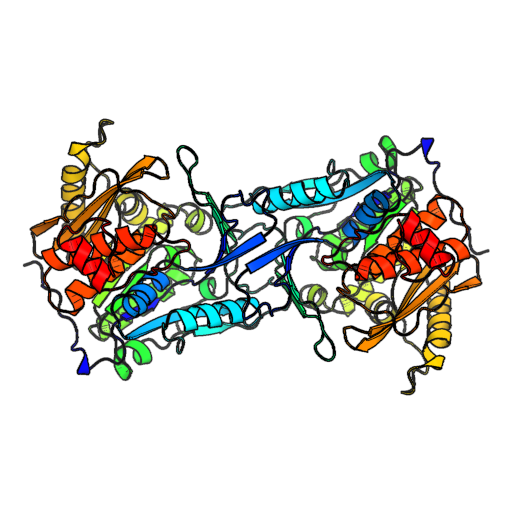. GLU B 1 11 ? 16.578 34.625 14.719 1 96.5 11 GLU B N 1
ATOM 2903 C CA . GLU B 1 11 ? 18.031 34.562 14.672 1 96.5 11 GLU B CA 1
ATOM 2904 C C . GLU B 1 11 ? 18.562 33.531 15.672 1 96.5 11 GLU B C 1
ATOM 2906 O O . GLU B 1 11 ? 19.719 33.094 15.562 1 96.5 11 GLU B O 1
ATOM 2911 N N . GLU B 1 12 ? 17.719 33.125 16.547 1 96.81 12 GLU B N 1
ATOM 2912 C CA . GLU B 1 12 ? 18.172 32.219 17.609 1 96.81 12 GLU B CA 1
ATOM 2913 C C . GLU B 1 12 ? 17.781 30.766 17.297 1 96.81 12 GLU B C 1
ATOM 2915 O O . GLU B 1 12 ? 18.141 29.844 18.047 1 96.81 12 GLU B O 1
ATOM 2920 N N . CYS B 1 13 ? 17.109 30.578 16.234 1 98.62 13 CYS B N 1
ATOM 2921 C CA . CYS B 1 13 ? 16.547 29.266 15.938 1 98.62 13 CYS B CA 1
ATOM 2922 C C . CYS B 1 13 ? 16.938 28.812 14.531 1 98.62 13 CYS B C 1
ATOM 2924 O O . CYS B 1 13 ? 16.828 29.594 13.578 1 98.62 13 CYS B O 1
ATOM 2926 N N . LYS B 1 14 ? 17.375 27.609 14.5 1 98.75 14 LYS B N 1
ATOM 2927 C CA . LYS B 1 14 ? 17.609 27.016 13.188 1 98.75 14 LYS B CA 1
ATOM 2928 C C . LYS B 1 14 ? 16.297 26.828 12.414 1 98.75 14 LYS B C 1
ATOM 2930 O O . LYS B 1 14 ? 16.266 27.016 11.195 1 98.75 14 LYS B O 1
ATOM 2935 N N . TRP B 1 15 ? 15.25 26.484 13.125 1 98.88 15 TRP B N 1
ATOM 2936 C CA . TRP B 1 15 ? 13.984 26.141 12.484 1 98.88 15 TRP B CA 1
ATOM 2937 C C . TRP B 1 15 ? 12.914 27.188 12.805 1 98.88 15 TRP B C 1
ATOM 2939 O O . TRP B 1 15 ? 12.773 27.609 13.953 1 98.88 15 TRP B O 1
ATOM 2949 N N . ASP B 1 16 ? 12.195 27.578 11.727 1 98.94 16 ASP B N 1
ATOM 2950 C CA . ASP B 1 16 ? 10.969 28.328 11.984 1 98.94 16 ASP B CA 1
ATOM 2951 C C . ASP B 1 16 ? 9.898 27.422 12.594 1 98.94 16 ASP B C 1
ATOM 2953 O O . ASP B 1 16 ? 9.133 27.844 13.461 1 98.94 16 ASP B O 1
ATOM 2957 N N . LEU B 1 17 ? 9.836 26.188 12.125 1 98.94 17 LEU B N 1
ATOM 2958 C CA . LEU B 1 17 ? 8.867 25.219 12.648 1 98.94 17 LEU B CA 1
ATOM 2959 C C . LEU B 1 17 ? 9.383 23.797 12.5 1 98.94 17 LEU B C 1
ATOM 2961 O O . LEU B 1 17 ? 9.945 23.438 11.469 1 98.94 17 LEU B O 1
ATOM 2965 N N . VAL B 1 18 ? 9.156 22.953 13.516 1 98.94 18 VAL B N 1
ATOM 2966 C CA . VAL B 1 18 ? 9.344 21.516 13.477 1 98.94 18 VAL B CA 1
ATOM 2967 C C . VAL B 1 18 ? 8 20.812 13.68 1 98.94 18 VAL B C 1
ATOM 2969 O O . VAL B 1 18 ? 7.27 21.125 14.625 1 98.94 18 VAL B O 1
ATOM 2972 N N . SER B 1 19 ? 7.695 19.969 12.773 1 98.94 19 SER B N 1
ATOM 2973 C CA . SER B 1 19 ? 6.492 19.141 12.922 1 98.94 19 SER B CA 1
ATOM 2974 C C . SER B 1 19 ? 6.844 17.719 13.359 1 98.94 19 SER B C 1
ATOM 2976 O O . SER B 1 19 ? 7.922 17.219 13.047 1 98.94 19 SER B O 1
ATOM 2978 N N . LEU B 1 20 ? 5.957 17.125 14.133 1 98.94 20 LEU B N 1
ATOM 2979 C CA . LEU B 1 20 ? 5.961 15.695 14.461 1 98.94 20 LEU B CA 1
ATOM 2980 C C . LEU B 1 20 ? 4.707 15.008 13.922 1 98.94 20 LEU B C 1
ATOM 2982 O O . LEU B 1 20 ? 3.588 15.383 14.273 1 98.94 20 LEU B O 1
ATOM 2986 N N . GLY B 1 21 ? 4.867 14.031 13.047 1 98.81 21 GLY B N 1
ATOM 2987 C CA . GLY B 1 21 ? 3.703 13.352 12.5 1 98.81 21 GLY B CA 1
ATOM 2988 C C . GLY B 1 21 ? 4.055 12.312 11.445 1 98.81 21 GLY B C 1
ATOM 2989 O O . GLY B 1 21 ? 5.223 12.148 11.094 1 98.81 21 GLY B O 1
ATOM 2990 N N . GLU B 1 22 ? 3.068 11.602 11.016 1 98.75 22 GLU B N 1
ATOM 2991 C CA . GLU B 1 22 ? 3.223 10.578 9.984 1 98.75 22 GLU B CA 1
ATOM 2992 C C . GLU B 1 22 ? 3.236 11.195 8.586 1 98.75 22 GLU B C 1
ATOM 2994 O O . GLU B 1 22 ? 2.447 12.102 8.297 1 98.75 22 GLU B O 1
ATOM 2999 N N . VAL B 1 23 ? 4.137 10.766 7.75 1 98.81 23 VAL B N 1
ATOM 3000 C CA . VAL B 1 23 ? 4.113 11.07 6.324 1 98.81 23 VAL B CA 1
ATOM 3001 C C . VAL B 1 23 ? 3.736 9.82 5.531 1 98.81 23 VAL B C 1
ATOM 3003 O O . VAL B 1 23 ? 4.418 8.797 5.621 1 98.81 23 VAL B O 1
ATOM 3006 N N . MET B 1 24 ? 2.678 9.883 4.785 1 98.69 24 MET B N 1
ATOM 3007 C CA . MET B 1 24 ? 2.164 8.742 4.039 1 98.69 24 MET B CA 1
ATOM 3008 C C . MET B 1 24 ? 2.328 8.953 2.537 1 98.69 24 MET B C 1
ATOM 3010 O O . MET B 1 24 ? 2.492 10.086 2.08 1 98.69 24 MET B O 1
ATOM 3014 N N . LEU B 1 25 ? 2.361 7.852 1.839 1 98.75 25 LEU B N 1
ATOM 3015 C CA . LEU B 1 25 ? 2.209 7.871 0.388 1 98.75 25 LEU B CA 1
ATOM 3016 C C . LEU B 1 25 ? 0.736 7.852 -0.004 1 98.75 25 LEU B C 1
ATOM 3018 O O . LEU B 1 25 ? -0.003 6.945 0.391 1 98.75 25 LEU B O 1
ATOM 3022 N N . ARG B 1 26 ? 0.29 8.852 -0.647 1 98.62 26 ARG B N 1
ATOM 3023 C CA . ARG B 1 26 ? -1.068 8.883 -1.18 1 98.62 26 ARG B CA 1
ATOM 3024 C C . ARG B 1 26 ? -1.116 8.32 -2.596 1 98.62 26 ARG B C 1
ATOM 3026 O O . ARG B 1 26 ? -0.354 8.75 -3.465 1 98.62 26 ARG B O 1
ATOM 3033 N N . LEU B 1 27 ? -1.936 7.316 -2.826 1 98.81 27 LEU B N 1
ATOM 3034 C CA . LEU B 1 27 ? -2.246 6.766 -4.141 1 98.81 27 LEU B CA 1
ATOM 3035 C C . LEU B 1 27 ? -3.578 7.301 -4.652 1 98.81 27 LEU B C 1
ATOM 3037 O O . LEU B 1 27 ? -4.637 6.969 -4.109 1 98.81 27 LEU B O 1
ATOM 3041 N N . ASP B 1 28 ? -3.518 8.164 -5.637 1 98.56 28 ASP B N 1
ATOM 3042 C CA . ASP B 1 28 ? -4.621 8.945 -6.184 1 98.56 28 ASP B CA 1
ATOM 3043 C C . ASP B 1 28 ? -5.082 8.383 -7.527 1 98.56 28 ASP B C 1
ATOM 3045 O O . ASP B 1 28 ? -4.363 8.469 -8.523 1 98.56 28 ASP B O 1
ATOM 3049 N N . PRO B 1 29 ? -6.344 7.836 -7.633 1 98.44 29 PRO B N 1
ATOM 3050 C CA . PRO B 1 29 ? -6.812 7.223 -8.875 1 98.44 29 PRO B CA 1
ATOM 3051 C C . PRO B 1 29 ? -7.234 8.258 -9.922 1 98.44 29 PRO B C 1
ATOM 3053 O O . PRO B 1 29 ? -7.75 7.891 -10.984 1 98.44 29 PRO B O 1
ATOM 3056 N N . GLY B 1 30 ? -7.031 9.586 -9.648 1 96.69 30 GLY B N 1
ATOM 3057 C CA . GLY B 1 30 ? -7.48 10.617 -10.57 1 96.69 30 GLY B CA 1
ATOM 3058 C C . GLY B 1 30 ? -8.984 10.789 -10.586 1 96.69 30 GLY B C 1
ATOM 3059 O O . GLY B 1 30 ? -9.609 10.977 -9.531 1 96.69 30 GLY B O 1
ATOM 3060 N N . ASP B 1 31 ? -9.555 10.641 -11.773 1 94.56 31 ASP B N 1
ATOM 3061 C CA . ASP B 1 31 ? -10.984 10.914 -11.922 1 94.56 31 ASP B CA 1
ATOM 3062 C C . ASP B 1 31 ? -11.805 9.641 -11.773 1 94.56 31 ASP B C 1
ATOM 3064 O O . ASP B 1 31 ? -13.031 9.672 -11.852 1 94.56 31 ASP B O 1
ATOM 3068 N N . VAL B 1 32 ? -11.141 8.5 -11.57 1 96.75 32 VAL B N 1
ATOM 3069 C CA . VAL B 1 32 ? -11.875 7.25 -11.391 1 96.75 32 VAL B CA 1
ATOM 3070 C C . VAL B 1 32 ? -11.859 6.852 -9.914 1 96.75 32 VAL B C 1
ATOM 3072 O O . VAL B 1 32 ? -11.359 7.598 -9.07 1 96.75 32 VAL B O 1
ATOM 3075 N N . ARG B 1 33 ? -12.469 5.785 -9.617 1 97.81 33 ARG B N 1
ATOM 3076 C CA . ARG B 1 33 ? -12.555 5.301 -8.242 1 97.81 33 ARG B CA 1
ATOM 3077 C C . ARG B 1 33 ? -11.43 4.312 -7.941 1 97.81 33 ARG B C 1
ATOM 3079 O O . ARG B 1 33 ? -10.938 3.635 -8.844 1 97.81 33 ARG B O 1
ATOM 3086 N N . VAL B 1 34 ? -11.047 4.207 -6.695 1 98.5 34 VAL B N 1
ATOM 3087 C CA . VAL B 1 34 ? -10.016 3.256 -6.289 1 98.5 34 VAL B CA 1
ATOM 3088 C C . VAL B 1 34 ? -10.398 1.852 -6.754 1 98.5 34 VAL B C 1
ATOM 3090 O O . VAL B 1 34 ? -9.578 1.136 -7.328 1 98.5 34 VAL B O 1
ATOM 3093 N N . ALA B 1 35 ? -11.594 1.46 -6.668 1 98.19 35 ALA B N 1
ATOM 3094 C CA . ALA B 1 35 ? -12.07 0.101 -6.906 1 98.19 35 ALA B CA 1
ATOM 3095 C C . ALA B 1 35 ? -11.992 -0.257 -8.383 1 98.19 35 ALA B C 1
ATOM 3097 O O . ALA B 1 35 ? -12.109 -1.428 -8.758 1 98.19 35 ALA B O 1
ATOM 3098 N N . THR B 1 36 ? -11.781 0.703 -9.266 1 97.94 36 THR B N 1
ATOM 3099 C CA . THR B 1 36 ? -11.758 0.439 -10.703 1 97.94 36 THR B CA 1
ATOM 3100 C C . THR B 1 36 ? -10.523 1.06 -11.352 1 97.94 36 THR B C 1
ATOM 3102 O O . THR B 1 36 ? -10.461 1.193 -12.578 1 97.94 36 THR B O 1
ATOM 3105 N N . ALA B 1 37 ? -9.586 1.52 -10.562 1 98.25 37 ALA B N 1
ATOM 3106 C CA . ALA B 1 37 ? -8.414 2.246 -11.047 1 98.25 37 ALA B CA 1
ATOM 3107 C C . ALA B 1 37 ? -7.488 1.326 -11.844 1 98.25 37 ALA B C 1
ATOM 3109 O O . ALA B 1 37 ? -7.402 0.128 -11.555 1 98.25 37 ALA B O 1
ATOM 3110 N N . ARG B 1 38 ? -6.738 1.868 -12.82 1 98.06 38 ARG B N 1
ATOM 3111 C CA . ARG B 1 38 ? -5.684 1.165 -13.539 1 98.06 38 ARG B CA 1
ATOM 3112 C C . ARG B 1 38 ? -4.332 1.844 -13.336 1 98.06 38 ARG B C 1
ATOM 3114 O O . ARG B 1 38 ? -3.299 1.312 -13.75 1 98.06 38 ARG B O 1
ATOM 3121 N N . GLN B 1 39 ? -4.395 2.957 -12.758 1 98.38 39 GLN B N 1
ATOM 3122 C CA . GLN B 1 39 ? -3.213 3.734 -12.398 1 98.38 39 GLN B CA 1
ATOM 3123 C C . GLN B 1 39 ? -3.473 4.594 -11.164 1 98.38 39 GLN B C 1
ATOM 3125 O O . GLN B 1 39 ? -4.617 4.945 -10.875 1 98.38 39 GLN B O 1
ATOM 3130 N N . PHE B 1 40 ? -2.441 4.91 -10.484 1 98.81 40 PHE B N 1
ATOM 3131 C CA . PHE B 1 40 ? -2.504 5.859 -9.383 1 98.81 40 PHE B CA 1
ATOM 3132 C C . PHE B 1 40 ? -1.443 6.941 -9.539 1 98.81 40 PHE B C 1
ATOM 3134 O O . PHE B 1 40 ? -0.278 6.641 -9.805 1 98.81 40 PHE B O 1
ATOM 3141 N N . ASN B 1 41 ? -1.85 8.219 -9.359 1 98.62 41 ASN B N 1
ATOM 3142 C CA . ASN B 1 41 ? -0.878 9.281 -9.141 1 98.62 41 ASN B CA 1
ATOM 3143 C C . ASN B 1 41 ? -0.359 9.273 -7.703 1 98.62 41 ASN B C 1
ATOM 3145 O O . ASN B 1 41 ? -1.075 8.883 -6.781 1 98.62 41 ASN B O 1
ATOM 3149 N N . VAL B 1 42 ? 0.894 9.719 -7.559 1 98.5 42 VAL B N 1
ATOM 3150 C CA . VAL B 1 42 ? 1.562 9.57 -6.27 1 98.5 42 VAL B CA 1
ATOM 3151 C C . VAL B 1 42 ? 1.748 10.945 -5.625 1 98.5 42 VAL B C 1
ATOM 3153 O O . VAL B 1 42 ? 2.252 11.875 -6.262 1 98.5 42 VAL B O 1
ATOM 3156 N N . TRP B 1 43 ? 1.299 11.055 -4.395 1 98.25 43 TRP B N 1
ATOM 3157 C CA . TRP B 1 43 ? 1.529 12.234 -3.562 1 98.25 43 TRP B CA 1
ATOM 3158 C C . TRP B 1 43 ? 2.012 11.828 -2.174 1 98.25 43 TRP B C 1
ATOM 3160 O O . TRP B 1 43 ? 1.864 10.672 -1.769 1 98.25 43 TRP B O 1
ATOM 3170 N N . GLU B 1 44 ? 2.693 12.648 -1.5 1 98.56 44 GLU B N 1
ATOM 3171 C CA . GLU B 1 44 ? 2.949 12.5 -0.071 1 98.56 44 GLU B CA 1
ATOM 3172 C C . GLU B 1 44 ? 2.008 13.375 0.753 1 98.56 44 GLU B C 1
ATOM 3174 O O . GLU B 1 44 ? 1.489 14.375 0.259 1 98.56 44 GLU B O 1
ATOM 3179 N N . GLY B 1 45 ? 1.794 12.922 1.919 1 98 45 GLY B N 1
ATOM 3180 C CA . GLY B 1 45 ? 0.964 13.734 2.795 1 98 45 GLY B CA 1
ATOM 3181 C C . GLY B 1 45 ? 0.964 13.25 4.234 1 98 45 GLY B C 1
ATOM 3182 O O . GLY B 1 45 ? 1.366 12.125 4.512 1 98 45 GLY B O 1
ATOM 3183 N N . GLY B 1 46 ? 0.405 13.992 5.105 1 98.06 46 GLY B N 1
ATOM 3184 C CA . GLY B 1 46 ? 0.263 13.898 6.547 1 98.06 46 GLY B CA 1
ATOM 3185 C C . GLY B 1 46 ? -0.056 15.227 7.203 1 98.06 46 GLY B C 1
ATOM 3186 O O . GLY B 1 46 ? 0.562 16.25 6.883 1 98.06 46 GLY B O 1
ATOM 3187 N N . GLY B 1 47 ? -0.953 15.219 8.031 1 98.12 47 GLY B N 1
ATOM 3188 C CA . GLY B 1 47 ? -1.459 16.469 8.57 1 98.12 47 GLY B CA 1
ATOM 3189 C C . GLY B 1 47 ? -0.365 17.375 9.094 1 98.12 47 GLY B C 1
ATOM 3190 O O . GLY B 1 47 ? -0.243 18.531 8.656 1 98.12 47 GLY B O 1
ATOM 3191 N N . GLU B 1 48 ? 0.451 16.875 10.008 1 98.69 48 GLU B N 1
ATOM 3192 C CA . GLU B 1 48 ? 1.502 17.688 10.625 1 98.69 48 GLU B CA 1
ATOM 3193 C C . GLU B 1 48 ? 2.586 18.047 9.617 1 98.69 48 GLU B C 1
ATOM 3195 O O . GLU B 1 48 ? 3.074 19.172 9.602 1 98.69 48 GLU B O 1
ATOM 3200 N N . TYR B 1 49 ? 2.904 17.094 8.742 1 98.88 49 TYR B N 1
ATOM 3201 C CA . TYR B 1 49 ? 3.871 17.328 7.672 1 98.88 49 TYR B CA 1
ATOM 3202 C C . TYR B 1 49 ? 3.367 18.391 6.703 1 98.88 49 TYR B C 1
ATOM 3204 O O . TYR B 1 49 ? 4.133 19.25 6.258 1 98.88 49 TYR B O 1
ATOM 3212 N N . ASN B 1 50 ? 2.102 18.328 6.309 1 98.88 50 ASN B N 1
ATOM 3213 C CA . ASN B 1 50 ? 1.522 19.281 5.367 1 98.88 50 ASN B CA 1
ATOM 3214 C C . ASN B 1 50 ? 1.682 20.719 5.859 1 98.88 50 ASN B C 1
ATOM 3216 O O . ASN B 1 50 ? 1.869 21.641 5.055 1 98.88 50 ASN B O 1
ATOM 3220 N N . VAL B 1 51 ? 1.558 20.891 7.211 1 98.94 51 VAL B N 1
ATOM 3221 C CA . VAL B 1 51 ? 1.732 22.219 7.793 1 98.94 51 VAL B CA 1
ATOM 3222 C C . VAL B 1 51 ? 3.164 22.703 7.562 1 98.94 51 VAL B C 1
ATOM 3224 O O . VAL B 1 51 ? 3.381 23.812 7.09 1 98.94 51 VAL B O 1
ATOM 3227 N N . ALA B 1 52 ? 4.137 21.828 7.867 1 98.94 52 ALA B N 1
ATOM 3228 C CA . ALA B 1 52 ? 5.539 22.172 7.66 1 98.94 52 ALA B CA 1
ATOM 3229 C C . ALA B 1 52 ? 5.824 22.453 6.188 1 98.94 52 ALA B C 1
ATOM 3231 O O . ALA B 1 52 ? 6.512 23.422 5.855 1 98.94 52 ALA B O 1
ATOM 3232 N N . ARG B 1 53 ? 5.32 21.625 5.344 1 98.88 53 ARG B N 1
ATOM 3233 C CA . ARG B 1 53 ? 5.543 21.766 3.908 1 98.88 53 ARG B CA 1
ATOM 3234 C C . ARG B 1 53 ? 4.93 23.047 3.379 1 98.88 53 ARG B C 1
ATOM 3236 O O . ARG B 1 53 ? 5.52 23.719 2.529 1 98.88 53 ARG B O 1
ATOM 3243 N N . GLY B 1 54 ? 3.725 23.391 3.83 1 98.88 54 GLY B N 1
ATOM 3244 C CA . GLY B 1 54 ? 3.098 24.641 3.438 1 98.88 54 GLY B CA 1
ATOM 3245 C C . GLY B 1 54 ? 3.91 25.859 3.828 1 98.88 54 GLY B C 1
ATOM 3246 O O . GLY B 1 54 ? 4.09 26.781 3.023 1 98.88 54 GLY B O 1
ATOM 3247 N N . LEU B 1 55 ? 4.398 25.875 5.066 1 98.94 55 LEU B N 1
ATOM 3248 C CA . LEU B 1 55 ? 5.234 26.984 5.527 1 98.94 55 LEU B CA 1
ATOM 3249 C C . LEU B 1 55 ? 6.504 27.078 4.695 1 98.94 55 LEU B C 1
ATOM 3251 O O . LEU B 1 55 ? 6.977 28.188 4.41 1 98.94 55 LEU B O 1
ATOM 3255 N N . ARG B 1 56 ? 7.016 25.938 4.297 1 98.88 56 ARG B N 1
ATOM 3256 C CA . ARG B 1 56 ? 8.242 25.922 3.506 1 98.88 56 ARG B CA 1
ATOM 3257 C C . ARG B 1 56 ? 7.98 26.375 2.074 1 98.88 56 ARG B C 1
ATOM 3259 O O . ARG B 1 56 ? 8.641 27.297 1.574 1 98.88 56 ARG B O 1
ATOM 3266 N N . ARG B 1 57 ? 7.02 25.797 1.395 1 98.62 57 ARG B N 1
ATOM 3267 C CA . ARG B 1 57 ? 6.859 25.953 -0.048 1 98.62 57 ARG B CA 1
ATOM 3268 C C . ARG B 1 57 ? 6.102 27.234 -0.379 1 98.62 57 ARG B C 1
ATOM 3270 O O . ARG B 1 57 ? 6.434 27.938 -1.341 1 98.62 57 ARG B O 1
ATOM 3277 N N . CYS B 1 58 ? 5.105 27.516 0.364 1 98.75 58 CYS B N 1
ATOM 3278 C CA . CYS B 1 58 ? 4.293 28.688 0.065 1 98.75 58 CYS B CA 1
ATOM 3279 C C . CYS B 1 58 ? 4.91 29.953 0.66 1 98.75 58 CYS B C 1
ATOM 3281 O O . CYS B 1 58 ? 4.914 31 0.025 1 98.75 58 CYS B O 1
ATOM 3283 N N . PHE B 1 59 ? 5.555 29.828 1.896 1 98.81 59 PHE B N 1
ATOM 3284 C CA . PHE B 1 59 ? 5.906 31.031 2.641 1 98.81 59 PHE B CA 1
ATOM 3285 C C . PHE B 1 59 ? 7.422 31.156 2.77 1 98.81 59 PHE B C 1
ATOM 3287 O O . PHE B 1 59 ? 7.918 32.156 3.311 1 98.81 59 PHE B O 1
ATOM 3294 N N . GLY B 1 60 ? 8.18 30.172 2.33 1 98.62 60 GLY B N 1
ATOM 3295 C CA . GLY B 1 60 ? 9.625 30.25 2.221 1 98.62 60 GLY B CA 1
ATOM 3296 C C . GLY B 1 60 ? 10.336 30.094 3.551 1 98.62 60 GLY B C 1
ATOM 3297 O O . GLY B 1 60 ? 11.461 30.562 3.723 1 98.62 60 GLY B O 1
ATOM 3298 N N . LEU B 1 61 ? 9.703 29.469 4.535 1 98.81 61 LEU B N 1
ATOM 3299 C CA . LEU B 1 61 ? 10.297 29.328 5.859 1 98.81 61 LEU B CA 1
ATOM 3300 C C . LEU B 1 61 ? 11.125 28.047 5.953 1 98.81 61 LEU B C 1
ATOM 3302 O O . LEU B 1 61 ? 11.039 27.188 5.086 1 98.81 61 LEU B O 1
ATOM 3306 N N . LYS B 1 62 ? 11.992 27.984 6.906 1 98.88 62 LYS B N 1
ATOM 3307 C CA . LYS B 1 62 ? 12.812 26.797 7.168 1 98.88 62 LYS B CA 1
ATOM 3308 C C . LYS B 1 62 ? 12.117 25.859 8.141 1 98.88 62 LYS B C 1
ATOM 3310 O O . LYS B 1 62 ? 11.953 26.172 9.32 1 98.88 62 LYS B O 1
ATOM 3315 N N . THR B 1 63 ? 11.719 24.719 7.66 1 98.94 63 THR B N 1
ATOM 3316 C CA . THR B 1 63 ? 10.953 23.781 8.477 1 98.94 63 THR B CA 1
ATOM 3317 C C . THR B 1 63 ? 11.594 22.406 8.461 1 98.94 63 THR B C 1
ATOM 3319 O O . THR B 1 63 ? 12.391 22.094 7.574 1 98.94 63 THR B O 1
ATOM 3322 N N . ALA B 1 64 ? 11.273 21.578 9.469 1 98.94 64 ALA B N 1
ATOM 3323 C CA . ALA B 1 64 ? 11.734 20.203 9.578 1 98.94 64 ALA B CA 1
ATOM 3324 C C . ALA B 1 64 ? 10.602 19.281 10.023 1 98.94 64 ALA B C 1
ATOM 3326 O O . ALA B 1 64 ? 9.594 19.734 10.562 1 98.94 64 ALA B O 1
ATOM 3327 N N . ILE B 1 65 ? 10.828 18.047 9.734 1 98.94 65 ILE B N 1
ATOM 3328 C CA . ILE B 1 65 ? 9.867 17.031 10.141 1 98.94 65 ILE B CA 1
ATOM 3329 C C . ILE B 1 65 ? 10.555 15.977 11.008 1 98.94 65 ILE B C 1
ATOM 3331 O O . ILE B 1 65 ? 11.688 15.57 10.719 1 98.94 65 ILE B O 1
ATOM 3335 N N . VAL B 1 66 ? 9.969 15.68 12.133 1 98.94 66 VAL B N 1
ATOM 3336 C CA . VAL B 1 66 ? 10.289 14.477 12.898 1 98.94 66 VAL B CA 1
ATOM 3337 C C . VAL B 1 66 ? 9.273 13.383 12.578 1 98.94 66 VAL B C 1
ATOM 3339 O O . VAL B 1 66 ? 8.07 13.555 12.781 1 98.94 66 VAL B O 1
ATOM 3342 N N . THR B 1 67 ? 9.711 12.305 12.023 1 98.88 67 THR B N 1
ATOM 3343 C CA . THR B 1 67 ? 8.898 11.164 11.633 1 98.88 67 THR B CA 1
ATOM 3344 C C . THR B 1 67 ? 9.742 9.891 11.57 1 98.88 67 THR B C 1
ATOM 3346 O O . THR B 1 67 ? 10.883 9.867 12.039 1 98.88 67 THR B O 1
ATOM 3349 N N . ALA B 1 68 ? 9.148 8.789 11.266 1 98.88 68 ALA B N 1
ATOM 3350 C CA . ALA B 1 68 ? 9.867 7.539 11.031 1 98.88 68 ALA B CA 1
ATOM 3351 C C . ALA B 1 68 ? 9.391 6.875 9.742 1 98.88 68 ALA B C 1
ATOM 3353 O O . ALA B 1 68 ? 8.195 6.887 9.43 1 98.88 68 ALA B O 1
ATOM 3354 N N . VAL B 1 69 ? 10.344 6.348 9.008 1 98.81 69 VAL B N 1
ATOM 3355 C CA . VAL B 1 69 ? 10.07 5.738 7.711 1 98.81 69 VAL B CA 1
ATOM 3356 C C . VAL B 1 69 ? 10.773 4.387 7.613 1 98.81 69 VAL B C 1
ATOM 3358 O O . VAL B 1 69 ? 11.906 4.234 8.094 1 98.81 69 VAL B O 1
ATOM 3361 N N . ALA B 1 70 ? 10.102 3.336 7.094 1 98.69 70 ALA B N 1
ATOM 3362 C CA . ALA B 1 70 ? 10.758 2.059 6.824 1 98.69 70 ALA B CA 1
ATOM 3363 C C . ALA B 1 70 ? 11.758 2.188 5.68 1 98.69 70 ALA B C 1
ATOM 3365 O O . ALA B 1 70 ? 11.461 2.809 4.656 1 98.69 70 ALA B O 1
ATOM 3366 N N . ASP B 1 71 ? 12.938 1.607 5.855 1 98.38 71 ASP B N 1
ATOM 3367 C CA . ASP B 1 71 ? 14.008 1.713 4.863 1 98.38 71 ASP B CA 1
ATOM 3368 C C . ASP B 1 71 ? 13.812 0.699 3.738 1 98.38 71 ASP B C 1
ATOM 3370 O O . ASP B 1 71 ? 14.453 -0.355 3.73 1 98.38 71 ASP B O 1
ATOM 3374 N N . ASN B 1 72 ? 13.062 1.03 2.803 1 98.25 72 ASN B N 1
ATOM 3375 C CA . ASN B 1 72 ? 12.789 0.301 1.571 1 98.25 72 ASN B CA 1
ATOM 3376 C C . ASN B 1 72 ? 12.469 1.248 0.419 1 98.25 72 ASN B C 1
ATOM 3378 O O . ASN B 1 72 ? 12.5 2.469 0.585 1 98.25 72 ASN B O 1
ATOM 3382 N N . PRO B 1 73 ? 12.188 0.765 -0.792 1 98.56 73 PRO B N 1
ATOM 3383 C CA . PRO B 1 73 ? 11.977 1.648 -1.941 1 98.56 73 PRO B CA 1
ATOM 3384 C C . PRO B 1 73 ? 10.82 2.625 -1.732 1 98.56 73 PRO B C 1
ATOM 3386 O O . PRO B 1 73 ? 10.891 3.77 -2.186 1 98.56 73 PRO B O 1
ATOM 3389 N N . VAL B 1 74 ? 9.75 2.223 -1.081 1 98.81 74 VAL B N 1
ATOM 3390 C CA . VAL B 1 74 ? 8.617 3.098 -0.796 1 98.81 74 VAL B CA 1
ATOM 3391 C C . VAL B 1 74 ? 9.047 4.207 0.163 1 98.81 74 VAL B C 1
ATOM 3393 O O . VAL B 1 74 ? 8.672 5.367 -0.009 1 98.81 74 VAL B O 1
ATOM 3396 N N . GLY B 1 75 ? 9.797 3.787 1.191 1 98.81 75 GLY B N 1
ATOM 3397 C CA . GLY B 1 75 ? 10.367 4.793 2.076 1 98.81 75 GLY B CA 1
ATOM 3398 C C . GLY B 1 75 ? 11.242 5.797 1.353 1 98.81 75 GLY B C 1
ATOM 3399 O O . GLY B 1 75 ? 11.18 6.996 1.635 1 98.81 75 GLY B O 1
ATOM 3400 N N . ARG B 1 76 ? 12.031 5.344 0.429 1 98.81 76 ARG B N 1
ATOM 3401 C CA . ARG B 1 76 ? 12.883 6.227 -0.359 1 98.81 76 ARG B CA 1
ATOM 3402 C C . ARG B 1 76 ? 12.047 7.133 -1.258 1 98.81 76 ARG B C 1
ATOM 3404 O O . ARG B 1 76 ? 12.422 8.281 -1.516 1 98.81 76 ARG B O 1
ATOM 3411 N N . LEU B 1 77 ? 10.961 6.598 -1.75 1 98.88 77 LEU B N 1
ATOM 3412 C CA . LEU B 1 77 ? 10.031 7.438 -2.494 1 98.88 77 LEU B CA 1
ATOM 3413 C C . LEU B 1 77 ? 9.492 8.562 -1.618 1 98.88 77 LEU B C 1
ATOM 3415 O O . LEU B 1 77 ? 9.43 9.719 -2.051 1 98.88 77 LEU B O 1
ATOM 3419 N N . LEU B 1 78 ? 9.125 8.242 -0.408 1 98.88 78 LEU B N 1
ATOM 3420 C CA . LEU B 1 78 ? 8.68 9.266 0.531 1 98.88 78 LEU B CA 1
ATOM 3421 C C . LEU B 1 78 ? 9.773 10.297 0.772 1 98.88 78 LEU B C 1
ATOM 3423 O O . LEU B 1 78 ? 9.5 11.5 0.811 1 98.88 78 LEU B O 1
ATOM 3427 N N . GLU B 1 79 ? 10.938 9.781 0.959 1 98.81 79 GLU B N 1
ATOM 3428 C CA . GLU B 1 79 ? 12.078 10.68 1.117 1 98.81 79 GLU B CA 1
ATOM 3429 C C . GLU B 1 79 ? 12.164 11.672 -0.043 1 98.81 79 GLU B C 1
ATOM 3431 O O . GLU B 1 79 ? 12.297 12.875 0.17 1 98.81 79 GLU B O 1
ATOM 3436 N N . ASP B 1 80 ? 12.117 11.133 -1.268 1 98.69 80 ASP B N 1
ATOM 3437 C CA . ASP B 1 80 ? 12.211 11.953 -2.471 1 98.69 80 ASP B CA 1
ATOM 3438 C C . ASP B 1 80 ? 11.109 13.016 -2.5 1 98.69 80 ASP B C 1
ATOM 3440 O O . ASP B 1 80 ? 11.367 14.172 -2.828 1 98.69 80 ASP B O 1
ATOM 3444 N N . LEU B 1 81 ? 9.922 12.625 -2.201 1 98.69 81 LEU B N 1
ATOM 3445 C CA . LEU B 1 81 ? 8.789 13.539 -2.227 1 98.69 81 LEU B CA 1
ATOM 3446 C C . LEU B 1 81 ? 8.93 14.617 -1.154 1 98.69 81 LEU B C 1
ATOM 3448 O O . LEU B 1 81 ? 8.602 15.781 -1.389 1 98.69 81 LEU B O 1
ATOM 3452 N N . MET B 1 82 ? 9.398 14.234 0.032 1 98.62 82 MET B N 1
ATOM 3453 C CA . MET B 1 82 ? 9.633 15.219 1.081 1 98.62 82 MET B CA 1
ATOM 3454 C C . MET B 1 82 ? 10.719 16.203 0.667 1 98.62 82 MET B C 1
ATOM 3456 O O . MET B 1 82 ? 10.641 17.391 0.982 1 98.62 82 MET B O 1
ATOM 3460 N N . LEU B 1 83 ? 11.766 15.68 -0.012 1 98.44 83 LEU B N 1
ATOM 3461 C CA . LEU B 1 83 ? 12.812 16.562 -0.531 1 98.44 83 LEU B CA 1
ATOM 3462 C C . LEU B 1 83 ? 12.234 17.562 -1.518 1 98.44 83 LEU B C 1
ATOM 3464 O O . LEU B 1 83 ? 12.602 18.75 -1.495 1 98.44 83 LEU B O 1
ATOM 3468 N N . GLN B 1 84 ? 11.336 17.125 -2.342 1 97.44 84 GLN B N 1
ATOM 3469 C CA . GLN B 1 84 ? 10.664 18.016 -3.268 1 97.44 84 GLN B CA 1
ATOM 3470 C C . GLN B 1 84 ? 9.891 19.109 -2.516 1 97.44 84 GLN B C 1
ATOM 3472 O O . GLN B 1 84 ? 9.766 20.234 -2.996 1 97.44 84 GLN B O 1
ATOM 3477 N N . GLY B 1 85 ? 9.375 18.75 -1.351 1 97.81 85 GLY B N 1
ATOM 3478 C CA . GLY B 1 85 ? 8.648 19.703 -0.523 1 97.81 85 GLY B CA 1
ATOM 3479 C C . GLY B 1 85 ? 9.547 20.703 0.178 1 97.81 85 GLY B C 1
ATOM 3480 O O . GLY B 1 85 ? 9.07 21.734 0.657 1 97.81 85 GLY B O 1
ATOM 3481 N N . GLY B 1 86 ? 10.828 20.359 0.282 1 98.5 86 GLY B N 1
ATOM 3482 C CA . GLY B 1 86 ? 11.805 21.266 0.87 1 98.5 86 GLY B CA 1
ATOM 3483 C C . GLY B 1 86 ? 11.859 21.172 2.383 1 98.5 86 GLY B C 1
ATOM 3484 O O . GLY B 1 86 ? 12.586 21.938 3.027 1 98.5 86 GLY B O 1
ATOM 3485 N N . VAL B 1 87 ? 11.07 20.297 2.969 1 98.75 87 VAL B N 1
ATOM 3486 C CA . VAL B 1 87 ? 11.086 20.109 4.414 1 98.75 87 VAL B CA 1
ATOM 3487 C C . VAL B 1 87 ? 12.336 19.328 4.82 1 98.75 87 VAL B C 1
ATOM 3489 O O . VAL B 1 87 ? 12.641 18.281 4.23 1 98.75 87 VAL B O 1
ATOM 3492 N N . ASP B 1 88 ? 13.078 19.859 5.77 1 98.88 88 ASP B N 1
ATOM 3493 C CA . ASP B 1 88 ? 14.312 19.203 6.184 1 98.88 88 ASP B CA 1
ATOM 3494 C C . ASP B 1 88 ? 14.031 17.844 6.816 1 98.88 88 ASP B C 1
ATOM 3496 O O . ASP B 1 88 ? 13.078 17.688 7.586 1 98.88 88 ASP B O 1
ATOM 3500 N N . GLN B 1 89 ? 14.898 16.875 6.516 1 98.75 89 GLN B N 1
ATOM 3501 C CA . GLN B 1 89 ? 14.641 15.492 6.91 1 98.75 89 GLN B CA 1
ATOM 3502 C C . GLN B 1 89 ? 15.711 14.992 7.871 1 98.75 89 GLN B C 1
ATOM 3504 O O . GLN B 1 89 ? 15.852 13.781 8.07 1 98.75 89 GLN B O 1
ATOM 3509 N N . SER B 1 90 ? 16.469 15.852 8.516 1 98.56 90 SER B N 1
ATOM 3510 C CA . SER B 1 90 ? 17.578 15.461 9.375 1 98.56 90 SER B CA 1
ATOM 3511 C C . SER B 1 90 ? 17.094 14.641 10.562 1 98.56 90 SER B C 1
ATOM 3513 O O . SER B 1 90 ? 17.875 13.898 11.164 1 98.56 90 SER B O 1
ATOM 3515 N N . HIS B 1 91 ? 15.852 14.758 10.914 1 98.62 91 HIS B N 1
ATOM 3516 C CA . HIS B 1 91 ? 15.344 14.078 12.102 1 98.62 91 HIS B CA 1
ATOM 3517 C C . HIS B 1 91 ? 14.359 12.977 11.727 1 98.62 91 HIS B C 1
ATOM 3519 O O . HIS B 1 91 ? 13.484 12.625 12.516 1 98.62 91 HIS B O 1
ATOM 3525 N N . VAL B 1 92 ? 14.445 12.508 10.516 1 98.75 92 VAL B N 1
ATOM 3526 C CA . VAL B 1 92 ? 13.711 11.32 10.094 1 98.75 92 VAL B CA 1
ATOM 3527 C C . VAL B 1 92 ? 14.406 10.07 10.633 1 98.75 92 VAL B C 1
ATOM 3529 O O . VAL B 1 92 ? 15.609 9.883 10.438 1 98.75 92 VAL B O 1
ATOM 3532 N N . VAL B 1 93 ? 13.648 9.273 11.367 1 98.75 93 VAL B N 1
ATOM 3533 C CA . VAL B 1 93 ? 14.156 8 11.859 1 98.75 93 VAL B CA 1
ATOM 3534 C C . VAL B 1 93 ? 13.914 6.91 10.828 1 98.75 93 VAL B C 1
ATOM 3536 O O . VAL B 1 93 ? 12.766 6.629 10.477 1 98.75 93 VAL B O 1
ATOM 3539 N N . TRP B 1 94 ? 14.984 6.293 10.32 1 98.5 94 TRP B N 1
ATOM 3540 C CA . TRP B 1 94 ? 14.875 5.191 9.375 1 98.5 94 TRP B CA 1
ATOM 3541 C C . TRP B 1 94 ? 14.844 3.85 10.094 1 98.5 94 TRP B C 1
ATOM 3543 O O . TRP B 1 94 ? 15.711 3.566 10.93 1 98.5 94 TRP B O 1
ATOM 3553 N N . THR B 1 95 ? 13.836 3.094 9.844 1 98.31 95 THR B N 1
ATOM 3554 C CA . THR B 1 95 ? 13.68 1.786 10.469 1 98.31 95 THR B CA 1
ATOM 3555 C C . THR B 1 95 ? 13.969 0.669 9.469 1 98.31 95 THR B C 1
ATOM 3557 O O . THR B 1 95 ? 13.617 0.777 8.297 1 98.31 95 THR B O 1
ATOM 3560 N N . LYS B 1 96 ? 14.562 -0.41 9.992 1 97.06 96 LYS B N 1
ATOM 3561 C CA . LYS B 1 96 ? 14.891 -1.545 9.133 1 97.06 96 LYS B CA 1
ATOM 3562 C C . LYS B 1 96 ? 13.633 -2.227 8.617 1 97.06 96 LYS B C 1
ATOM 3564 O O . LYS B 1 96 ? 12.695 -2.471 9.375 1 97.06 96 LYS B O 1
ATOM 3569 N N . TYR B 1 97 ? 13.602 -2.502 7.359 1 96.44 97 TYR B N 1
ATOM 3570 C CA . TYR B 1 97 ? 12.531 -3.23 6.688 1 96.44 97 TYR B CA 1
ATOM 3571 C C . TYR B 1 97 ? 12.789 -4.73 6.719 1 96.44 97 TYR B C 1
ATOM 3573 O O . TYR B 1 97 ? 13.922 -5.176 6.527 1 96.44 97 TYR B O 1
ATOM 3581 N N . ASP B 1 98 ? 11.742 -5.535 6.902 1 94.88 98 ASP B N 1
ATOM 3582 C CA . ASP B 1 98 ? 11.93 -6.965 7.121 1 94.88 98 ASP B CA 1
ATOM 3583 C C . ASP B 1 98 ? 11.805 -7.742 5.812 1 94.88 98 ASP B C 1
ATOM 3585 O O . ASP B 1 98 ? 11.883 -8.969 5.801 1 94.88 98 ASP B O 1
ATOM 3589 N N . GLY B 1 99 ? 11.461 -7.109 4.758 1 94.38 99 GLY B N 1
ATOM 3590 C CA . GLY B 1 99 ? 11.398 -7.762 3.461 1 94.38 99 GLY B CA 1
ATOM 3591 C C . GLY B 1 99 ? 9.977 -7.992 2.979 1 94.38 99 GLY B C 1
ATOM 3592 O O . GLY B 1 99 ? 9.742 -8.164 1.781 1 94.38 99 GLY B O 1
ATOM 3593 N N . VAL B 1 100 ? 8.961 -7.961 3.93 1 95.88 100 VAL B N 1
ATOM 3594 C CA . VAL B 1 100 ? 7.609 -8.305 3.508 1 95.88 100 VAL B CA 1
ATOM 3595 C C . VAL B 1 100 ? 6.602 -7.363 4.168 1 95.88 100 VAL B C 1
ATOM 3597 O O . VAL B 1 100 ? 5.406 -7.414 3.871 1 95.88 100 VAL B O 1
ATOM 3600 N N . GLY B 1 101 ? 7.012 -6.496 5.141 1 95.69 101 GLY B N 1
ATOM 3601 C CA . GLY B 1 101 ? 6.145 -5.516 5.777 1 95.69 101 GLY B CA 1
ATOM 3602 C C . GLY B 1 101 ? 5.383 -6.07 6.965 1 95.69 101 GLY B C 1
ATOM 3603 O O . GLY B 1 101 ? 4.32 -5.562 7.324 1 95.69 101 GLY B O 1
ATOM 3604 N N . ARG B 1 102 ? 5.914 -7.156 7.578 1 95.25 102 ARG B N 1
ATOM 3605 C CA . ARG B 1 102 ? 5.25 -7.75 8.734 1 95.25 102 ARG B CA 1
ATOM 3606 C C . ARG B 1 102 ? 5.535 -6.949 10 1 95.25 102 ARG B C 1
ATOM 3608 O O . ARG B 1 102 ? 4.652 -6.781 10.844 1 95.25 102 ARG B O 1
ATOM 3615 N N . THR B 1 103 ? 6.73 -6.453 10.117 1 94.75 103 THR B N 1
ATOM 3616 C CA . THR B 1 103 ? 7.141 -5.805 11.359 1 94.75 103 THR B CA 1
ATOM 3617 C C . THR B 1 103 ? 7.078 -4.285 11.219 1 94.75 103 THR B C 1
ATOM 3619 O O . THR B 1 103 ? 6.855 -3.578 12.203 1 94.75 103 THR B O 1
ATOM 3622 N N . THR B 1 104 ? 7.332 -3.799 10.062 1 96.44 104 THR B N 1
ATOM 3623 C CA . THR B 1 104 ? 7.359 -2.357 9.844 1 96.44 104 THR B CA 1
ATOM 3624 C C . THR B 1 104 ? 7.043 -2.025 8.391 1 96.44 104 THR B C 1
ATOM 3626 O O . THR B 1 104 ? 7.461 -2.744 7.477 1 96.44 104 THR B O 1
ATOM 3629 N N . ARG B 1 105 ? 6.34 -1.016 8.227 1 97.38 105 ARG B N 1
ATOM 3630 C CA . ARG B 1 105 ? 5.918 -0.588 6.898 1 97.38 105 ARG B CA 1
ATOM 3631 C C . ARG B 1 105 ? 5.844 0.932 6.809 1 97.38 105 ARG B C 1
ATOM 3633 O O . ARG B 1 105 ? 6.086 1.63 7.797 1 97.38 105 ARG B O 1
ATOM 3640 N N . ASN B 1 106 ? 5.609 1.473 5.613 1 98.56 106 ASN B N 1
ATOM 3641 C CA . ASN B 1 106 ? 5.27 2.873 5.383 1 98.56 106 ASN B CA 1
ATOM 3642 C C . ASN B 1 106 ? 3.77 3.061 5.172 1 98.56 106 ASN B C 1
ATOM 3644 O O . ASN B 1 106 ? 3.113 2.215 4.562 1 98.56 106 ASN B O 1
ATOM 3648 N N . GLY B 1 107 ? 3.217 4.098 5.742 1 98.31 107 GLY B N 1
ATOM 3649 C CA . GLY B 1 107 ? 1.785 4.336 5.637 1 98.31 107 GLY B CA 1
ATOM 3650 C C . GLY B 1 107 ? 1.342 4.695 4.23 1 98.31 107 GLY B C 1
ATOM 3651 O O . GLY B 1 107 ? 2.037 5.426 3.523 1 98.31 107 GLY B O 1
ATOM 3652 N N . LEU B 1 108 ? 0.215 4.164 3.793 1 98.62 108 LEU B N 1
ATOM 3653 C CA . LEU B 1 108 ? -0.4 4.445 2.5 1 98.62 108 LEU B CA 1
ATOM 3654 C C . LEU B 1 108 ? -1.821 4.969 2.68 1 98.62 108 LEU B C 1
ATOM 3656 O O . LEU B 1 108 ? -2.482 4.656 3.672 1 98.62 108 LEU B O 1
ATOM 3660 N N . ASN B 1 109 ? -2.236 5.758 1.813 1 98.19 109 ASN B N 1
ATOM 3661 C CA . ASN B 1 109 ? -3.627 6.195 1.729 1 98.19 109 ASN B CA 1
ATOM 3662 C C . ASN B 1 109 ? -4.117 6.227 0.285 1 98.19 109 ASN B C 1
ATOM 3664 O O . ASN B 1 109 ? -3.57 6.949 -0.546 1 98.19 109 ASN B O 1
ATOM 3668 N N . PHE B 1 110 ? -5.07 5.336 -0.024 1 98.69 110 PHE B N 1
ATOM 3669 C CA . PHE B 1 110 ? -5.773 5.453 -1.297 1 98.69 110 PHE B CA 1
ATOM 3670 C C . PHE B 1 110 ? -6.891 6.484 -1.205 1 98.69 110 PHE B C 1
ATOM 3672 O O . PHE B 1 110 ? -7.812 6.34 -0.402 1 98.69 110 PHE B O 1
ATOM 3679 N N . THR B 1 111 ? -6.766 7.555 -2.01 1 97.88 111 THR B N 1
ATOM 3680 C CA . THR B 1 111 ? -7.645 8.695 -1.79 1 97.88 111 THR B CA 1
ATOM 3681 C C . THR B 1 111 ? -8.367 9.086 -3.08 1 97.88 111 THR B C 1
ATOM 3683 O O . THR B 1 111 ? -7.723 9.367 -4.094 1 97.88 111 THR B O 1
ATOM 3686 N N . GLU B 1 112 ? -9.742 9.117 -3.043 1 96.44 112 GLU B N 1
ATOM 3687 C CA . GLU B 1 112 ? -10.594 9.641 -4.109 1 96.44 112 GLU B CA 1
ATOM 3688 C C . GLU B 1 112 ? -11.016 11.078 -3.822 1 96.44 112 GLU B C 1
ATOM 3690 O O . GLU B 1 112 ? -11.375 11.414 -2.691 1 96.44 112 GLU B O 1
ATOM 3695 N N . ARG B 1 113 ? -10.906 11.727 -4.953 1 95.81 113 ARG B N 1
ATOM 3696 C CA . ARG B 1 113 ? -11.547 13.031 -4.848 1 95.81 113 ARG B CA 1
ATOM 3697 C C . ARG B 1 113 ? -13.062 12.898 -4.945 1 95.81 113 ARG B C 1
ATOM 3699 O O . ARG B 1 113 ? -13.578 12 -5.617 1 95.81 113 ARG B O 1
ATOM 3706 N N . GLY B 1 114 ? -13.766 13.672 -4.25 1 95.38 114 GLY B N 1
ATOM 3707 C CA . GLY B 1 114 ? -15.203 13.766 -4.453 1 95.38 114 GLY B CA 1
ATOM 3708 C C . GLY B 1 114 ? -15.594 14.648 -5.617 1 95.38 114 GLY B C 1
ATOM 3709 O O . GLY B 1 114 ? -14.75 15.359 -6.172 1 95.38 114 GLY B O 1
ATOM 3710 N N . PHE B 1 115 ? -16.828 14.438 -6.055 1 97 115 PHE B N 1
ATOM 3711 C CA . PHE B 1 115 ? -17.359 15.305 -7.102 1 97 115 PHE B CA 1
ATOM 3712 C C . PHE B 1 115 ? -18.875 15.383 -7.02 1 97 115 PHE B C 1
ATOM 3714 O O . PHE B 1 115 ? -19.562 14.367 -7.113 1 97 115 PHE B O 1
ATOM 3721 N N . GLY B 1 116 ? -19.344 16.578 -6.906 1 96.81 116 GLY B N 1
ATOM 3722 C CA . GLY B 1 116 ? -20.797 16.734 -6.797 1 96.81 116 GLY B CA 1
ATOM 3723 C C . GLY B 1 116 ? -21.375 16.016 -5.602 1 96.81 116 GLY B C 1
ATOM 3724 O O . GLY B 1 116 ? -20.953 16.234 -4.465 1 96.81 116 GLY B O 1
ATOM 3725 N N . VAL B 1 117 ? -22.219 15.078 -5.863 1 97.06 117 VAL B N 1
ATOM 3726 C CA . VAL B 1 117 ? -22.922 14.391 -4.793 1 97.06 117 VAL B CA 1
ATOM 3727 C C . VAL B 1 117 ? -22.078 13.242 -4.254 1 97.06 117 VAL B C 1
ATOM 3729 O O . VAL B 1 117 ? -22.406 12.656 -3.221 1 97.06 117 VAL B O 1
ATOM 3732 N N . ARG B 1 118 ? -21.016 12.953 -4.965 1 96.88 118 ARG B N 1
ATOM 3733 C CA . ARG B 1 118 ? -20.156 11.867 -4.527 1 96.88 118 ARG B CA 1
ATOM 3734 C C . ARG B 1 118 ? -19.094 12.367 -3.555 1 96.88 118 ARG B C 1
ATOM 3736 O O . ARG B 1 118 ? -18.188 13.117 -3.941 1 96.88 118 ARG B O 1
ATOM 3743 N N . ALA B 1 119 ? -19.156 11.922 -2.375 1 95.19 119 ALA B N 1
ATOM 3744 C CA . ALA B 1 119 ? -18.203 12.344 -1.344 1 95.19 119 ALA B CA 1
ATOM 3745 C C . ALA B 1 119 ? -16.812 11.805 -1.636 1 95.19 119 ALA B C 1
ATOM 3747 O O . ALA B 1 119 ? -16.656 10.789 -2.318 1 95.19 119 ALA B O 1
ATOM 3748 N N . ALA B 1 120 ? -15.812 12.531 -1.197 1 94.75 120 ALA B N 1
ATOM 3749 C CA . ALA B 1 120 ? -14.438 12.023 -1.221 1 94.75 120 ALA B CA 1
ATOM 3750 C C . ALA B 1 120 ? -14.32 10.734 -0.41 1 94.75 120 ALA B C 1
ATOM 3752 O O . ALA B 1 120 ? -15.141 10.461 0.464 1 94.75 120 ALA B O 1
ATOM 3753 N N . LEU B 1 121 ? -13.359 9.922 -0.771 1 95.56 121 LEU B N 1
ATOM 3754 C CA . LEU B 1 121 ? -13.141 8.648 -0.102 1 95.56 121 LEU B CA 1
ATOM 3755 C C . LEU B 1 121 ? -11.664 8.477 0.264 1 95.56 121 LEU B C 1
ATOM 3757 O O . LEU B 1 121 ? -10.781 8.789 -0.539 1 95.56 121 LEU B O 1
ATOM 3761 N N . GLY B 1 122 ? -11.406 8.094 1.514 1 95.25 122 GLY B N 1
ATOM 3762 C CA . GLY B 1 122 ? -10.086 7.668 1.945 1 95.25 122 GLY B CA 1
ATOM 3763 C C . GLY B 1 122 ? -10.047 6.223 2.396 1 95.25 122 GLY B C 1
ATOM 3764 O O . GLY B 1 122 ? -10.906 5.781 3.166 1 95.25 122 GLY B O 1
ATOM 3765 N N . CYS B 1 123 ? -9.172 5.465 1.798 1 97.44 123 CYS B N 1
ATOM 3766 C CA . CYS B 1 123 ? -8.883 4.098 2.219 1 97.44 123 CYS B CA 1
ATOM 3767 C C . CYS B 1 123 ? -7.473 3.99 2.787 1 97.44 123 CYS B C 1
ATOM 3769 O O . CYS B 1 123 ? -6.516 3.789 2.041 1 97.44 123 CYS B O 1
ATOM 3771 N N . SER B 1 124 ? -7.434 4.055 4.102 1 96.75 124 SER B N 1
ATOM 3772 C CA . SER B 1 124 ? -6.148 4.098 4.793 1 96.75 124 SER B CA 1
ATOM 3773 C C . SER B 1 124 ? -5.531 2.707 4.902 1 96.75 124 SER B C 1
ATOM 3775 O O . SER B 1 124 ? -6.246 1.714 5.039 1 96.75 124 SER B O 1
ATOM 3777 N N . ASP B 1 125 ? -4.309 2.553 4.738 1 97.31 125 ASP B N 1
ATOM 3778 C CA . ASP B 1 125 ? -3.482 1.382 5.016 1 97.31 125 ASP B CA 1
ATOM 3779 C C . ASP B 1 125 ? -2.266 1.755 5.859 1 97.31 125 ASP B C 1
ATOM 3781 O O . ASP B 1 125 ? -1.146 1.822 5.348 1 97.31 125 ASP B O 1
ATOM 3785 N N . ARG B 1 126 ? -2.539 1.921 7.188 1 95.94 126 ARG B N 1
ATOM 3786 C CA . ARG B 1 126 ? -1.584 2.588 8.062 1 95.94 126 ARG B CA 1
ATOM 3787 C C . ARG B 1 126 ? -1.263 1.725 9.281 1 95.94 126 ARG B C 1
ATOM 3789 O O . ARG B 1 126 ? -0.818 2.234 10.312 1 95.94 126 ARG B O 1
ATOM 3796 N N . GLY B 1 127 ? -1.589 0.452 9.227 1 94.88 127 GLY B N 1
ATOM 3797 C CA . GLY B 1 127 ? -1.217 -0.437 10.312 1 94.88 127 GLY B CA 1
ATOM 3798 C C . GLY B 1 127 ? 0.273 -0.716 10.367 1 94.88 127 GLY B C 1
ATOM 3799 O O . GLY B 1 127 ? 0.929 -0.837 9.336 1 94.88 127 GLY B O 1
ATOM 3800 N N . HIS B 1 128 ? 0.825 -0.648 11.516 1 96.25 128 HIS B N 1
ATOM 3801 C CA . HIS B 1 128 ? 2.176 -1.111 11.82 1 96.25 128 HIS B CA 1
ATOM 3802 C C . HIS B 1 128 ? 3.221 -0.258 11.109 1 96.25 128 HIS B C 1
ATOM 3804 O O . HIS B 1 128 ? 4.266 -0.766 10.695 1 96.25 128 HIS B O 1
ATOM 3810 N N . THR B 1 129 ? 2.941 1.025 10.914 1 98.06 129 THR B N 1
ATOM 3811 C CA . THR B 1 129 ? 3.896 1.908 10.25 1 98.06 129 THR B CA 1
ATOM 3812 C C . THR B 1 129 ? 5.086 2.199 11.164 1 98.06 129 THR B C 1
ATOM 3814 O O . THR B 1 129 ? 4.977 2.088 12.391 1 98.06 129 THR B O 1
ATOM 3817 N N . ALA B 1 130 ? 6.219 2.545 10.539 1 98.62 130 ALA B N 1
ATOM 3818 C CA . ALA B 1 130 ? 7.43 2.885 11.273 1 98.62 130 ALA B CA 1
ATOM 3819 C C . ALA B 1 130 ? 7.16 3.977 12.305 1 98.62 130 ALA B C 1
ATOM 3821 O O . ALA B 1 130 ? 7.586 3.869 13.461 1 98.62 130 ALA B O 1
ATOM 3822 N N . VAL B 1 131 ? 6.426 4.973 11.984 1 98.75 131 VAL B N 1
ATOM 3823 C CA . VAL B 1 131 ? 6.188 6.133 12.836 1 98.75 131 VAL B CA 1
ATOM 3824 C C . VAL B 1 131 ? 5.297 5.738 14.008 1 98.75 131 VAL B C 1
ATOM 3826 O O . VAL B 1 131 ? 5.449 6.266 15.117 1 98.75 131 VAL B O 1
ATOM 3829 N N . SER B 1 132 ? 4.379 4.793 13.805 1 98.38 132 SER B N 1
ATOM 3830 C CA . SER B 1 132 ? 3.488 4.359 14.875 1 98.38 132 SER B CA 1
ATOM 3831 C C . SER B 1 132 ? 4.254 3.605 15.961 1 98.38 132 SER B C 1
ATOM 3833 O O . SER B 1 132 ? 3.73 3.379 17.062 1 98.38 132 SER B O 1
ATOM 3835 N N . GLN B 1 133 ? 5.523 3.295 15.719 1 98.19 133 GLN B N 1
ATOM 3836 C CA . GLN B 1 133 ? 6.305 2.488 16.656 1 98.19 133 GLN B CA 1
ATOM 3837 C C . GLN B 1 133 ? 7.266 3.355 17.469 1 98.19 133 GLN B C 1
ATOM 3839 O O . GLN B 1 133 ? 7.992 2.852 18.328 1 98.19 133 GLN B O 1
ATOM 3844 N N . LEU B 1 134 ? 7.25 4.637 17.172 1 98.56 134 LEU B N 1
ATOM 3845 C CA . LEU B 1 134 ? 8.094 5.547 17.938 1 98.56 134 LEU B CA 1
ATOM 3846 C C . LEU B 1 134 ? 7.758 5.465 19.422 1 98.56 134 LEU B C 1
ATOM 3848 O O . LEU B 1 134 ? 6.59 5.34 19.797 1 98.56 134 LEU B O 1
ATOM 3852 N N . LYS B 1 135 ? 8.773 5.605 20.266 1 98.25 135 LYS B N 1
ATOM 3853 C CA . LYS B 1 135 ? 8.664 5.605 21.719 1 98.25 135 LYS B CA 1
ATOM 3854 C C . LYS B 1 135 ? 9.445 6.758 22.328 1 98.25 135 LYS B C 1
ATOM 3856 O O . LYS B 1 135 ? 10.398 7.262 21.734 1 98.25 135 LYS B O 1
ATOM 3861 N N . PRO B 1 136 ? 8.961 7.152 23.562 1 98.38 136 PRO B N 1
ATOM 3862 C CA . PRO B 1 136 ? 9.758 8.18 24.25 1 98.38 136 PRO B CA 1
ATOM 3863 C C . PRO B 1 136 ? 11.227 7.789 24.391 1 98.38 136 PRO B C 1
ATOM 3865 O O . PRO B 1 136 ? 11.539 6.617 24.609 1 98.38 136 PRO B O 1
ATOM 3868 N N . GLY B 1 137 ? 12.07 8.664 24.234 1 98.5 137 GLY B N 1
ATOM 3869 C CA . GLY B 1 137 ? 13.5 8.422 24.375 1 98.5 137 GLY B CA 1
ATOM 3870 C C . GLY B 1 137 ? 14.211 8.234 23.047 1 98.5 137 GLY B C 1
ATOM 3871 O O . GLY B 1 137 ? 15.438 8.312 22.984 1 98.5 137 GLY B O 1
ATOM 3872 N N . GLN B 1 138 ? 13.484 8.117 21.969 1 98.25 138 GLN B N 1
ATOM 3873 C CA . GLN B 1 138 ? 14.094 7.812 20.672 1 98.25 138 GLN B CA 1
ATOM 3874 C C . GLN B 1 138 ? 14.469 9.086 19.938 1 98.25 138 GLN B C 1
ATOM 3876 O O . GLN B 1 138 ? 15.227 9.047 18.953 1 98.25 138 GLN B O 1
ATOM 3881 N N . ILE B 1 139 ? 13.898 10.188 20.266 1 98.69 139 ILE B N 1
ATOM 3882 C CA . ILE B 1 139 ? 14.164 11.469 19.625 1 98.69 139 ILE B CA 1
ATOM 3883 C C . ILE B 1 139 ? 14.859 12.406 20.594 1 98.69 139 ILE B C 1
ATOM 3885 O O . ILE B 1 139 ? 14.453 12.523 21.75 1 98.69 139 ILE B O 1
ATOM 3889 N N . ASP B 1 140 ? 15.93 13.047 20.219 1 98.62 140 ASP B N 1
ATOM 3890 C CA . ASP B 1 140 ? 16.641 14.016 21.047 1 98.62 140 ASP B CA 1
ATOM 3891 C C . ASP B 1 140 ? 16.016 15.406 20.922 1 98.62 140 ASP B C 1
ATOM 3893 O O . ASP B 1 140 ? 16.562 16.281 20.25 1 98.62 140 ASP B O 1
ATOM 3897 N N . TRP B 1 141 ? 15.023 15.641 21.703 1 98.81 141 TRP B N 1
ATOM 3898 C CA . TRP B 1 141 ? 14.258 16.875 21.609 1 98.81 141 TRP B CA 1
ATOM 3899 C C . TRP B 1 141 ? 15.078 18.062 22.094 1 98.81 141 TRP B C 1
ATOM 3901 O O . TRP B 1 141 ? 14.906 19.188 21.625 1 98.81 141 TRP B O 1
ATOM 3911 N N . ASP B 1 142 ? 15.961 17.859 23.031 1 98.5 142 ASP B N 1
ATOM 3912 C CA . ASP B 1 142 ? 16.812 18.938 23.516 1 98.5 142 ASP B CA 1
ATOM 3913 C C . ASP B 1 142 ? 17.766 19.422 22.422 1 98.5 142 ASP B C 1
ATOM 3915 O O . ASP B 1 142 ? 18.109 20.594 22.344 1 98.5 142 ASP B O 1
ATOM 3919 N N . GLU B 1 143 ? 18.188 18.469 21.641 1 98.62 143 GLU B N 1
ATOM 3920 C CA . GLU B 1 143 ? 18.953 18.875 20.453 1 98.62 143 GLU B CA 1
ATOM 3921 C C . GLU B 1 143 ? 18.109 19.719 19.516 1 98.62 143 GLU B C 1
ATOM 3923 O O . GLU B 1 143 ? 18.531 20.797 19.078 1 98.62 143 GLU B O 1
ATOM 3928 N N . ILE B 1 144 ? 16.891 19.328 19.188 1 98.81 144 ILE B N 1
ATOM 3929 C CA . ILE B 1 144 ? 16.031 19.938 18.188 1 98.81 144 ILE B CA 1
ATOM 3930 C C . ILE B 1 144 ? 15.562 21.312 18.672 1 98.81 144 ILE B C 1
ATOM 3932 O O . ILE B 1 144 ? 15.711 22.312 17.969 1 98.81 144 ILE B O 1
ATOM 3936 N N . PHE B 1 145 ? 15.086 21.406 19.922 1 98.75 145 PHE B N 1
ATOM 3937 C CA . PHE B 1 145 ? 14.469 22.625 20.406 1 98.75 145 PHE B CA 1
ATOM 3938 C C . PHE B 1 145 ? 15.492 23.516 21.094 1 98.75 145 PHE B C 1
ATOM 3940 O O . PHE B 1 145 ? 15.328 24.734 21.141 1 98.75 145 PHE B O 1
ATOM 3947 N N . GLY B 1 146 ? 16.531 22.953 21.641 1 98.06 146 GLY B N 1
ATOM 3948 C CA . GLY B 1 146 ? 17.547 23.688 22.375 1 98.06 146 GLY B CA 1
ATOM 3949 C C . GLY B 1 146 ? 18.734 24.078 21.531 1 98.06 146 GLY B C 1
ATOM 3950 O O . GLY B 1 146 ? 18.859 25.234 21.109 1 98.06 146 GLY B O 1
ATOM 3951 N N . LYS B 1 147 ? 19.516 23.062 21.141 1 98.12 147 LYS B N 1
ATOM 3952 C CA . LYS B 1 147 ? 20.766 23.328 20.422 1 98.12 147 LYS B CA 1
ATOM 3953 C C . LYS B 1 147 ? 20.484 23.906 19.047 1 98.12 147 LYS B C 1
ATOM 3955 O O . LYS B 1 147 ? 21.047 24.953 18.672 1 98.12 147 LYS B O 1
ATOM 3960 N N . GLU B 1 148 ? 19.656 23.297 18.234 1 98.62 148 GLU B N 1
ATOM 3961 C CA . GLU B 1 148 ? 19.281 23.812 16.922 1 98.62 148 GLU B CA 1
ATOM 3962 C C . GLU B 1 148 ? 18.344 25.016 17.062 1 98.62 148 GLU B C 1
ATOM 3964 O O . GLU B 1 148 ? 18.578 26.078 16.484 1 98.62 148 GLU B O 1
ATOM 3969 N N . GLY B 1 149 ? 17.359 24.766 17.938 1 98.75 149 GLY B N 1
ATOM 3970 C CA . GLY B 1 149 ? 16.359 25.797 18.156 1 98.75 149 GLY B CA 1
ATOM 3971 C C . GLY B 1 149 ? 15.219 25.75 17.156 1 98.75 149 GLY B C 1
ATOM 3972 O O . GLY B 1 149 ? 15.438 25.562 15.961 1 98.75 149 GLY B O 1
ATOM 3973 N N . SER B 1 150 ? 14.039 25.953 17.656 1 98.81 150 SER B N 1
ATOM 3974 C CA . SER B 1 150 ? 12.82 26.078 16.859 1 98.81 150 SER B CA 1
ATOM 3975 C C . SER B 1 150 ? 11.906 27.172 17.422 1 98.81 150 SER B C 1
ATOM 3977 O O . SER B 1 150 ? 11.789 27.312 18.641 1 98.81 150 SER B O 1
ATOM 3979 N N . ARG B 1 151 ? 11.289 27.906 16.547 1 98.88 151 ARG B N 1
ATOM 3980 C CA . ARG B 1 151 ? 10.359 28.922 16.984 1 98.88 151 ARG B CA 1
ATOM 3981 C C . ARG B 1 151 ? 8.992 28.328 17.297 1 98.88 151 ARG B C 1
ATOM 3983 O O . ARG B 1 151 ? 8.266 28.828 18.156 1 98.88 151 ARG B O 1
ATOM 3990 N N . TRP B 1 152 ? 8.672 27.297 16.594 1 98.88 152 TRP B N 1
ATOM 3991 C CA . TRP B 1 152 ? 7.328 26.734 16.625 1 98.88 152 TRP B CA 1
ATOM 3992 C C . TRP B 1 152 ? 7.383 25.203 16.516 1 98.88 152 TRP B C 1
ATOM 3994 O O . TRP B 1 152 ? 8.219 24.656 15.805 1 98.88 152 TRP B O 1
ATOM 4004 N N . PHE B 1 153 ? 6.602 24.469 17.312 1 98.94 153 PHE B N 1
ATOM 4005 C CA . PHE B 1 153 ? 6.406 23.016 17.234 1 98.94 153 PHE B CA 1
ATOM 4006 C C . PHE B 1 153 ? 4.949 22.688 16.922 1 98.94 153 PHE B C 1
ATOM 4008 O O . PHE B 1 153 ? 4.039 23.25 17.547 1 98.94 153 PHE B O 1
ATOM 4015 N N . HIS B 1 154 ? 4.715 21.828 15.938 1 99 154 HIS B N 1
ATOM 4016 C CA . HIS B 1 154 ? 3.355 21.469 15.547 1 99 154 HIS B CA 1
ATOM 4017 C C . HIS B 1 154 ? 3.166 19.953 15.539 1 99 154 HIS B C 1
ATOM 4019 O O . HIS B 1 154 ? 3.992 19.219 14.984 1 99 154 HIS B O 1
ATOM 4025 N N . THR B 1 155 ? 2.168 19.422 16.141 1 98.88 155 THR B N 1
ATOM 4026 C CA . THR B 1 155 ? 1.708 18.047 16.062 1 98.88 155 THR B CA 1
ATOM 4027 C C . THR B 1 155 ? 0.193 17.969 16.234 1 98.88 155 THR B C 1
ATOM 4029 O O . THR B 1 155 ? -0.509 18.953 16.016 1 98.88 155 THR B O 1
ATOM 4032 N N . GLY B 1 156 ? -0.359 16.766 16.375 1 98.12 156 GLY B N 1
ATOM 4033 C CA . GLY B 1 156 ? -1.811 16.719 16.453 1 98.12 156 GLY B CA 1
ATOM 4034 C C . GLY B 1 156 ? -2.361 15.367 16.828 1 98.12 156 GLY B C 1
ATOM 4035 O O . GLY B 1 156 ? -1.608 14.484 17.25 1 98.12 156 GLY B O 1
ATOM 4036 N N . GLY B 1 157 ? -3.695 15.328 16.797 1 97.44 157 GLY B N 1
ATOM 4037 C CA . GLY B 1 157 ? -4.43 14.141 17.219 1 97.44 157 GLY B CA 1
ATOM 4038 C C . GLY B 1 157 ? -4.219 12.953 16.297 1 97.44 157 GLY B C 1
ATOM 4039 O O . GLY B 1 157 ? -4.32 11.805 16.719 1 97.44 157 GLY B O 1
ATOM 4040 N N . ILE B 1 158 ? -3.932 13.195 15.062 1 97.12 158 ILE B N 1
ATOM 4041 C CA . ILE B 1 158 ? -3.689 12.086 14.148 1 97.12 158 ILE B CA 1
ATOM 4042 C C . ILE B 1 158 ? -2.461 11.297 14.602 1 97.12 158 ILE B C 1
ATOM 4044 O O . ILE B 1 158 ? -2.518 10.07 14.75 1 97.12 158 ILE B O 1
ATOM 4048 N N . PHE B 1 159 ? -1.358 12.023 14.844 1 98.56 159 PHE B N 1
ATOM 4049 C CA . PHE B 1 159 ? -0.151 11.352 15.312 1 98.56 159 PHE B CA 1
ATOM 4050 C C . PHE B 1 159 ? -0.422 10.578 16.594 1 98.56 159 PHE B C 1
ATOM 4052 O O . PHE B 1 159 ? -0.003 9.43 16.75 1 98.56 159 PHE B O 1
ATOM 4059 N N . CYS B 1 160 ? -1.158 11.172 17.484 1 98.38 160 CYS B N 1
ATOM 4060 C CA . CYS B 1 160 ? -1.407 10.602 18.812 1 98.38 160 CYS B CA 1
ATOM 4061 C C . CYS B 1 160 ? -2.299 9.367 18.719 1 98.38 160 CYS B C 1
ATOM 4063 O O . CYS B 1 160 ? -2.371 8.578 19.656 1 98.38 160 CYS B O 1
ATOM 4065 N N . ALA B 1 161 ? -2.984 9.211 17.609 1 97.75 161 ALA B N 1
ATOM 4066 C CA . ALA B 1 161 ? -3.932 8.109 17.469 1 97.75 161 ALA B CA 1
ATOM 4067 C C . ALA B 1 161 ? -3.285 6.922 16.75 1 97.75 161 ALA B C 1
ATOM 4069 O O . ALA B 1 161 ? -3.926 5.891 16.531 1 97.75 161 ALA B O 1
ATOM 4070 N N . LEU B 1 162 ? -2.021 6.973 16.391 1 97.75 162 LEU B N 1
ATOM 4071 C CA . LEU B 1 162 ? -1.401 5.961 15.539 1 97.75 162 LEU B CA 1
ATOM 4072 C C . LEU B 1 162 ? -1.126 4.684 16.328 1 97.75 162 LEU B C 1
ATOM 4074 O O . LEU B 1 162 ? -1.02 3.604 15.742 1 97.75 162 LEU B O 1
ATOM 4078 N N . SER B 1 163 ? -0.899 4.801 17.625 1 96.94 163 SER B N 1
ATOM 4079 C CA . SER B 1 163 ? -0.612 3.646 18.469 1 96.94 163 SER B CA 1
ATOM 4080 C C . SER B 1 163 ? -0.745 3.996 19.953 1 96.94 163 SER B C 1
ATOM 4082 O O . SER B 1 163 ? -1.055 5.137 20.297 1 96.94 163 SER B O 1
ATOM 4084 N N . GLU B 1 164 ? -0.473 3.037 20.812 1 95.38 164 GLU B N 1
ATOM 4085 C CA . GLU B 1 164 ? -0.524 3.248 22.25 1 95.38 164 GLU B CA 1
ATOM 4086 C C . GLU B 1 164 ? 0.653 4.094 22.734 1 95.38 164 GLU B C 1
ATOM 4088 O O . GLU B 1 164 ? 0.57 4.754 23.766 1 95.38 164 GLU B O 1
ATOM 4093 N N . THR B 1 165 ? 1.716 4.18 21.938 1 96.69 165 THR B N 1
ATOM 4094 C CA . THR B 1 165 ? 2.934 4.824 22.422 1 96.69 165 THR B CA 1
ATOM 4095 C C . THR B 1 165 ? 3.039 6.25 21.891 1 96.69 165 THR B C 1
ATOM 4097 O O . THR B 1 165 ? 3.713 7.094 22.484 1 96.69 165 THR B O 1
ATOM 4100 N N . THR B 1 166 ? 2.373 6.551 20.766 1 98.25 166 THR B N 1
ATOM 4101 C CA . THR B 1 166 ? 2.607 7.812 20.078 1 98.25 166 THR B CA 1
ATOM 4102 C C . THR B 1 166 ? 2.158 8.992 20.938 1 98.25 166 THR B C 1
ATOM 4104 O O . THR B 1 166 ? 2.771 10.062 20.906 1 98.25 166 THR B O 1
ATOM 4107 N N . PRO B 1 167 ? 1.109 8.852 21.781 1 98.5 167 PRO B N 1
ATOM 4108 C CA . PRO B 1 167 ? 0.774 9.961 22.672 1 98.5 167 PRO B CA 1
ATOM 4109 C C . PRO B 1 167 ? 1.91 10.32 23.625 1 98.5 167 PRO B C 1
ATOM 4111 O O . PRO B 1 167 ? 2.143 11.5 23.906 1 98.5 167 PRO B O 1
ATOM 4114 N N . GLU B 1 168 ? 2.607 9.352 24.094 1 98.62 168 GLU B N 1
ATOM 4115 C CA . GLU B 1 168 ? 3.707 9.586 25.031 1 98.62 168 GLU B CA 1
ATOM 4116 C C . GLU B 1 168 ? 4.871 10.297 24.328 1 98.62 168 GLU B C 1
ATOM 4118 O O . GLU B 1 168 ? 5.562 11.109 24.953 1 98.62 168 GLU B O 1
ATOM 4123 N N . VAL B 1 169 ? 5.07 9.992 23.078 1 98.88 169 VAL B N 1
ATOM 4124 C CA . VAL B 1 169 ? 6.098 10.672 22.297 1 98.88 169 VAL B CA 1
ATOM 4125 C C . VAL B 1 169 ? 5.723 12.141 22.125 1 98.88 169 VAL B C 1
ATOM 4127 O O . VAL B 1 169 ? 6.57 13.031 22.266 1 98.88 169 VAL B O 1
ATOM 4130 N N . ALA B 1 170 ? 4.465 12.383 21.781 1 98.94 170 ALA B N 1
ATOM 4131 C CA . ALA B 1 170 ? 3.979 13.75 21.641 1 98.94 170 ALA B CA 1
ATOM 4132 C C . ALA B 1 170 ? 4.141 14.531 22.938 1 98.94 170 ALA B C 1
ATOM 4134 O O . ALA B 1 170 ? 4.582 15.68 22.938 1 98.94 170 ALA B O 1
ATOM 4135 N N . LYS B 1 171 ? 3.795 13.906 24.031 1 98.88 171 LYS B N 1
ATOM 4136 C CA . LYS B 1 171 ? 3.93 14.547 25.344 1 98.88 171 LYS B CA 1
ATOM 4137 C C . LYS B 1 171 ? 5.387 14.898 25.641 1 98.88 171 LYS B C 1
ATOM 4139 O O . LYS B 1 171 ? 5.688 16.016 26.078 1 98.88 171 LYS B O 1
ATOM 4144 N N . GLU B 1 172 ? 6.246 13.914 25.391 1 98.88 172 GLU B N 1
ATOM 4145 C CA . GLU B 1 172 ? 7.676 14.141 25.594 1 98.88 172 GLU B CA 1
ATOM 4146 C C . GLU B 1 172 ? 8.156 15.344 24.781 1 98.88 172 GLU B C 1
ATOM 4148 O O . GLU B 1 172 ? 8.922 16.172 25.281 1 98.88 172 GLU B O 1
ATOM 4153 N N . ALA B 1 173 ? 7.742 15.453 23.562 1 98.94 173 ALA B N 1
ATOM 4154 C CA . ALA B 1 173 ? 8.102 16.562 22.672 1 98.94 173 ALA B CA 1
ATOM 4155 C C . ALA B 1 173 ? 7.574 17.891 23.219 1 98.94 173 ALA B C 1
ATOM 4157 O O . ALA B 1 173 ? 8.289 18.891 23.234 1 98.94 173 ALA B O 1
ATOM 4158 N N . MET B 1 174 ? 6.312 17.906 23.672 1 98.88 174 MET B N 1
ATOM 4159 C CA . MET B 1 174 ? 5.672 19.125 24.141 1 98.88 174 MET B CA 1
ATOM 4160 C C . MET B 1 174 ? 6.328 19.625 25.422 1 98.88 174 MET B C 1
ATOM 4162 O O . MET B 1 174 ? 6.523 20.828 25.609 1 98.88 174 MET B O 1
ATOM 4166 N N . VAL B 1 175 ? 6.645 18.688 26.297 1 98.75 175 VAL B N 1
ATOM 4167 C CA . VAL B 1 175 ? 7.336 19.047 27.531 1 98.75 175 VAL B CA 1
ATOM 4168 C C . VAL B 1 175 ? 8.68 19.703 27.203 1 98.75 175 VAL B C 1
ATOM 4170 O O . VAL B 1 175 ? 9.023 20.734 27.766 1 98.75 175 VAL B O 1
ATOM 4173 N N . ALA B 1 176 ? 9.414 19.094 26.312 1 98.88 176 ALA B N 1
ATOM 4174 C CA . ALA B 1 176 ? 10.703 19.641 25.891 1 98.88 176 ALA B CA 1
ATOM 4175 C C . ALA B 1 176 ? 10.531 21 25.219 1 98.88 176 ALA B C 1
ATOM 4177 O O . ALA B 1 176 ? 11.336 21.906 25.422 1 98.88 176 ALA B O 1
ATOM 4178 N N . ALA B 1 177 ? 9.547 21.125 24.328 1 98.81 177 ALA B N 1
ATOM 4179 C CA . ALA B 1 177 ? 9.281 22.391 23.641 1 98.81 177 ALA B CA 1
ATOM 4180 C C . ALA B 1 177 ? 9.039 23.516 24.656 1 98.81 177 ALA B C 1
ATOM 4182 O O . ALA B 1 177 ? 9.609 24.594 24.531 1 98.81 177 ALA B O 1
ATOM 4183 N N . ARG B 1 178 ? 8.25 23.281 25.672 1 98.06 178 ARG B N 1
ATOM 4184 C CA . ARG B 1 178 ? 7.973 24.266 26.703 1 98.06 178 ARG B CA 1
ATOM 4185 C C . ARG B 1 178 ? 9.242 24.641 27.453 1 98.06 178 ARG B C 1
ATOM 4187 O O . ARG B 1 178 ? 9.477 25.828 27.734 1 98.06 178 ARG B O 1
ATOM 4194 N N . LYS B 1 179 ? 10 23.594 27.75 1 98.19 179 LYS B N 1
ATOM 4195 C CA . LYS B 1 179 ? 11.266 23.797 28.453 1 98.19 179 LYS B CA 1
ATOM 4196 C C . LYS B 1 179 ? 12.156 24.781 27.688 1 98.19 179 LYS B C 1
ATOM 4198 O O . LYS B 1 179 ? 12.867 25.578 28.312 1 98.19 179 LYS B O 1
ATOM 4203 N N . HIS B 1 180 ? 12.086 24.766 26.438 1 98.38 180 HIS B N 1
ATOM 4204 C CA . HIS B 1 180 ? 12.992 25.578 25.625 1 98.38 180 HIS B CA 1
ATOM 4205 C C . HIS B 1 180 ? 12.297 26.797 25.062 1 98.38 180 HIS B C 1
ATOM 4207 O O . HIS B 1 180 ? 12.852 27.5 24.219 1 98.38 180 HIS B O 1
ATOM 4213 N N . GLY B 1 181 ? 11.039 27.062 25.438 1 97.75 181 GLY B N 1
ATOM 4214 C CA . GLY B 1 181 ? 10.328 28.281 25.047 1 97.75 181 GLY B CA 1
ATOM 4215 C C . GLY B 1 181 ? 9.766 28.219 23.641 1 97.75 181 GLY B C 1
ATOM 4216 O O . GLY B 1 181 ? 9.547 29.25 23.016 1 97.75 181 GLY B O 1
ATOM 4217 N N . VAL B 1 182 ? 9.617 27.047 23.094 1 98.62 182 VAL B N 1
ATOM 4218 C CA . VAL B 1 182 ? 9.07 26.859 21.766 1 98.62 182 VAL B CA 1
ATOM 4219 C C . VAL B 1 182 ? 7.551 26.938 21.812 1 98.62 182 VAL B C 1
ATOM 4221 O O . VAL B 1 182 ? 6.918 26.344 22.688 1 98.62 182 VAL B O 1
ATOM 4224 N N . MET B 1 183 ? 6.883 27.703 20.906 1 98.62 183 MET B N 1
ATOM 4225 C CA . MET B 1 183 ? 5.426 27.75 20.797 1 98.62 183 MET B CA 1
ATOM 4226 C C . MET B 1 183 ? 4.879 26.422 20.297 1 98.62 183 MET B C 1
ATOM 4228 O O . MET B 1 183 ? 5.453 25.812 19.391 1 98.62 183 MET B O 1
ATOM 4232 N N . ILE B 1 184 ? 3.789 25.938 20.875 1 98.88 184 ILE B N 1
ATOM 4233 C CA . ILE B 1 184 ? 3.234 24.641 20.531 1 98.88 184 ILE B CA 1
ATOM 4234 C C . ILE B 1 184 ? 1.843 24.812 19.938 1 98.88 184 ILE B C 1
ATOM 4236 O O . ILE B 1 184 ? 0.952 25.375 20.562 1 98.88 184 ILE B O 1
ATOM 4240 N N . SER B 1 185 ? 1.662 24.375 18.719 1 98.88 185 SER B N 1
ATOM 4241 C CA . SER B 1 185 ? 0.316 24.25 18.172 1 98.88 185 SER B CA 1
ATOM 4242 C C . SER B 1 185 ? -0.083 22.781 18.047 1 98.88 185 SER B C 1
ATOM 4244 O O . SER B 1 185 ? 0.775 21.906 17.891 1 98.88 185 SER B O 1
ATOM 4246 N N . TYR B 1 186 ? -1.359 22.516 18.141 1 98.81 186 TYR B N 1
ATOM 4247 C CA . TYR B 1 186 ? -1.949 21.188 18.141 1 98.81 186 TYR B CA 1
ATOM 4248 C C . TYR B 1 186 ? -3.252 21.156 17.359 1 98.81 186 TYR B C 1
ATOM 4250 O O . TYR B 1 186 ? -4.156 21.953 17.609 1 98.81 186 TYR B O 1
ATOM 4258 N N . ASP B 1 187 ? -3.271 20.328 16.344 1 98.56 187 ASP B N 1
ATOM 4259 C CA . ASP B 1 187 ? -4.512 20.094 15.609 1 98.56 187 ASP B CA 1
ATOM 4260 C C . ASP B 1 187 ? -5.246 18.875 16.156 1 98.56 187 ASP B C 1
ATOM 4262 O O . ASP B 1 187 ? -4.77 17.75 16.016 1 98.56 187 ASP B O 1
ATOM 4266 N N . LEU B 1 188 ? -6.398 19.047 16.734 1 97.06 188 LEU B N 1
ATOM 4267 C CA . LEU B 1 188 ? -7.133 17.953 17.359 1 97.06 188 LEU B CA 1
ATOM 4268 C C . LEU B 1 188 ? -7.395 16.828 16.344 1 97.06 188 LEU B C 1
ATOM 4270 O O . LEU B 1 188 ? -7.094 15.672 16.625 1 97.06 188 LEU B O 1
ATOM 4274 N N . ASN B 1 189 ? -7.977 17.172 15.203 1 95.62 189 ASN B N 1
ATOM 4275 C CA . ASN B 1 189 ? -8.109 16.281 14.055 1 95.62 189 ASN B CA 1
ATOM 4276 C C . ASN B 1 189 ? -8.516 14.875 14.477 1 95.62 189 ASN B C 1
ATOM 4278 O O . ASN B 1 189 ? -7.855 13.898 14.117 1 95.62 189 ASN B O 1
ATOM 4282 N N . TYR B 1 190 ? -9.664 14.766 15.18 1 95.06 190 TYR B N 1
ATOM 4283 C CA . TYR B 1 190 ? -10.156 13.484 15.672 1 95.06 190 TYR B CA 1
ATOM 4284 C C . TYR B 1 190 ? -10.539 12.562 14.516 1 95.06 190 TYR B C 1
ATOM 4286 O O . TYR B 1 190 ? -11.242 12.984 13.594 1 95.06 190 TYR B O 1
ATOM 4294 N N . ARG B 1 191 ? -10.039 11.398 14.547 1 94.19 191 ARG B N 1
ATOM 4295 C CA . ARG B 1 191 ? -10.414 10.336 13.609 1 94.19 191 ARG B CA 1
ATOM 4296 C C . ARG B 1 191 ? -10.836 9.078 14.352 1 94.19 191 ARG B C 1
ATOM 4298 O O . ARG B 1 191 ? -10 8.367 14.914 1 94.19 191 ARG B O 1
ATOM 4305 N N . ASP B 1 192 ? -12.086 8.766 14.219 1 93.5 192 ASP B N 1
ATOM 4306 C CA . ASP B 1 192 ? -12.648 7.621 14.922 1 93.5 192 ASP B CA 1
ATOM 4307 C C . ASP B 1 192 ? -11.945 6.328 14.531 1 93.5 192 ASP B C 1
ATOM 4309 O O . ASP B 1 192 ? -11.641 5.492 15.383 1 93.5 192 ASP B O 1
ATOM 4313 N N . SER B 1 193 ? -11.656 6.137 13.281 1 91.25 193 SER B N 1
ATOM 4314 C CA . SER B 1 193 ? -11.062 4.91 12.758 1 91.25 193 SER B CA 1
ATOM 4315 C C . SER B 1 193 ? -9.688 4.656 13.375 1 91.25 193 SER B C 1
ATOM 4317 O O . SER B 1 193 ? -9.312 3.508 13.617 1 91.25 193 SER B O 1
ATOM 4319 N N . LEU B 1 194 ? -8.961 5.68 13.664 1 94.19 194 LEU B N 1
ATOM 4320 C CA . LEU B 1 194 ? -7.629 5.543 14.242 1 94.19 194 LEU B CA 1
ATOM 4321 C C . LEU B 1 194 ? -7.715 5.207 15.727 1 94.19 194 LEU B C 1
ATOM 4323 O O . LEU B 1 194 ? -6.969 4.359 16.219 1 94.19 194 LEU B O 1
ATOM 4327 N N . TRP B 1 195 ? -8.672 5.797 16.406 1 95.06 195 TRP B N 1
ATOM 4328 C CA . TRP B 1 195 ? -8.75 5.645 17.844 1 95.06 195 TRP B CA 1
ATOM 4329 C C . TRP B 1 195 ? -9.445 4.34 18.219 1 95.06 195 TRP B C 1
ATOM 4331 O O . TRP B 1 195 ? -9.234 3.803 19.312 1 95.06 195 TRP B O 1
ATOM 4341 N N . LYS B 1 196 ? -10.234 3.834 17.328 1 91.81 196 LYS B N 1
ATOM 4342 C CA . LYS B 1 196 ? -11.078 2.67 17.594 1 91.81 196 LYS B CA 1
ATOM 4343 C C . LYS B 1 196 ? -10.25 1.501 18.109 1 91.81 196 LYS B C 1
ATOM 4345 O O . LYS B 1 196 ? -10.68 0.793 19.031 1 91.81 196 LYS B O 1
ATOM 4350 N N . SER B 1 197 ? -9.086 1.347 17.594 1 89.69 197 SER B N 1
ATOM 4351 C CA . SER B 1 197 ? -8.312 0.16 17.938 1 89.69 197 SER B CA 1
ATOM 4352 C C . SER B 1 197 ? -7.371 0.434 19.109 1 89.69 197 SER B C 1
ATOM 4354 O O . SER B 1 197 ? -6.629 -0.452 19.531 1 89.69 197 SER B O 1
ATOM 4356 N N . ILE B 1 198 ? -7.344 1.648 19.641 1 93.38 198 ILE B N 1
ATOM 4357 C CA . ILE B 1 198 ? -6.426 1.938 20.734 1 93.38 198 ILE B CA 1
ATOM 4358 C C . ILE B 1 198 ? -7.176 2.646 21.859 1 93.38 198 ILE B C 1
ATOM 4360 O O . ILE B 1 198 ? -6.691 3.641 22.406 1 93.38 198 ILE B O 1
ATOM 4364 N N . GLY B 1 199 ? -8.352 2.232 22.188 1 93.88 199 GLY B N 1
ATOM 4365 C CA . GLY B 1 199 ? -9.062 2.691 23.359 1 93.88 199 GLY B CA 1
ATOM 4366 C C . GLY B 1 199 ? -10.266 3.559 23.031 1 93.88 199 GLY B C 1
ATOM 4367 O O . GLY B 1 199 ? -11 3.977 23.922 1 93.88 199 GLY B O 1
ATOM 4368 N N . GLY B 1 200 ? -10.516 3.92 21.75 1 94.75 200 GLY B N 1
ATOM 4369 C CA . GLY B 1 200 ? -11.727 4.582 21.297 1 94.75 200 GLY B CA 1
ATOM 4370 C C . GLY B 1 200 ? -11.828 6.027 21.75 1 94.75 200 GLY B C 1
ATOM 4371 O O . GLY B 1 200 ? -10.805 6.672 22.016 1 94.75 200 GLY B O 1
ATOM 4372 N N . LYS B 1 201 ? -13.055 6.551 21.75 1 95 201 LYS B N 1
ATOM 4373 C CA . LYS B 1 201 ? -13.336 7.949 22.062 1 95 201 LYS B CA 1
ATOM 4374 C C . LYS B 1 201 ? -12.891 8.305 23.469 1 95 201 LYS B C 1
ATOM 4376 O O . LYS B 1 201 ? -12.367 9.398 23.703 1 95 201 LYS B O 1
ATOM 4381 N N . ALA B 1 202 ? -13.094 7.449 24.406 1 96.31 202 ALA B N 1
ATOM 4382 C CA . ALA B 1 202 ? -12.711 7.703 25.781 1 96.31 202 ALA B CA 1
ATOM 4383 C C . ALA B 1 202 ? -11.211 7.938 25.906 1 96.31 202 ALA B C 1
ATOM 4385 O O . ALA B 1 202 ? -10.773 8.867 26.594 1 96.31 202 ALA B O 1
ATOM 4386 N N . ARG B 1 203 ? -10.461 7.078 25.25 1 96.81 203 ARG B N 1
ATOM 4387 C CA . ARG B 1 203 ? -9.016 7.23 25.266 1 96.81 203 ARG B CA 1
ATOM 4388 C C . ARG B 1 203 ? -8.586 8.508 24.562 1 96.81 203 ARG B C 1
ATOM 4390 O O . ARG B 1 203 ? -7.656 9.188 24.984 1 96.81 203 ARG B O 1
ATOM 4397 N N . ALA B 1 204 ? -9.25 8.773 23.453 1 97 204 ALA B N 1
ATOM 4398 C CA . ALA B 1 204 ? -8.977 10.008 22.719 1 97 204 ALA B CA 1
ATOM 4399 C C . ALA B 1 204 ? -9.141 11.227 23.625 1 97 204 ALA B C 1
ATOM 4401 O O . ALA B 1 204 ? -8.281 12.109 23.641 1 97 204 ALA B O 1
ATOM 4402 N N . THR B 1 205 ? -10.18 11.289 24.375 1 96.69 205 THR B N 1
ATOM 4403 C CA . THR B 1 205 ? -10.461 12.406 25.266 1 96.69 205 THR B CA 1
ATOM 4404 C C . THR B 1 205 ? -9.398 12.492 26.375 1 96.69 205 THR B C 1
ATOM 4406 O O . THR B 1 205 ? -8.898 13.578 26.672 1 96.69 205 THR B O 1
ATOM 4409 N N . GLU B 1 206 ? -9.086 11.383 26.922 1 97.5 206 GLU B N 1
ATOM 4410 C CA . GLU B 1 206 ? -8.078 11.328 27.984 1 97.5 206 GLU B CA 1
ATOM 4411 C C . GLU B 1 206 ? -6.742 11.883 27.5 1 97.5 206 GLU B C 1
ATOM 4413 O O . GLU B 1 206 ? -6.164 12.766 28.141 1 97.5 206 GLU B O 1
ATOM 4418 N N . VAL B 1 207 ? -6.305 11.383 26.375 1 98 207 VAL B N 1
ATOM 4419 C CA . VAL B 1 207 ? -5.008 11.75 25.812 1 98 207 VAL B CA 1
ATOM 4420 C C . VAL B 1 207 ? -5.008 13.227 25.422 1 98 207 VAL B C 1
ATOM 4422 O O . VAL B 1 207 ? -4.098 13.969 25.797 1 98 207 VAL B O 1
ATOM 4425 N N . ASN B 1 208 ? -6.027 13.625 24.688 1 98.06 208 ASN B N 1
ATOM 4426 C CA . ASN B 1 208 ? -6.047 14.992 24.172 1 98.06 208 ASN B CA 1
ATOM 4427 C C . ASN B 1 208 ? -6.191 16.016 25.297 1 98.06 208 ASN B C 1
ATOM 4429 O O . ASN B 1 208 ? -5.625 17.109 25.219 1 98.06 208 ASN B O 1
ATOM 4433 N N . ARG B 1 209 ? -6.898 15.719 26.344 1 97.38 209 ARG B N 1
ATOM 4434 C CA . ARG B 1 209 ? -7.016 16.625 27.469 1 97.38 209 ARG B CA 1
ATOM 4435 C C . ARG B 1 209 ? -5.68 16.797 28.188 1 97.38 209 ARG B C 1
ATOM 4437 O O . ARG B 1 209 ? -5.324 17.891 28.609 1 97.38 209 ARG B O 1
ATOM 4444 N N . GLU B 1 210 ? -5.031 15.688 28.359 1 98.06 210 GLU B N 1
ATOM 4445 C CA . GLU B 1 210 ? -3.707 15.773 28.969 1 98.06 210 GLU B CA 1
ATOM 4446 C C . GLU B 1 210 ? -2.77 16.641 28.125 1 98.06 210 GLU B C 1
ATOM 4448 O O . GLU B 1 210 ? -2.096 17.516 28.656 1 98.06 210 GLU B O 1
ATOM 4453 N N . LEU B 1 211 ? -2.729 16.406 26.844 1 98.5 211 LEU B N 1
ATOM 4454 C CA . LEU B 1 211 ? -1.806 17.109 25.953 1 98.5 211 LEU B CA 1
ATOM 4455 C C . LEU B 1 211 ? -2.201 18.578 25.812 1 98.5 211 LEU B C 1
ATOM 4457 O O . LEU B 1 211 ? -1.341 19.438 25.625 1 98.5 211 LEU B O 1
ATOM 4461 N N . ALA B 1 212 ? -3.498 18.859 25.875 1 98 212 ALA B N 1
ATOM 4462 C CA . ALA B 1 212 ? -4.016 20.219 25.734 1 98 212 ALA B CA 1
ATOM 4463 C C . ALA B 1 212 ? -3.371 21.156 26.75 1 98 212 ALA B C 1
ATOM 4465 O O . ALA B 1 212 ? -3.215 22.359 26.484 1 98 212 ALA B O 1
ATOM 4466 N N . SER B 1 213 ? -2.928 20.672 27.844 1 97.62 213 SER B N 1
ATOM 4467 C CA . SER B 1 213 ? -2.357 21.5 28.906 1 97.62 213 SER B CA 1
ATOM 4468 C C . SER B 1 213 ? -1.002 22.062 28.5 1 97.62 213 SER B C 1
ATOM 4470 O O . SER B 1 213 ? -0.498 23 29.125 1 97.62 213 SER B O 1
ATOM 4472 N N . TYR B 1 214 ? -0.425 21.516 27.422 1 98.19 214 TYR B N 1
ATOM 4473 C CA . TYR B 1 214 ? 0.878 21.969 26.969 1 98.19 214 TYR B CA 1
ATOM 4474 C C . TYR B 1 214 ? 0.734 22.891 25.75 1 98.19 214 TYR B C 1
ATOM 4476 O O . TYR B 1 214 ? 1.709 23.484 25.297 1 98.19 214 TYR B O 1
ATOM 4484 N N . VAL B 1 215 ? -0.429 23.094 25.203 1 98.5 215 VAL B N 1
ATOM 4485 C CA . VAL B 1 215 ? -0.659 23.672 23.891 1 98.5 215 VAL B CA 1
ATOM 4486 C C . VAL B 1 215 ? -0.838 25.188 24.016 1 98.5 215 VAL B C 1
ATOM 4488 O O . VAL B 1 215 ? -1.502 25.656 24.953 1 98.5 215 VAL B O 1
ATOM 4491 N N . ASP B 1 216 ? -0.242 25.953 23.141 1 98.31 216 ASP B N 1
ATOM 4492 C CA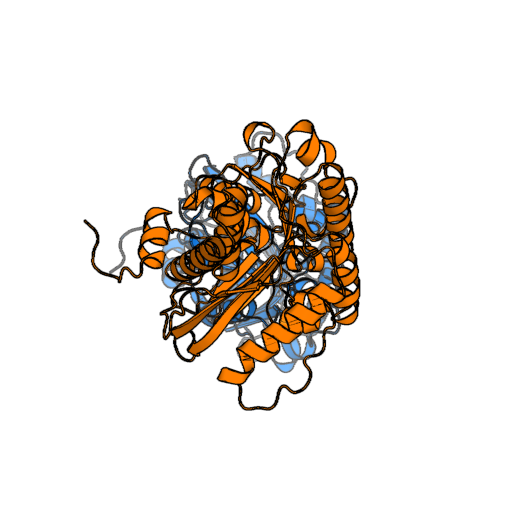 . ASP B 1 216 ? -0.434 27.406 23.078 1 98.31 216 ASP B CA 1
ATOM 4493 C C . ASP B 1 216 ? -1.517 27.766 22.062 1 98.31 216 ASP B C 1
ATOM 4495 O O . ASP B 1 216 ? -2.35 28.641 22.328 1 98.31 216 ASP B O 1
ATOM 4499 N N . VAL B 1 217 ? -1.459 27.172 20.906 1 98.5 217 VAL B N 1
ATOM 4500 C CA . VAL B 1 217 ? -2.398 27.422 19.828 1 98.5 217 VAL B CA 1
ATOM 4501 C C . VAL B 1 217 ? -3.15 26.141 19.469 1 98.5 217 VAL B C 1
ATOM 4503 O O . VAL B 1 217 ? -2.561 25.188 18.969 1 98.5 217 VAL B O 1
ATOM 4506 N N . MET B 1 218 ? -4.441 26.109 19.734 1 98.12 218 MET B N 1
ATOM 4507 C CA . MET B 1 218 ? -5.281 24.938 19.484 1 98.12 218 MET B CA 1
ATOM 4508 C C . MET B 1 218 ? -6.09 25.109 18.203 1 98.12 218 MET B C 1
ATOM 4510 O O . MET B 1 218 ? -6.703 26.172 17.984 1 98.12 218 MET B O 1
ATOM 4514 N N . ILE B 1 219 ? -6.012 24.109 17.344 1 97.44 219 ILE B N 1
ATOM 4515 C CA . ILE B 1 219 ? -6.777 24.109 16.094 1 97.44 219 ILE B CA 1
ATOM 4516 C C . ILE B 1 219 ? -7.75 22.922 16.094 1 97.44 219 ILE B C 1
ATOM 4518 O O . ILE B 1 219 ? -7.371 21.797 16.422 1 97.44 219 ILE B O 1
ATOM 4522 N N . GLY B 1 220 ? -9 23.125 15.781 1 93.75 220 GLY B N 1
ATOM 4523 C CA . GLY B 1 220 ? -9.992 22.078 15.711 1 93.75 220 GLY B CA 1
ATOM 4524 C C . GLY B 1 220 ? -11.398 22.594 15.453 1 93.75 220 GLY B C 1
ATOM 4525 O O . GLY B 1 220 ? -11.734 23.703 15.828 1 93.75 220 GLY B O 1
ATOM 4526 N N . ASN B 1 221 ? -12.164 21.75 14.82 1 87 221 ASN B N 1
ATOM 4527 C CA . ASN B 1 221 ? -13.562 22.109 14.609 1 87 221 ASN B CA 1
ATOM 4528 C C . ASN B 1 221 ? -14.438 21.656 15.773 1 87 221 ASN B C 1
ATOM 4530 O O . ASN B 1 221 ? -13.93 21.156 16.781 1 87 221 ASN B O 1
ATOM 4534 N N . GLU B 1 222 ? -15.727 21.938 15.695 1 82.75 222 GLU B N 1
ATOM 4535 C CA . GLU B 1 222 ? -16.656 21.641 16.766 1 82.75 222 GLU B CA 1
ATOM 4536 C C . GLU B 1 222 ? -16.656 20.156 17.125 1 82.75 222 GLU B C 1
ATOM 4538 O O . GLU B 1 222 ? -16.625 19.781 18.297 1 82.75 222 GLU B O 1
ATOM 4543 N N . GLU B 1 223 ? -16.688 19.359 16.109 1 85.12 223 GLU B N 1
ATOM 4544 C CA . GLU B 1 223 ? -16.672 17.906 16.328 1 85.12 223 GLU B CA 1
ATOM 4545 C C . GLU B 1 223 ? -15.398 17.469 17.031 1 85.12 223 GLU B C 1
ATOM 4547 O O . GLU B 1 223 ? -15.43 16.578 17.875 1 85.12 223 GLU B O 1
ATOM 4552 N N . ASP B 1 224 ? -14.352 18.078 16.703 1 90.5 224 ASP B N 1
ATOM 4553 C CA . ASP B 1 224 ? -13.062 17.781 17.312 1 90.5 224 ASP B CA 1
ATOM 4554 C C . ASP B 1 224 ? -13.07 18.109 18.812 1 90.5 224 ASP B C 1
ATOM 4556 O O . ASP B 1 224 ? -12.648 17.297 19.625 1 90.5 224 ASP B O 1
ATOM 4560 N N . PHE B 1 225 ? -13.578 19.328 19.125 1 89.88 225 PHE B N 1
ATOM 4561 C CA . PHE B 1 225 ? -13.578 19.75 20.531 1 89.88 225 PHE B CA 1
ATOM 4562 C C . PHE B 1 225 ? -14.461 18.828 21.375 1 89.88 225 PHE B C 1
ATOM 4564 O O . PHE B 1 225 ? -14.109 18.516 22.5 1 89.88 225 PHE B O 1
ATOM 4571 N N . THR B 1 226 ? -15.508 18.406 20.75 1 87.38 226 THR B N 1
ATOM 4572 C CA . THR B 1 226 ? -16.406 17.5 21.453 1 87.38 226 THR B CA 1
ATOM 4573 C C . THR B 1 226 ? -15.781 16.125 21.609 1 87.38 226 THR B C 1
ATOM 4575 O O . THR B 1 226 ? -15.695 15.594 22.719 1 87.38 226 THR B O 1
ATOM 4578 N N . ALA B 1 227 ? -15.266 15.609 20.578 1 87.5 227 ALA B N 1
ATOM 4579 C CA . ALA B 1 227 ? -14.773 14.234 20.578 1 87.5 227 ALA B CA 1
ATOM 4580 C C . ALA B 1 227 ? -13.438 14.125 21.297 1 87.5 227 ALA B C 1
ATOM 4582 O O . ALA B 1 227 ? -13.211 13.188 22.062 1 87.5 227 ALA B O 1
ATOM 4583 N N . ALA B 1 228 ? -12.57 15.102 21.109 1 88.62 228 ALA B N 1
ATOM 4584 C CA . ALA B 1 228 ? -11.188 14.977 21.578 1 88.62 228 ALA B CA 1
ATOM 4585 C C . ALA B 1 228 ? -11.023 15.602 22.953 1 88.62 228 ALA B C 1
ATOM 4587 O O . ALA B 1 228 ? -10.141 15.203 23.719 1 88.62 228 ALA B O 1
ATOM 4588 N N . LEU B 1 229 ? -11.875 16.594 23.328 1 90.88 229 LEU B N 1
ATOM 4589 C CA . LEU B 1 229 ? -11.688 17.281 24.594 1 90.88 229 LEU B CA 1
ATOM 4590 C C . LEU B 1 229 ? -12.906 17.109 25.5 1 90.88 229 LEU B C 1
ATOM 4592 O O . LEU B 1 229 ? -12.867 17.469 26.672 1 90.88 229 LEU B O 1
ATOM 4596 N N . GLY B 1 230 ? -13.969 16.609 24.938 1 87.88 230 GLY B N 1
ATOM 4597 C CA . GLY B 1 230 ? -15.148 16.297 25.734 1 87.88 230 GLY B CA 1
ATOM 4598 C C . GLY B 1 230 ? -16.031 17.5 25.984 1 87.88 230 GLY B C 1
ATOM 4599 O O . GLY B 1 230 ? -16.828 17.5 26.938 1 87.88 230 GLY B O 1
ATOM 4600 N N . PHE B 1 231 ? -15.836 18.516 25.234 1 87.12 231 PHE B N 1
ATOM 4601 C CA . PHE B 1 231 ? -16.672 19.703 25.422 1 87.12 231 PHE B CA 1
ATOM 4602 C C . PHE B 1 231 ? -18.047 19.5 24.781 1 87.12 231 PHE B C 1
ATOM 4604 O O . PHE B 1 231 ? -18.141 18.969 23.672 1 87.12 231 PHE B O 1
ATOM 4611 N N . GLU B 1 232 ? -19.078 19.547 25.594 1 77.56 232 GLU B N 1
ATOM 4612 C CA . GLU B 1 232 ? -20.438 19.375 25.094 1 77.56 232 GLU B CA 1
ATOM 4613 C C . GLU B 1 232 ? -21.031 20.703 24.641 1 77.56 232 GLU B C 1
ATOM 4615 O O . GLU B 1 232 ? -20.734 21.75 25.219 1 77.56 232 GLU B O 1
ATOM 4620 N N . ILE B 1 233 ? -21.578 20.781 23.422 1 65.44 233 ILE B N 1
ATOM 4621 C CA . ILE B 1 233 ? -22.25 21.969 22.922 1 65.44 233 ILE B CA 1
ATOM 4622 C C . ILE B 1 233 ? -23.656 22.047 23.5 1 65.44 233 ILE B C 1
ATOM 4624 O O . ILE B 1 233 ? -24.422 21.078 23.406 1 65.44 233 ILE B O 1
ATOM 4628 N N . GLU B 1 234 ? -23.891 23.031 24.422 1 56.44 234 GLU B N 1
ATOM 4629 C CA . GLU B 1 234 ? -25.266 23.25 24.875 1 56.44 234 GLU B CA 1
ATOM 4630 C C . GLU B 1 234 ? -26.125 23.812 23.75 1 56.44 234 GLU B C 1
ATOM 4632 O O . GLU B 1 234 ? -25.703 24.688 23 1 56.44 234 GLU B O 1
ATOM 4637 N N . GLY B 1 235 ? -27.312 23.328 23.375 1 53.94 235 GLY B N 1
ATOM 4638 C CA . GLY B 1 235 ? -28.375 23.906 22.594 1 53.94 235 GLY B CA 1
ATOM 4639 C C . GLY B 1 235 ? -28.328 23.531 21.125 1 53.94 235 GLY B C 1
ATOM 4640 O O . GLY B 1 235 ? -28.891 24.219 20.281 1 53.94 235 GLY B O 1
ATOM 4641 N N . VAL B 1 236 ? -27.453 22.906 20.578 1 50.03 236 VAL B N 1
ATOM 4642 C CA . VAL B 1 236 ? -27.406 22.672 19.141 1 50.03 236 VAL B CA 1
ATOM 4643 C C . VAL B 1 236 ? -28.75 22.094 18.672 1 50.03 236 VAL B C 1
ATOM 4645 O O . VAL B 1 236 ? -29.109 20.969 19.016 1 50.03 236 VAL B O 1
ATOM 4648 N N . GLY B 1 237 ? -29.734 22.891 18.625 1 41.88 237 GLY B N 1
ATOM 4649 C CA . GLY B 1 237 ? -30.891 22.516 17.812 1 41.88 237 GLY B CA 1
ATOM 4650 C C . GLY B 1 237 ? -30.547 22.281 16.344 1 41.88 237 GLY B C 1
ATOM 4651 O O . GLY B 1 237 ? -29.422 22.562 15.922 1 41.88 237 GLY B O 1
ATOM 4652 N N . GLU B 1 238 ? -31.484 21.656 15.469 1 39.06 238 GLU B N 1
ATOM 4653 C CA . GLU B 1 238 ? -31.422 21.219 14.078 1 39.06 238 GLU B CA 1
ATOM 4654 C C . GLU B 1 238 ? -30.969 22.344 13.156 1 39.06 238 GLU B C 1
ATOM 4656 O O . GLU B 1 238 ? -30.781 22.125 11.953 1 39.06 238 GLU B O 1
ATOM 4661 N N . ASP B 1 239 ? -31.438 23.641 13.32 1 37.62 239 ASP B N 1
ATOM 4662 C CA . ASP B 1 239 ? -31.266 24.578 12.234 1 37.62 239 ASP B CA 1
ATOM 4663 C C . ASP B 1 239 ? -29.812 25.062 12.156 1 37.62 239 ASP B C 1
ATOM 4665 O O . ASP B 1 239 ? -29.406 25.938 12.93 1 37.62 239 ASP B O 1
ATOM 4669 N N . LEU B 1 240 ? -28.984 24.5 11.469 1 45.19 240 LEU B N 1
ATOM 4670 C CA . LEU B 1 240 ? -27.547 24.375 11.297 1 45.19 240 LEU B CA 1
ATOM 4671 C C . LEU B 1 240 ? -26.922 25.719 10.922 1 45.19 240 LEU B C 1
ATOM 4673 O O . LEU B 1 240 ? -25.703 25.875 10.93 1 45.19 240 LEU B O 1
ATOM 4677 N N . GLY B 1 241 ? -27.5 26.75 10.344 1 43.38 241 GLY B N 1
ATOM 4678 C CA . GLY B 1 241 ? -26.766 27.781 9.641 1 43.38 241 GLY B CA 1
ATOM 4679 C C . GLY B 1 241 ? -26.125 28.797 10.57 1 43.38 241 GLY B C 1
ATOM 4680 O O . GLY B 1 241 ? -24.906 28.953 10.594 1 43.38 241 GLY B O 1
ATOM 4681 N N . GLU B 1 242 ? -26.734 29.969 10.961 1 43.16 242 GLU B N 1
ATOM 4682 C CA . GLU B 1 242 ? -26.344 31.156 11.734 1 43.16 242 GLU B CA 1
ATOM 4683 C C . GLU B 1 242 ? -25.938 30.766 13.148 1 43.16 242 GLU B C 1
ATOM 4685 O O . GLU B 1 242 ? -25.047 31.391 13.734 1 43.16 242 GLU B O 1
ATOM 4690 N N . LEU B 1 243 ? -26.516 29.781 13.688 1 48.34 243 LEU B N 1
ATOM 4691 C CA . LEU B 1 243 ? -26.453 29.219 15.023 1 48.34 243 LEU B CA 1
ATOM 4692 C C . LEU B 1 243 ? -25.078 28.594 15.273 1 48.34 243 LEU B C 1
ATOM 4694 O O . LEU B 1 243 ? -24.594 28.562 16.406 1 48.34 243 LEU B O 1
ATOM 4698 N N . ASP B 1 244 ? -24.281 28.438 14.055 1 57.34 244 ASP B N 1
ATOM 4699 C CA . ASP B 1 244 ? -23.062 27.656 14.109 1 57.34 244 ASP B CA 1
ATOM 4700 C C . ASP B 1 244 ? -21.891 28.5 14.625 1 57.34 244 ASP B C 1
ATOM 4702 O O . ASP B 1 244 ? -21.141 28.047 15.5 1 57.34 244 ASP B O 1
ATOM 4706 N N . SER B 1 245 ? -21.938 29.844 14.344 1 65.06 245 SER B N 1
ATOM 4707 C CA . SER B 1 245 ? -20.812 30.672 14.758 1 65.06 245 SER B CA 1
ATOM 4708 C C . SER B 1 245 ? -20.891 31 16.25 1 65.06 245 SER B C 1
ATOM 4710 O O . SER B 1 245 ? -19.875 30.984 16.953 1 65.06 245 SER B O 1
ATOM 4712 N N . ALA B 1 246 ? -22.125 31.266 16.766 1 71 246 ALA B N 1
ATOM 4713 C CA . ALA B 1 246 ? -22.297 31.594 18.188 1 71 246 ALA B CA 1
ATOM 4714 C C . ALA B 1 246 ? -21.953 30.391 19.062 1 71 246 ALA B C 1
ATOM 4716 O O . ALA B 1 246 ? -21.312 30.547 20.109 1 71 246 ALA B O 1
ATOM 4717 N N . ASN B 1 247 ? -22.438 29.312 18.609 1 74.69 247 ASN B N 1
ATOM 4718 C CA . ASN B 1 247 ? -22.141 28.078 19.344 1 74.69 247 ASN B CA 1
ATOM 4719 C C . ASN B 1 247 ? -20.641 27.781 19.359 1 74.69 247 ASN B C 1
ATOM 4721 O O . ASN B 1 247 ? -20.109 27.359 20.391 1 74.69 247 ASN B O 1
ATOM 4725 N N . PHE B 1 248 ? -20.109 28.078 18.297 1 77.31 248 PHE B N 1
ATOM 4726 C CA . PHE B 1 248 ? -18.672 27.859 18.219 1 77.31 248 PHE B CA 1
ATOM 4727 C C . PHE B 1 248 ? -17.906 28.812 19.141 1 77.31 248 PHE B C 1
ATOM 4729 O O . PHE B 1 248 ? -16.984 28.406 19.844 1 77.31 248 PHE B O 1
ATOM 4736 N N . ARG B 1 249 ? -18.344 30.016 19.188 1 82.12 249 ARG B N 1
ATOM 4737 C CA . ARG B 1 249 ? -17.719 31.016 20.062 1 82.12 249 ARG B CA 1
ATOM 4738 C C . ARG B 1 249 ? -17.844 30.625 21.531 1 82.12 249 ARG B C 1
ATOM 4740 O O . ARG B 1 249 ? -16.891 30.734 22.297 1 82.12 249 ARG B O 1
ATOM 4747 N N . LYS B 1 250 ? -19 30.094 21.828 1 83.69 250 LYS B N 1
ATOM 4748 C CA . LYS B 1 250 ? -19.219 29.641 23.188 1 83.69 250 LYS B CA 1
ATOM 4749 C C . LYS B 1 250 ? -18.312 28.469 23.547 1 83.69 250 LYS B C 1
ATOM 4751 O O . LYS B 1 250 ? -17.797 28.391 24.656 1 83.69 250 LYS B O 1
ATOM 4756 N N . MET B 1 251 ? -18.234 27.641 22.641 1 87.56 251 MET B N 1
ATOM 4757 C CA . MET B 1 251 ? -17.375 26.484 22.844 1 87.56 251 MET B CA 1
ATOM 4758 C C . MET B 1 251 ? -15.922 26.906 23.047 1 87.56 251 MET B C 1
ATOM 4760 O O . MET B 1 251 ? -15.227 26.375 23.922 1 87.56 251 MET B O 1
ATOM 4764 N N . ILE B 1 252 ? -15.484 27.828 22.281 1 88.56 252 ILE B N 1
ATOM 4765 C CA . ILE B 1 252 ? -14.109 28.312 22.375 1 88.56 252 ILE B CA 1
ATOM 4766 C C . ILE B 1 252 ? -13.883 28.984 23.734 1 88.56 252 ILE B C 1
ATOM 4768 O O . ILE B 1 252 ? -12.836 28.797 24.344 1 88.56 252 ILE B O 1
ATOM 4772 N N . GLU B 1 253 ? -14.859 29.734 24.141 1 88.56 253 GLU B N 1
ATOM 4773 C CA . GLU B 1 253 ? -14.75 30.391 25.438 1 88.56 253 GLU B CA 1
ATOM 4774 C C . GLU B 1 253 ? -14.641 29.359 26.562 1 88.56 253 GLU B C 1
ATOM 4776 O O . GLU B 1 253 ? -13.852 29.547 27.5 1 88.56 253 GLU B O 1
ATOM 4781 N N . LYS B 1 254 ? -15.43 28.328 26.438 1 90.69 254 LYS B N 1
ATOM 4782 C CA . LYS B 1 254 ? -15.359 27.25 27.422 1 90.69 254 LYS B CA 1
ATOM 4783 C C . LYS B 1 254 ? -13.992 26.578 27.391 1 90.69 254 LYS B C 1
ATOM 4785 O O . LYS B 1 254 ? -13.43 26.25 28.438 1 90.69 254 LYS B O 1
ATOM 4790 N N . ALA B 1 255 ? -13.508 26.312 26.234 1 92.75 255 ALA B N 1
ATOM 4791 C CA . ALA B 1 255 ? -12.211 25.656 26.078 1 92.75 255 ALA B CA 1
ATOM 4792 C C . ALA B 1 255 ? -11.094 26.5 26.688 1 92.75 255 ALA B C 1
ATOM 4794 O O . ALA B 1 255 ? -10.219 25.969 27.375 1 92.75 255 ALA B O 1
ATOM 4795 N N . VAL B 1 256 ? -11.125 27.781 26.469 1 93.5 256 VAL B N 1
ATOM 4796 C CA . VAL B 1 256 ? -10.094 28.688 26.953 1 93.5 256 VAL B CA 1
ATOM 4797 C C . VAL B 1 256 ? -10.18 28.797 28.484 1 93.5 256 VAL B C 1
ATOM 4799 O O . VAL B 1 256 ? -9.156 28.922 29.156 1 93.5 256 VAL B O 1
ATOM 4802 N N . ALA B 1 257 ? -11.375 28.734 28.984 1 93.38 257 ALA B N 1
ATOM 4803 C CA . ALA B 1 257 ? -11.547 28.75 30.438 1 93.38 257 ALA B CA 1
ATOM 4804 C C . ALA B 1 257 ? -10.977 27.484 31.078 1 93.38 257 ALA B C 1
ATOM 4806 O O . ALA B 1 257 ? -10.406 27.547 32.188 1 93.38 257 ALA B O 1
ATOM 4807 N N . THR B 1 258 ? -11.188 26.406 30.484 1 94.56 258 THR B N 1
ATOM 4808 C CA . THR B 1 258 ? -10.719 25.125 30.984 1 94.56 258 THR B CA 1
ATOM 4809 C C . THR B 1 258 ? -9.203 25 30.844 1 94.56 258 THR B C 1
ATOM 4811 O O . THR B 1 258 ? -8.547 24.406 31.703 1 94.56 258 THR B O 1
ATOM 4814 N N . PHE B 1 259 ? -8.703 25.531 29.75 1 96.19 259 PHE B N 1
ATOM 4815 C CA . PHE B 1 259 ? -7.27 25.484 29.453 1 96.19 259 PHE B CA 1
ATOM 4816 C C . PHE B 1 259 ? -6.695 26.875 29.312 1 96.19 259 PHE B C 1
ATOM 4818 O O . PHE B 1 259 ? -6.512 27.359 28.188 1 96.19 259 PHE B O 1
ATOM 4825 N N . PRO B 1 260 ? -6.316 27.453 30.375 1 94.44 260 PRO B N 1
ATOM 4826 C CA . PRO B 1 260 ? -5.863 28.844 30.344 1 94.44 260 PRO B CA 1
ATOM 4827 C C . PRO B 1 260 ? -4.539 29.031 29.609 1 94.44 260 PRO B C 1
ATOM 4829 O O . PRO B 1 260 ? -4.133 30.156 29.312 1 94.44 260 PRO B O 1
ATOM 4832 N N . ASN B 1 261 ? -3.879 27.906 29.328 1 94.94 261 ASN B N 1
ATOM 4833 C CA . ASN B 1 261 ? -2.637 27.969 28.578 1 94.94 261 ASN B CA 1
ATOM 4834 C C . ASN B 1 261 ? -2.902 28.25 27.094 1 94.94 261 ASN B C 1
ATOM 4836 O O . ASN B 1 261 ? -1.983 28.609 26.359 1 94.94 261 ASN B O 1
ATOM 4840 N N . PHE B 1 262 ? -4.145 28.109 26.625 1 96.25 262 PHE B N 1
ATOM 4841 C CA . PHE B 1 262 ? -4.469 28.438 25.25 1 96.25 262 PHE B CA 1
ATOM 4842 C C . PHE B 1 262 ? -4.285 29.938 25 1 96.25 262 PHE B C 1
ATOM 4844 O O . PHE B 1 262 ? -4.969 30.766 25.609 1 96.25 262 PHE B O 1
ATOM 4851 N N . ARG B 1 263 ? -3.404 30.25 24.156 1 96.19 263 ARG B N 1
ATOM 4852 C CA . ARG B 1 263 ? -3.215 31.641 23.766 1 96.19 263 ARG B CA 1
ATOM 4853 C C . ARG B 1 263 ? -4.047 31.984 22.547 1 96.19 263 ARG B C 1
ATOM 4855 O O . ARG B 1 263 ? -4.48 33.125 22.391 1 96.19 263 ARG B O 1
ATOM 4862 N N . ALA B 1 264 ? -4.223 31.062 21.719 1 97.06 264 ALA B N 1
ATOM 4863 C CA . ALA B 1 264 ? -5.07 31.203 20.531 1 97.06 264 ALA B CA 1
ATOM 4864 C C . ALA B 1 264 ? -5.832 29.906 20.25 1 97.06 264 ALA B C 1
ATOM 4866 O O . ALA B 1 264 ? -5.34 28.812 20.531 1 97.06 264 ALA B O 1
ATOM 4867 N N . VAL B 1 265 ? -7.016 30.016 19.766 1 96.94 265 VAL B N 1
ATOM 4868 C CA . VAL B 1 265 ? -7.832 28.922 19.266 1 96.94 265 VAL B CA 1
ATOM 4869 C C . VAL B 1 265 ? -8.375 29.266 17.875 1 96.94 265 VAL B C 1
ATOM 4871 O O . VAL B 1 265 ? -8.906 30.359 17.672 1 96.94 265 VAL B O 1
ATOM 4874 N N . ALA B 1 266 ? -8.148 28.406 16.953 1 96.56 266 ALA B N 1
ATOM 4875 C CA . ALA B 1 266 ? -8.594 28.719 15.594 1 96.56 266 ALA B CA 1
ATOM 4876 C C . ALA B 1 266 ? -9.273 27.516 14.945 1 96.56 266 ALA B C 1
ATOM 4878 O O . ALA B 1 266 ? -9.023 26.375 15.328 1 96.56 266 ALA B O 1
ATOM 4879 N N . THR B 1 267 ? -10.148 27.766 13.961 1 93.88 267 THR B N 1
ATOM 4880 C CA . THR B 1 267 ? -10.859 26.734 13.227 1 93.88 267 THR B CA 1
ATOM 4881 C C . THR B 1 267 ? -11.297 27.234 11.852 1 93.88 267 THR B C 1
ATOM 4883 O O . THR B 1 267 ? -11.461 28.438 11.656 1 93.88 267 THR B O 1
ATOM 4886 N N . THR B 1 268 ? -11.305 26.312 10.961 1 94.19 268 THR B N 1
ATOM 4887 C CA . THR B 1 268 ? -11.961 26.609 9.695 1 94.19 268 THR B CA 1
ATOM 4888 C C . THR B 1 268 ? -13.461 26.375 9.797 1 94.19 268 THR B C 1
ATOM 4890 O O . THR B 1 268 ? -13.914 25.516 10.555 1 94.19 268 THR B O 1
ATOM 4893 N N . LEU B 1 269 ? -14.188 27.203 9.133 1 91.88 269 LEU B N 1
ATOM 4894 C CA . LEU B 1 269 ? -15.633 27.062 8.984 1 91.88 269 LEU B CA 1
ATOM 4895 C C . LEU B 1 269 ? -15.992 26.578 7.59 1 91.88 269 LEU B C 1
ATOM 4897 O O . LEU B 1 269 ? -15.859 27.312 6.613 1 91.88 269 LEU B O 1
ATOM 4901 N N . ARG B 1 270 ? -16.406 25.344 7.57 1 91.88 270 ARG B N 1
ATOM 4902 C CA . ARG B 1 270 ? -16.703 24.719 6.285 1 91.88 270 ARG B CA 1
ATOM 4903 C C . ARG B 1 270 ? -18.141 24.188 6.258 1 91.88 270 ARG B C 1
ATOM 4905 O O . ARG B 1 270 ? -18.562 23.5 7.188 1 91.88 270 ARG B O 1
ATOM 4912 N N . HIS B 1 271 ? -18.875 24.594 5.309 1 92.62 271 HIS B N 1
ATOM 4913 C CA . HIS B 1 271 ? -20.172 23.984 5.004 1 92.62 271 HIS B CA 1
ATOM 4914 C C . HIS B 1 271 ? -20.172 23.359 3.615 1 92.62 271 HIS B C 1
ATOM 4916 O O . HIS B 1 271 ? -20.156 24.062 2.607 1 92.62 271 HIS B O 1
ATOM 4922 N N . ALA B 1 272 ? -20.203 22.094 3.572 1 93.94 272 ALA B N 1
ATOM 4923 C CA . ALA B 1 272 ? -20.172 21.375 2.305 1 93.94 272 ALA B CA 1
ATOM 4924 C C . ALA B 1 272 ? -21.547 21.328 1.656 1 93.94 272 ALA B C 1
ATOM 4926 O O . ALA B 1 272 ? -22.422 20.594 2.096 1 93.94 272 ALA B O 1
ATOM 4927 N N . LYS B 1 273 ? -21.703 22.094 0.647 1 96.69 273 LYS B N 1
ATOM 4928 C CA . LYS B 1 273 ? -22.922 21.984 -0.159 1 96.69 273 LYS B CA 1
ATOM 4929 C C . LYS B 1 273 ? -22.875 20.734 -1.051 1 96.69 273 LYS B C 1
ATOM 4931 O O . LYS B 1 273 ? -23.859 20 -1.133 1 96.69 273 LYS B O 1
ATOM 4936 N N . THR B 1 274 ? -21.891 20.578 -1.775 1 96.88 274 THR B N 1
ATOM 4937 C CA . THR B 1 274 ? -21.5 19.359 -2.494 1 96.88 274 THR B CA 1
ATOM 4938 C C . THR B 1 274 ? -20 19.078 -2.311 1 96.88 274 THR B C 1
ATOM 4940 O O . THR B 1 274 ? -19.297 19.859 -1.661 1 96.88 274 THR B O 1
ATOM 4943 N N . ALA B 1 275 ? -19.516 18.047 -2.826 1 96.06 275 ALA B N 1
ATOM 4944 C CA . ALA B 1 275 ? -18.094 17.75 -2.748 1 96.06 275 ALA B CA 1
ATOM 4945 C C . ALA B 1 275 ? -17.266 18.766 -3.529 1 96.06 275 ALA B C 1
ATOM 4947 O O . ALA B 1 275 ? -16.078 18.938 -3.277 1 96.06 275 ALA B O 1
ATOM 4948 N N . SER B 1 276 ? -17.891 19.5 -4.438 1 97.25 276 SER B N 1
ATOM 4949 C CA . SER B 1 276 ? -17.172 20.406 -5.332 1 97.25 276 SER B CA 1
ATOM 4950 C C . SER B 1 276 ? -17.375 21.859 -4.914 1 97.25 276 SER B C 1
ATOM 4952 O O . SER B 1 276 ? -16.641 22.75 -5.375 1 97.25 276 SER B O 1
ATOM 4954 N N . VAL B 1 277 ? -18.391 22.078 -4.082 1 98.06 277 VAL B N 1
ATOM 4955 C CA . VAL B 1 277 ? -18.719 23.453 -3.697 1 98.06 277 VAL B CA 1
ATOM 4956 C C . VAL B 1 277 ? -18.953 23.516 -2.189 1 98.06 277 VAL B C 1
ATOM 4958 O O . VAL B 1 277 ? -19.844 22.844 -1.658 1 98.06 277 VAL B O 1
ATOM 4961 N N . ASN B 1 278 ? -18.156 24.328 -1.508 1 97.38 278 ASN B N 1
ATOM 4962 C CA . ASN B 1 278 ? -18.281 24.547 -0.071 1 97.38 278 ASN B CA 1
ATOM 4963 C C . ASN B 1 278 ? -18.312 26.031 0.272 1 97.38 278 ASN B C 1
ATOM 4965 O O . ASN B 1 278 ? -17.719 26.844 -0.446 1 97.38 278 ASN B O 1
ATOM 4969 N N . ASP B 1 279 ? -19.078 26.375 1.341 1 96.62 279 ASP B N 1
ATOM 4970 C CA . ASP B 1 279 ? -18.75 27.641 2.014 1 96.62 279 ASP B CA 1
ATOM 4971 C C . ASP B 1 279 ? -17.484 27.5 2.848 1 96.62 279 ASP B C 1
ATOM 4973 O O . ASP B 1 279 ? -17.25 26.469 3.48 1 96.62 279 ASP B O 1
ATOM 4977 N N . TRP B 1 280 ? -16.625 28.469 2.75 1 95.88 280 TRP B N 1
ATOM 4978 C CA . TRP B 1 280 ? -15.32 28.422 3.385 1 95.88 280 TRP B CA 1
ATOM 4979 C C . TRP B 1 280 ? -15.055 29.688 4.184 1 95.88 280 TRP B C 1
ATOM 4981 O O . TRP B 1 280 ? -15.398 30.781 3.748 1 95.88 280 TRP B O 1
ATOM 4991 N N . GLY B 1 281 ? -14.609 29.531 5.371 1 95.06 281 GLY B N 1
ATOM 4992 C CA . GLY B 1 281 ? -14.234 30.609 6.273 1 95.06 281 GLY B CA 1
ATOM 4993 C C . GLY B 1 281 ? -13.375 30.156 7.434 1 95.06 281 GLY B C 1
ATOM 4994 O O . GLY B 1 281 ? -12.906 29.016 7.449 1 95.06 281 GLY B O 1
ATOM 4995 N N . ALA B 1 282 ? -13.062 31.031 8.344 1 96.06 282 ALA B N 1
ATOM 4996 C CA . ALA B 1 282 ? -12.258 30.688 9.508 1 96.06 282 ALA B CA 1
ATOM 4997 C C . ALA B 1 282 ? -12.406 31.719 10.617 1 96.06 282 ALA B C 1
ATOM 4999 O O . ALA B 1 282 ? -12.773 32.875 10.352 1 96.06 282 ALA B O 1
ATOM 5000 N N . VAL B 1 283 ? -12.188 31.297 11.781 1 95.19 283 VAL B N 1
ATOM 5001 C CA . VAL B 1 283 ? -12.219 32.156 12.953 1 95.19 283 VAL B CA 1
ATOM 5002 C C . VAL B 1 283 ? -11.016 31.875 13.844 1 95.19 283 VAL B C 1
ATOM 5004 O O . VAL B 1 283 ? -10.531 30.734 13.898 1 95.19 283 VAL B O 1
ATOM 5007 N N . CYS B 1 284 ? -10.492 32.875 14.461 1 96.5 284 CYS B N 1
ATOM 5008 C CA . CYS B 1 284 ? -9.391 32.781 15.414 1 96.5 284 CYS B CA 1
ATOM 5009 C C . CYS B 1 284 ? -9.688 33.594 16.672 1 96.5 284 CYS B C 1
ATOM 5011 O O . CYS B 1 284 ? -10.023 34.781 16.594 1 96.5 284 CYS B O 1
ATOM 5013 N N . TYR B 1 285 ? -9.727 32.906 17.766 1 96 285 TYR B N 1
ATOM 5014 C CA . TYR B 1 285 ? -9.75 33.594 19.062 1 96 285 TYR B CA 1
ATOM 5015 C C . TYR B 1 285 ? -8.344 33.906 19.531 1 96 285 TYR B C 1
ATOM 5017 O O . TYR B 1 285 ? -7.473 33.031 19.562 1 96 285 TYR B O 1
ATOM 5025 N N . TYR B 1 286 ? -8.062 35.156 19.875 1 96.31 286 TYR B N 1
ATOM 5026 C CA . TYR B 1 286 ? -6.754 35.625 20.328 1 96.31 286 TYR B CA 1
ATOM 5027 C C . TYR B 1 286 ? -6.875 36.844 21.219 1 96.31 286 TYR B C 1
ATOM 5029 O O . TYR B 1 286 ? -7.562 37.812 20.859 1 96.31 286 TYR B O 1
ATOM 5037 N N . GLU B 1 287 ? -6.293 36.812 22.359 1 93.44 287 GLU B N 1
ATOM 5038 C CA . GLU B 1 287 ? -6.258 37.906 23.312 1 93.44 287 GLU B CA 1
ATOM 5039 C C . GLU B 1 287 ? -7.664 38.406 23.641 1 93.44 287 GLU B C 1
ATOM 5041 O O . GLU B 1 287 ? -7.922 39.625 23.594 1 93.44 287 GLU B O 1
ATOM 5046 N N . GLY B 1 288 ? -8.562 37.469 23.75 1 90.06 288 GLY B N 1
ATOM 5047 C CA . GLY B 1 288 ? -9.898 37.781 24.219 1 90.06 288 GLY B CA 1
ATOM 5048 C C . GLY B 1 288 ? -10.82 38.25 23.109 1 90.06 288 GLY B C 1
ATOM 5049 O O . GLY B 1 288 ? -11.969 38.625 23.359 1 90.06 288 GLY B O 1
ATOM 5050 N N . LYS B 1 289 ? -10.344 38.188 21.906 1 94.19 289 LYS B N 1
ATOM 5051 C CA . LYS B 1 289 ? -11.141 38.656 20.781 1 94.19 289 LYS B CA 1
ATOM 5052 C C . LYS B 1 289 ? -11.25 37.594 19.688 1 94.19 289 LYS B C 1
ATOM 5054 O O . LYS B 1 289 ? -10.336 36.812 19.5 1 94.19 289 LYS B O 1
ATOM 5059 N N . PHE B 1 290 ? -12.367 37.719 19.031 1 94.94 290 PHE B N 1
ATOM 5060 C CA . PHE B 1 290 ? -12.57 36.875 17.875 1 94.94 290 PHE B CA 1
ATOM 5061 C C . PHE B 1 290 ? -12.234 37.625 16.578 1 94.94 290 PHE B C 1
ATOM 5063 O O . PHE B 1 290 ? -12.633 38.781 16.422 1 94.94 290 PHE B O 1
ATOM 5070 N N . HIS B 1 291 ? -11.414 37.031 15.797 1 96 291 HIS B N 1
ATOM 5071 C CA . HIS B 1 291 ? -11.07 37.5 14.461 1 96 291 HIS B CA 1
ATOM 5072 C C . HIS B 1 291 ? -11.602 36.562 13.391 1 96 291 HIS B C 1
ATOM 5074 O O . HIS B 1 291 ? -11.367 35.344 13.453 1 96 291 HIS B O 1
ATOM 5080 N N . GLU B 1 292 ? -12.32 37.094 12.414 1 95.5 292 GLU B N 1
ATOM 5081 C CA . GLU B 1 292 ? -12.93 36.25 11.383 1 95.5 292 GLU B CA 1
ATOM 5082 C C . GLU B 1 292 ? -12.352 36.562 10 1 95.5 292 GLU B C 1
ATOM 5084 O O . GLU B 1 292 ? -12.133 37.75 9.664 1 95.5 292 GLU B O 1
ATOM 5089 N N . ALA B 1 293 ? -12.086 35.5 9.32 1 96.25 293 ALA B N 1
ATOM 5090 C CA . ALA B 1 293 ? -11.648 35.688 7.941 1 96.25 293 ALA B CA 1
ATOM 5091 C C . ALA B 1 293 ? -12.812 36.125 7.047 1 96.25 293 ALA B C 1
ATOM 5093 O O . ALA B 1 293 ? -13.969 35.844 7.367 1 96.25 293 ALA B O 1
ATOM 5094 N N . ARG B 1 294 ? -12.445 36.781 5.934 1 94.62 294 ARG B N 1
ATOM 5095 C CA . ARG B 1 294 ? -13.469 37.062 4.934 1 94.62 294 ARG B CA 1
ATOM 5096 C C . ARG B 1 294 ? -14.117 35.781 4.438 1 94.62 294 ARG B C 1
ATOM 5098 O O . ARG B 1 294 ? -13.422 34.875 3.975 1 94.62 294 ARG B O 1
ATOM 5105 N N . PRO B 1 295 ? -15.422 35.75 4.574 1 94 295 PRO B N 1
ATOM 5106 C CA . PRO B 1 295 ? -16.094 34.531 4.109 1 94 295 PRO B CA 1
ATOM 5107 C C . PRO B 1 295 ? -15.945 34.312 2.605 1 94 295 PRO B C 1
ATOM 5109 O O . PRO B 1 295 ? -15.914 35.281 1.84 1 94 295 PRO B O 1
ATOM 5112 N N . MET B 1 296 ? -15.82 33.062 2.217 1 95.44 296 MET B N 1
ATOM 5113 C CA . MET B 1 296 ? -15.797 32.656 0.814 1 95.44 296 MET B CA 1
ATOM 5114 C C . MET B 1 296 ? -16.938 31.688 0.51 1 95.44 296 MET B C 1
ATOM 5116 O O . MET B 1 296 ? -16.734 30.469 0.511 1 95.44 296 MET B O 1
ATOM 5120 N N . PRO B 1 297 ? -18.109 32.25 0.201 1 95.69 297 PRO B N 1
ATOM 5121 C CA . PRO B 1 297 ? -19.219 31.375 -0.143 1 95.69 297 PRO B CA 1
ATOM 5122 C C . PRO B 1 297 ? -19.031 30.672 -1.485 1 95.69 297 PRO B C 1
ATOM 5124 O O . PRO B 1 297 ? -18.438 31.234 -2.404 1 95.69 297 PRO B O 1
ATOM 5127 N N . ASP B 1 298 ? -19.5 29.484 -1.611 1 97.31 298 ASP B N 1
ATOM 5128 C CA . ASP B 1 298 ? -19.562 28.703 -2.85 1 97.31 298 ASP B CA 1
ATOM 5129 C C . ASP B 1 298 ? -18.156 28.516 -3.434 1 97.31 298 ASP B C 1
ATOM 5131 O O . ASP B 1 298 ? -17.969 28.641 -4.645 1 97.31 298 ASP B O 1
ATOM 5135 N N . LEU B 1 299 ? -17.203 28.297 -2.496 1 97 299 LEU B N 1
ATOM 5136 C CA . LEU B 1 299 ? -15.852 28.031 -2.957 1 97 299 LEU B CA 1
ATOM 5137 C C . LEU B 1 299 ? -15.797 26.719 -3.727 1 97 299 LEU B C 1
ATOM 5139 O O . LEU B 1 299 ? -16.25 25.672 -3.229 1 97 299 LEU B O 1
ATOM 5143 N N . GLU B 1 300 ? -15.289 26.719 -4.961 1 97.69 300 GLU B N 1
ATOM 5144 C CA . GLU B 1 300 ? -15.094 25.484 -5.73 1 97.69 300 GLU B CA 1
ATOM 5145 C C . GLU B 1 300 ? -13.891 24.703 -5.223 1 97.69 300 GLU B C 1
ATOM 5147 O O . GLU B 1 300 ? -12.805 25.25 -5.066 1 97.69 300 GLU B O 1
ATOM 5152 N N . ILE B 1 301 ? -14.078 23.438 -5 1 96.69 301 ILE B N 1
ATOM 5153 C CA . ILE B 1 301 ? -13.078 22.547 -4.426 1 96.69 301 ILE B CA 1
ATOM 5154 C C . ILE B 1 301 ? -12.688 21.484 -5.445 1 96.69 301 ILE B C 1
ATOM 5156 O O . ILE B 1 301 ? -13.555 20.781 -5.98 1 96.69 301 ILE B O 1
ATOM 5160 N N . PHE B 1 302 ? -11.445 21.391 -5.754 1 97.44 302 PHE B N 1
ATOM 5161 C CA . PHE B 1 302 ? -10.93 20.344 -6.633 1 97.44 302 PHE B CA 1
ATOM 5162 C C . PHE B 1 302 ? -10.508 19.125 -5.828 1 97.44 302 PHE B C 1
ATOM 5164 O O . PHE B 1 302 ? -10.898 18 -6.152 1 97.44 302 PHE B O 1
ATOM 5171 N N . ASP B 1 303 ? -9.781 19.297 -4.812 1 97.25 303 ASP B N 1
ATOM 5172 C CA . ASP B 1 303 ? -9.328 18.281 -3.863 1 97.25 303 ASP B CA 1
ATOM 5173 C C . ASP B 1 303 ? -9.297 18.844 -2.441 1 97.25 303 ASP B C 1
ATOM 5175 O O . ASP B 1 303 ? -8.438 19.656 -2.105 1 97.25 303 ASP B O 1
ATOM 5179 N N . ARG B 1 304 ? -10.078 18.344 -1.578 1 95.19 304 ARG B N 1
ATOM 5180 C CA . ARG B 1 304 ? -10.359 18.984 -0.304 1 95.19 304 ARG B CA 1
ATOM 5181 C C . ARG B 1 304 ? -9.258 18.719 0.71 1 95.19 304 ARG B C 1
ATOM 5183 O O . ARG B 1 304 ? -9.133 19.438 1.706 1 95.19 304 ARG B O 1
ATOM 5190 N N . VAL B 1 305 ? -8.484 17.641 0.549 1 95.12 305 VAL B N 1
ATOM 5191 C CA . VAL B 1 305 ? -7.5 17.234 1.547 1 95.12 305 VAL B CA 1
ATOM 5192 C C . VAL B 1 305 ? -6.383 18.281 1.624 1 95.12 305 VAL B C 1
ATOM 5194 O O . VAL B 1 305 ? -5.906 18.766 0.596 1 95.12 305 VAL B O 1
ATOM 5197 N N . GLY B 1 306 ? -5.98 18.672 2.797 1 96.25 306 GLY B N 1
ATOM 5198 C CA . GLY B 1 306 ? -4.879 19.594 2.996 1 96.25 306 GLY B CA 1
ATOM 5199 C C . GLY B 1 306 ? -5.34 21.016 3.236 1 96.25 306 GLY B C 1
ATOM 5200 O O . GLY B 1 306 ? -4.539 21.875 3.607 1 96.25 306 GLY B O 1
ATOM 5201 N N . GLY B 1 307 ? -6.645 21.297 3.012 1 97.19 307 GLY B N 1
ATOM 5202 C CA . GLY B 1 307 ? -7.164 22.625 3.25 1 97.19 307 GLY B CA 1
ATOM 5203 C C . GLY B 1 307 ? -6.949 23.109 4.672 1 97.19 307 GLY B C 1
ATOM 5204 O O . GLY B 1 307 ? -6.461 24.219 4.891 1 97.19 307 GLY B O 1
ATOM 5205 N N . GLY B 1 308 ? -7.309 22.234 5.648 1 97.5 308 GLY B N 1
ATOM 5206 C CA . GLY B 1 308 ? -7.113 22.578 7.047 1 97.5 308 GLY B CA 1
ATOM 5207 C C . GLY B 1 308 ? -5.652 22.719 7.426 1 97.5 308 GLY B C 1
ATOM 5208 O O . GLY B 1 308 ? -5.297 23.609 8.211 1 97.5 308 GLY B O 1
ATOM 5209 N N . ASP B 1 309 ? -4.852 21.859 6.898 1 98.56 309 ASP B N 1
ATOM 5210 C CA . ASP B 1 309 ? -3.416 21.953 7.16 1 98.56 309 ASP B CA 1
ATOM 5211 C C . ASP B 1 309 ? -2.838 23.25 6.602 1 98.56 309 ASP B C 1
ATOM 5213 O O . ASP B 1 309 ? -1.991 23.875 7.238 1 98.56 309 ASP B O 1
ATOM 5217 N N . SER B 1 310 ? -3.258 23.594 5.398 1 98.75 310 SER B N 1
ATOM 5218 C CA . SER B 1 310 ? -2.783 24.828 4.777 1 98.75 310 SER B CA 1
ATOM 5219 C C . SER B 1 310 ? -3.312 26.047 5.516 1 98.75 310 SER B C 1
ATOM 5221 O O . SER B 1 310 ? -2.625 27.078 5.605 1 98.75 310 SER B O 1
ATOM 5223 N N . PHE B 1 311 ? -4.531 26 6.02 1 98.62 311 PHE B N 1
ATOM 5224 C CA . PHE B 1 311 ? -5.008 27.031 6.922 1 98.62 311 PHE B CA 1
ATOM 5225 C C . PHE B 1 311 ? -4.051 27.219 8.094 1 98.62 311 PHE B C 1
ATOM 5227 O O . PHE B 1 311 ? -3.643 28.328 8.398 1 98.62 311 PHE B O 1
ATOM 5234 N N . ALA B 1 312 ? -3.684 26.078 8.727 1 98.88 312 ALA B N 1
ATOM 5235 C CA . ALA B 1 312 ? -2.773 26.125 9.867 1 98.88 312 ALA B CA 1
ATOM 5236 C C . ALA B 1 312 ? -1.442 26.766 9.492 1 98.88 312 ALA B C 1
ATOM 5238 O O . ALA B 1 312 ? -0.896 27.562 10.242 1 98.88 312 ALA B O 1
ATOM 5239 N N . SER B 1 313 ? -0.947 26.438 8.289 1 98.88 313 SER B N 1
ATOM 5240 C CA . SER B 1 313 ? 0.306 27.016 7.812 1 98.88 313 SER B CA 1
ATOM 5241 C C . SER B 1 313 ? 0.216 28.531 7.727 1 98.88 313 SER B C 1
ATOM 5243 O O . SER B 1 313 ? 1.118 29.25 8.18 1 98.88 313 SER B O 1
ATOM 5245 N N . GLY B 1 314 ? -0.847 29.016 7.098 1 98.88 314 GLY B N 1
ATOM 5246 C CA . GLY B 1 314 ? -1.023 30.453 6.961 1 98.88 314 GLY B CA 1
ATOM 5247 C C . GLY B 1 314 ? -1.201 31.156 8.289 1 98.88 314 GLY B C 1
ATOM 5248 O O . GLY B 1 314 ? -0.648 32.25 8.5 1 98.88 314 GLY B O 1
ATOM 5249 N N . LEU B 1 315 ? -1.99 30.562 9.195 1 98.88 315 LEU B N 1
ATOM 5250 C CA . LEU B 1 315 ? -2.195 31.109 10.531 1 98.88 315 LEU B CA 1
ATOM 5251 C C . LEU B 1 315 ? -0.87 31.25 11.273 1 98.88 315 LEU B C 1
ATOM 5253 O O . LEU B 1 315 ? -0.569 32.312 11.82 1 98.88 315 LEU B O 1
ATOM 5257 N N . ILE B 1 316 ? -0.083 30.188 11.273 1 98.88 316 ILE B N 1
ATOM 5258 C CA . ILE B 1 316 ? 1.198 30.141 11.969 1 98.88 316 ILE B CA 1
ATOM 5259 C C . ILE B 1 31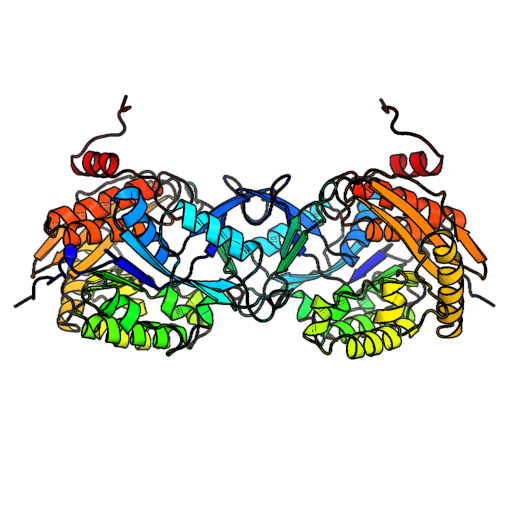6 ? 2.146 31.172 11.367 1 98.88 316 ILE B C 1
ATOM 5261 O O . ILE B 1 316 ? 2.848 31.891 12.094 1 98.88 316 ILE B O 1
ATOM 5265 N N . TYR B 1 317 ? 2.168 31.266 10.023 1 98.88 317 TYR B N 1
ATOM 5266 C CA . TYR B 1 317 ? 3.002 32.25 9.367 1 98.88 317 TYR B CA 1
ATOM 5267 C C . TYR B 1 317 ? 2.693 33.656 9.891 1 98.88 317 TYR B C 1
ATOM 5269 O O . TYR B 1 317 ? 3.605 34.438 10.156 1 98.88 317 TYR B O 1
ATOM 5277 N N . GLY B 1 318 ? 1.385 34 9.945 1 98.62 318 GLY B N 1
ATOM 5278 C CA . GLY B 1 318 ? 0.985 35.312 10.445 1 98.62 318 GLY B CA 1
ATOM 5279 C C . GLY B 1 318 ? 1.498 35.594 11.844 1 98.62 318 GLY B C 1
ATOM 5280 O O . GLY B 1 318 ? 2.008 36.688 12.117 1 98.62 318 GLY B O 1
ATOM 5281 N N . PHE B 1 319 ? 1.398 34.625 12.719 1 98.38 319 PHE B N 1
ATOM 5282 C CA . PHE B 1 319 ? 1.861 34.781 14.094 1 98.38 319 PHE B CA 1
ATOM 5283 C C . PHE B 1 319 ? 3.383 34.875 14.148 1 98.38 319 PHE B C 1
ATOM 5285 O O . PHE B 1 319 ? 3.939 35.688 14.867 1 98.38 319 PHE B O 1
ATOM 5292 N N . LEU B 1 320 ? 4.07 34.031 13.383 1 98.31 320 LEU B N 1
ATOM 5293 C CA . LEU B 1 320 ? 5.531 34 13.367 1 98.31 320 LEU B CA 1
ATOM 5294 C C . LEU B 1 320 ? 6.094 35.344 12.93 1 98.31 320 LEU B C 1
ATOM 5296 O O . LEU B 1 320 ? 7.195 35.719 13.336 1 98.31 320 LEU B O 1
ATOM 5300 N N . ASN B 1 321 ? 5.32 36.094 12.133 1 97.44 321 ASN B N 1
ATOM 5301 C CA . ASN B 1 321 ? 5.816 37.344 11.57 1 97.44 321 ASN B CA 1
ATOM 5302 C C . ASN B 1 321 ? 5.117 38.531 12.188 1 97.44 321 ASN B C 1
ATOM 5304 O O . ASN B 1 321 ? 5.145 39.625 11.617 1 97.44 321 ASN B O 1
ATOM 5308 N N . ASP B 1 322 ? 4.438 38.344 13.242 1 96.25 322 ASP B N 1
ATOM 5309 C CA . ASP B 1 322 ? 3.814 39.375 14.039 1 96.25 322 ASP B CA 1
ATOM 5310 C C . ASP B 1 322 ? 2.883 40.25 13.195 1 96.25 322 ASP B C 1
ATOM 5312 O O . ASP B 1 322 ? 2.965 41.469 13.219 1 96.25 322 ASP B O 1
ATOM 5316 N N . LYS B 1 323 ? 2.078 39.594 12.43 1 97.19 323 LYS B N 1
ATOM 5317 C CA . LYS B 1 323 ? 1.158 40.281 11.547 1 97.19 323 LYS B CA 1
ATOM 5318 C C . LYS B 1 323 ? -0.18 40.531 12.234 1 97.19 323 LYS B C 1
ATOM 5320 O O . LYS B 1 323 ? -1.006 41.312 11.734 1 97.19 323 LYS B O 1
ATOM 5325 N N . GLY B 1 324 ? -0.379 39.969 13.422 1 95.94 324 GLY B N 1
ATOM 5326 C CA . GLY B 1 324 ? -1.637 40.062 14.141 1 95.94 324 GLY B CA 1
ATOM 5327 C C . GLY B 1 324 ? -2.623 38.969 13.781 1 95.94 324 GLY B C 1
ATOM 5328 O O . GLY B 1 324 ? -2.477 38.312 12.742 1 95.94 324 GLY B O 1
ATOM 5329 N N . ALA B 1 325 ? -3.619 38.75 14.656 1 97.56 325 ALA B N 1
ATOM 5330 C CA . ALA B 1 325 ? -4.547 37.625 14.531 1 97.56 325 ALA B CA 1
ATOM 5331 C C . ALA B 1 325 ? -5.465 37.781 13.328 1 97.56 325 ALA B C 1
ATOM 5333 O O . ALA B 1 325 ? -5.824 36.812 12.664 1 97.56 325 ALA B O 1
ATOM 5334 N N . ASP B 1 326 ? -5.883 39.062 13.086 1 97.62 326 ASP B N 1
ATOM 5335 C CA . ASP B 1 326 ? -6.754 39.312 11.945 1 97.62 326 ASP B CA 1
ATOM 5336 C C . ASP B 1 326 ? -6.074 38.938 10.633 1 97.62 326 ASP B C 1
ATOM 5338 O O . ASP B 1 326 ? -6.66 38.25 9.805 1 97.62 326 ASP B O 1
ATOM 5342 N N . TRP B 1 327 ? -4.867 39.438 10.477 1 98.25 327 TRP B N 1
ATOM 5343 C CA . TRP B 1 327 ? -4.105 39.094 9.281 1 98.25 327 TRP B CA 1
ATOM 5344 C C . TRP B 1 327 ? -3.859 37.594 9.203 1 98.25 327 TRP B C 1
ATOM 5346 O O . TRP B 1 327 ? -4 37 8.133 1 98.25 327 TRP B O 1
ATOM 5356 N N . ALA B 1 328 ? -3.5 36.969 10.305 1 98.62 328 ALA B N 1
ATOM 5357 C CA . ALA B 1 328 ? -3.145 35.562 10.367 1 98.62 328 ALA B CA 1
ATOM 5358 C C . ALA B 1 328 ? -4.32 34.688 9.945 1 98.62 328 ALA B C 1
ATOM 5360 O O . ALA B 1 328 ? -4.152 33.75 9.141 1 98.62 328 ALA B O 1
ATOM 5361 N N . VAL B 1 329 ? -5.492 34.938 10.477 1 98.31 329 VAL B N 1
ATOM 5362 C CA . VAL B 1 329 ? -6.656 34.125 10.18 1 98.31 329 VAL B CA 1
ATOM 5363 C C . VAL B 1 329 ? -7.055 34.281 8.719 1 98.31 329 VAL B C 1
ATOM 5365 O O . VAL B 1 329 ? -7.465 33.312 8.062 1 98.31 329 VAL B O 1
ATOM 5368 N N . ASN B 1 330 ? -6.914 35.5 8.172 1 98.44 330 ASN B N 1
ATOM 5369 C CA . ASN B 1 330 ? -7.191 35.719 6.762 1 98.44 330 ASN B CA 1
ATOM 5370 C C . ASN B 1 330 ? -6.164 35.031 5.871 1 98.44 330 ASN B C 1
ATOM 5372 O O . ASN B 1 330 ? -6.516 34.469 4.824 1 98.44 330 ASN B O 1
ATOM 5376 N N . CYS B 1 331 ? -4.914 35.062 6.289 1 98.75 331 CYS B N 1
ATOM 5377 C CA . CYS B 1 331 ? -3.852 34.406 5.555 1 98.75 331 CYS B CA 1
ATOM 5378 C C . CYS B 1 331 ? -4.094 32.906 5.512 1 98.75 331 CYS B C 1
ATOM 5380 O O . CYS B 1 331 ? -3.996 32.281 4.449 1 98.75 331 CYS B O 1
ATOM 5382 N N . GLY B 1 332 ? -4.387 32.312 6.656 1 98.81 332 GLY B N 1
ATOM 5383 C CA . GLY B 1 332 ? -4.715 30.891 6.703 1 98.81 332 GLY B CA 1
ATOM 5384 C C . GLY B 1 332 ? -5.898 30.516 5.828 1 98.81 332 GLY B C 1
ATOM 5385 O O . GLY B 1 332 ? -5.844 29.547 5.082 1 98.81 332 GLY B O 1
ATOM 5386 N N . CYS B 1 333 ? -6.957 31.266 5.941 1 98.25 333 CYS B N 1
ATOM 5387 C CA . CYS B 1 333 ? -8.164 31.016 5.168 1 98.25 333 CYS B CA 1
ATOM 5388 C C . CYS B 1 333 ? -7.875 31.031 3.672 1 98.25 333 CYS B C 1
ATOM 5390 O O . CYS B 1 333 ? -8.305 30.141 2.938 1 98.25 333 CYS B O 1
ATOM 5392 N N . ALA B 1 334 ? -7.148 32 3.217 1 98.44 334 ALA B N 1
ATOM 5393 C CA . ALA B 1 334 ? -6.785 32.156 1.81 1 98.44 334 ALA B CA 1
ATOM 5394 C C . ALA B 1 334 ? -5.898 31 1.357 1 98.44 334 ALA B C 1
ATOM 5396 O O . ALA B 1 334 ? -6.109 30.422 0.283 1 98.44 334 ALA B O 1
ATOM 5397 N N . HIS B 1 335 ? -4.895 30.688 2.178 1 98.75 335 HIS B N 1
ATOM 5398 C CA . HIS B 1 335 ? -3.992 29.594 1.847 1 98.75 335 HIS B CA 1
ATOM 5399 C C . HIS B 1 335 ? -4.742 28.266 1.764 1 98.75 335 HIS B C 1
ATOM 5401 O O . HIS B 1 335 ? -4.543 27.5 0.826 1 98.75 335 HIS B O 1
ATOM 5407 N N . GLY B 1 336 ? -5.609 28 2.746 1 98.56 336 GLY B N 1
ATOM 5408 C CA . GLY B 1 336 ? -6.418 26.781 2.699 1 98.56 336 GLY B CA 1
ATOM 5409 C C . GLY B 1 336 ? -7.277 26.688 1.452 1 98.56 336 GLY B C 1
ATOM 5410 O O . GLY B 1 336 ? -7.383 25.625 0.844 1 98.56 336 GLY B O 1
ATOM 5411 N N . ALA B 1 337 ? -7.898 27.812 1.081 1 98.06 337 ALA B N 1
ATOM 5412 C CA . ALA B 1 337 ? -8.727 27.859 -0.121 1 98.06 337 ALA B CA 1
ATOM 5413 C C . ALA B 1 337 ? -7.918 27.469 -1.357 1 98.06 337 ALA B C 1
ATOM 5415 O O . ALA B 1 337 ? -8.359 26.656 -2.17 1 98.06 337 ALA B O 1
ATOM 5416 N N . LEU B 1 338 ? -6.746 28.047 -1.475 1 98.19 338 LEU B N 1
ATOM 5417 C CA . LEU B 1 338 ? -5.898 27.797 -2.637 1 98.19 338 LEU B CA 1
ATOM 5418 C C . LEU B 1 338 ? -5.402 26.359 -2.658 1 98.19 338 LEU B C 1
ATOM 5420 O O . LEU B 1 338 ? -5.285 25.75 -3.727 1 98.19 338 LEU B O 1
ATOM 5424 N N . ALA B 1 339 ? -5.09 25.812 -1.469 1 98.25 339 ALA B N 1
ATOM 5425 C CA . ALA B 1 339 ? -4.57 24.438 -1.382 1 98.25 339 ALA B CA 1
ATOM 5426 C C . ALA B 1 339 ? -5.574 23.438 -1.948 1 98.25 339 ALA B C 1
ATOM 5428 O O . ALA B 1 339 ? -5.184 22.391 -2.469 1 98.25 339 ALA B O 1
ATOM 5429 N N . MET B 1 340 ? -6.852 23.75 -1.925 1 97.94 340 MET B N 1
ATOM 5430 C CA . MET B 1 340 ? -7.895 22.812 -2.33 1 97.94 340 MET B CA 1
ATOM 5431 C C . MET B 1 340 ? -8.18 22.938 -3.824 1 97.94 340 MET B C 1
ATOM 5433 O O . MET B 1 340 ? -9.117 22.312 -4.332 1 97.94 340 MET B O 1
ATOM 5437 N N . THR B 1 341 ? -7.391 23.734 -4.562 1 97.5 341 THR B N 1
ATOM 5438 C CA . THR B 1 341 ? -7.602 23.922 -5.992 1 97.5 341 THR B CA 1
ATOM 5439 C C . THR B 1 341 ? -6.684 23 -6.801 1 97.5 341 THR B C 1
ATOM 5441 O O . THR B 1 341 ? -6.785 22.938 -8.031 1 97.5 341 THR B O 1
ATOM 5444 N N . THR B 1 342 ? -5.734 22.281 -6.215 1 97.44 342 THR B N 1
ATOM 5445 C CA . THR B 1 342 ? -4.805 21.375 -6.871 1 97.44 342 THR B CA 1
ATOM 5446 C C . THR B 1 342 ? -4.84 20 -6.207 1 97.44 342 THR B C 1
ATOM 5448 O O . THR B 1 342 ? -5.262 19.875 -5.055 1 97.44 342 THR B O 1
ATOM 5451 N N . PRO B 1 343 ? -4.445 18.953 -6.895 1 97.12 343 PRO B N 1
ATOM 5452 C CA . PRO B 1 343 ? -4.52 17.609 -6.324 1 97.12 343 PRO B CA 1
ATOM 5453 C C . PRO B 1 343 ? -3.463 17.359 -5.25 1 97.12 343 PRO B C 1
ATOM 5455 O O . PRO B 1 343 ? -2.416 18.016 -5.246 1 97.12 343 PRO B O 1
ATOM 5458 N N . GLY B 1 344 ? -3.725 16.359 -4.441 1 96.06 344 GLY B N 1
ATOM 5459 C CA . GLY B 1 344 ? -2.787 15.953 -3.406 1 96.06 344 GLY B CA 1
ATOM 5460 C C . GLY B 1 344 ? -3.109 16.547 -2.049 1 96.06 344 GLY B C 1
ATOM 5461 O O . GLY B 1 344 ? -4.152 17.172 -1.873 1 96.06 344 GLY B O 1
ATOM 5462 N N . ASP B 1 345 ? -2.219 16.359 -1.11 1 95.88 345 ASP B N 1
ATOM 5463 C CA . ASP B 1 345 ? -2.457 16.766 0.271 1 95.88 345 ASP B CA 1
ATOM 5464 C C . ASP B 1 345 ? -1.742 18.078 0.592 1 95.88 345 ASP B C 1
ATOM 5466 O O . ASP B 1 345 ? -2.043 18.719 1.597 1 95.88 345 ASP B O 1
ATOM 5470 N N . THR B 1 346 ? -0.812 18.438 -0.271 1 97.19 346 THR B N 1
ATOM 5471 C CA . THR B 1 346 ? 0.075 19.547 0.051 1 97.19 346 THR B CA 1
ATOM 5472 C C . THR B 1 346 ? -0.173 20.719 -0.887 1 97.19 346 THR B C 1
ATOM 5474 O O . THR B 1 346 ? -0.588 20.531 -2.033 1 97.19 346 THR B O 1
ATOM 5477 N N . THR B 1 347 ? 0.106 21.891 -0.462 1 97.5 347 THR B N 1
ATOM 5478 C CA . THR B 1 347 ? -0.162 23.109 -1.202 1 97.5 347 THR B CA 1
ATOM 5479 C C . THR B 1 347 ? 0.794 23.25 -2.383 1 97.5 347 THR B C 1
ATOM 5481 O O . THR B 1 347 ? 1.956 22.844 -2.299 1 97.5 347 THR B O 1
ATOM 5484 N N . MET B 1 348 ? 0.278 23.75 -3.48 1 97.38 348 MET B N 1
ATOM 5485 C CA . MET B 1 348 ? 1.073 24.203 -4.625 1 97.38 348 MET B CA 1
ATOM 5486 C C . MET B 1 348 ? 1.007 25.719 -4.781 1 97.38 348 MET B C 1
ATOM 5488 O O . MET B 1 348 ? 1.529 26.266 -5.75 1 97.38 348 MET B O 1
ATOM 5492 N N . ALA B 1 349 ? 0.4 26.375 -3.758 1 98.12 349 ALA B N 1
ATOM 5493 C CA . ALA B 1 349 ? 0.163 27.812 -3.828 1 98.12 349 ALA B CA 1
ATOM 5494 C C . ALA B 1 349 ? 1.445 28.594 -3.553 1 98.12 349 ALA B C 1
ATOM 5496 O O . ALA B 1 349 ? 2.346 28.094 -2.873 1 98.12 349 ALA B O 1
ATOM 5497 N N . THR B 1 350 ? 1.486 29.797 -4.086 1 98.12 350 THR B N 1
ATOM 5498 C CA . THR B 1 350 ? 2.553 30.75 -3.771 1 98.12 350 THR B CA 1
ATOM 5499 C C . THR B 1 350 ? 2.051 31.828 -2.82 1 98.12 350 THR B C 1
ATOM 5501 O O . THR B 1 350 ? 0.846 32.094 -2.736 1 98.12 350 THR B O 1
ATOM 5504 N N . PHE B 1 351 ? 2.988 32.469 -2.172 1 98.38 351 PHE B N 1
ATOM 5505 C CA . PHE B 1 351 ? 2.633 33.531 -1.244 1 98.38 351 PHE B CA 1
ATOM 5506 C C . PHE B 1 351 ? 1.927 34.688 -1.972 1 98.38 351 PHE B C 1
ATOM 5508 O O . PHE B 1 351 ? 0.988 35.281 -1.439 1 98.38 351 PHE B O 1
ATOM 5515 N N . ASP B 1 352 ? 2.346 34.938 -3.17 1 97.5 352 ASP B N 1
ATOM 5516 C CA . ASP B 1 352 ? 1.71 36 -3.963 1 97.5 352 ASP B CA 1
ATOM 5517 C C . ASP B 1 352 ? 0.239 35.688 -4.215 1 97.5 352 ASP B C 1
ATOM 5519 O O . ASP B 1 352 ? -0.615 36.562 -4.152 1 97.5 352 ASP B O 1
ATOM 5523 N N . GLU B 1 353 ? -0.053 34.469 -4.531 1 97.62 353 GLU B N 1
ATOM 5524 C CA . GLU B 1 353 ? -1.437 34.062 -4.746 1 97.62 353 GLU B CA 1
ATOM 5525 C C . GLU B 1 353 ? -2.264 34.219 -3.471 1 97.62 353 GLU B C 1
ATOM 5527 O O . GLU B 1 353 ? -3.418 34.625 -3.521 1 97.62 353 GLU B O 1
ATOM 5532 N N . VAL B 1 354 ? -1.666 33.875 -2.336 1 98.25 354 VAL B N 1
ATOM 5533 C CA . VAL B 1 354 ? -2.35 34 -1.051 1 98.25 354 VAL B CA 1
ATOM 5534 C C . VAL B 1 354 ? -2.689 35.469 -0.772 1 98.25 354 VAL B C 1
ATOM 5536 O O . VAL B 1 354 ? -3.826 35.781 -0.422 1 98.25 354 VAL B O 1
ATOM 5539 N N . GLN B 1 355 ? -1.738 36.312 -0.987 1 97 355 GLN B N 1
ATOM 5540 C CA . GLN B 1 355 ? -1.938 37.75 -0.746 1 97 355 GLN B CA 1
ATOM 5541 C C . GLN B 1 355 ? -3.027 38.312 -1.654 1 97 355 GLN B C 1
ATOM 5543 O O . GLN B 1 355 ? -3.818 39.156 -1.232 1 97 355 GLN B O 1
ATOM 5548 N N . ARG B 1 356 ? -3.064 37.844 -2.859 1 95.94 356 ARG B N 1
ATOM 5549 C CA . ARG B 1 356 ? -4.078 38.312 -3.801 1 95.94 356 ARG B CA 1
ATOM 5550 C C . ARG B 1 356 ? -5.477 37.938 -3.328 1 95.94 356 ARG B C 1
ATOM 5552 O O . ARG B 1 356 ? -6.406 38.75 -3.4 1 95.94 356 ARG B O 1
ATOM 5559 N N . ILE B 1 357 ? -5.617 36.719 -2.895 1 95.69 357 ILE B N 1
ATOM 5560 C CA . ILE B 1 357 ? -6.914 36.25 -2.41 1 95.69 357 ILE B CA 1
ATOM 5561 C C . ILE B 1 357 ? -7.309 37.031 -1.162 1 95.69 357 ILE B C 1
ATOM 5563 O O . ILE B 1 357 ? -8.477 37.375 -0.978 1 95.69 357 ILE B O 1
ATOM 5567 N N . MET B 1 358 ? -6.352 37.312 -0.296 1 95.44 358 MET B N 1
ATOM 5568 C CA . MET B 1 358 ? -6.621 38.094 0.924 1 95.44 358 MET B CA 1
ATOM 5569 C C . MET B 1 358 ? -7.184 39.469 0.598 1 95.44 358 MET B C 1
ATOM 5571 O O . MET B 1 358 ? -7.996 40 1.352 1 95.44 358 MET B O 1
ATOM 5575 N N . LYS B 1 359 ? -6.75 40.031 -0.52 1 90.81 359 LYS B N 1
ATOM 5576 C CA . LYS B 1 359 ? -7.172 41.375 -0.924 1 90.81 359 LYS B CA 1
ATOM 5577 C C . LYS B 1 359 ? -8.477 41.312 -1.714 1 90.81 359 LYS B C 1
ATOM 5579 O O . LYS B 1 359 ? -8.984 42.344 -2.156 1 90.81 359 LYS B O 1
ATOM 5584 N N . GLY B 1 360 ? -9.023 40.25 -1.873 1 83.38 360 GLY B N 1
ATOM 5585 C CA . GLY B 1 360 ? -10.273 40.094 -2.594 1 83.38 360 GLY B CA 1
ATOM 5586 C C . GLY B 1 360 ? -10.086 39.906 -4.09 1 83.38 360 GLY B C 1
ATOM 5587 O O . GLY B 1 360 ? -11.008 40.156 -4.867 1 83.38 360 GLY B O 1
ATOM 5588 N N . GLY B 1 361 ? -8.898 39.656 -4.508 1 70.88 361 GLY B N 1
ATOM 5589 C CA . GLY B 1 361 ? -8.633 39.438 -5.922 1 70.88 361 GLY B CA 1
ATOM 5590 C C . GLY B 1 361 ? -9.281 38.188 -6.465 1 70.88 361 GLY B C 1
ATOM 5591 O O . GLY B 1 361 ? -9.453 37.188 -5.738 1 70.88 361 GLY B O 1
ATOM 5592 N N . GLY B 1 362 ? -9.945 38.25 -7.703 1 67.25 362 GLY B N 1
ATOM 5593 C CA . GLY B 1 362 ? -10.633 37.125 -8.32 1 67.25 362 GLY B CA 1
ATOM 5594 C C . GLY B 1 362 ? -9.727 36.281 -9.211 1 67.25 362 GLY B C 1
ATOM 5595 O O . GLY B 1 362 ? -8.5 36.406 -9.125 1 67.25 362 GLY B O 1
ATOM 5596 N N . ALA B 1 363 ? -10.328 35.312 -9.977 1 67.5 363 ALA B N 1
ATOM 5597 C CA . ALA B 1 363 ? -9.664 34.312 -10.82 1 67.5 363 ALA B CA 1
ATOM 5598 C C . ALA B 1 363 ? -9.242 34.938 -12.156 1 67.5 363 ALA B C 1
ATOM 5600 O O . ALA B 1 363 ? -9.039 34.219 -13.133 1 67.5 363 ALA B O 1
ATOM 5601 N N . ARG B 1 364 ? -9.078 36.25 -12.18 1 64.94 364 ARG B N 1
ATOM 5602 C CA . ARG B 1 364 ? -8.648 36.812 -13.445 1 64.94 364 ARG B CA 1
ATOM 5603 C C . ARG B 1 364 ? -7.223 36.375 -13.781 1 64.94 364 ARG B C 1
ATOM 5605 O O . ARG B 1 364 ? -6.383 36.25 -12.891 1 64.94 364 ARG B O 1
ATOM 5612 N N . VAL B 1 365 ? -6.961 36.031 -15.078 1 67.88 365 VAL B N 1
ATOM 5613 C CA . VAL B 1 365 ? -5.672 35.531 -15.562 1 67.88 365 VAL B CA 1
ATOM 5614 C C . VAL B 1 365 ? -4.562 36.5 -15.141 1 67.88 365 VAL B C 1
ATOM 5616 O O . VAL B 1 365 ? -4.699 37.719 -15.281 1 67.88 365 VAL B O 1
ATOM 5619 N N . GLN B 1 366 ? -3.57 36.062 -14.508 1 66.06 366 GLN B N 1
ATOM 5620 C CA . GLN B 1 366 ? -2.363 36.812 -14.172 1 66.06 366 GLN B CA 1
ATOM 5621 C C . GLN B 1 366 ? -1.231 36.469 -15.141 1 66.06 366 GLN B C 1
ATOM 5623 O O . GLN B 1 366 ? -0.992 35.312 -15.469 1 66.06 366 GLN B O 1
ATOM 5628 N N . ARG B 1 367 ? -0.729 37.5 -16.016 1 51.59 367 ARG B N 1
ATOM 5629 C CA . ARG B 1 367 ? 0.406 37.406 -16.938 1 51.59 367 ARG B CA 1
ATOM 5630 C C . ARG B 1 367 ? 1.652 38.031 -16.328 1 51.59 367 ARG B C 1
ATOM 5632 O O . ARG B 1 367 ? 1.568 39.062 -15.68 1 51.59 367 ARG B O 1
#

Solvent-accessible surface area (backbone atoms only — not comparable to full-atom values): 35706 Å² total; per-residue (Å²): 127,69,54,75,88,74,64,52,57,70,91,70,24,67,22,56,28,38,16,40,28,52,70,25,42,31,39,26,30,63,94,46,47,60,37,73,45,58,42,28,39,55,36,56,35,28,66,30,46,24,21,30,28,26,32,21,61,28,68,68,45,48,23,29,38,37,38,36,34,18,59,46,52,67,33,43,24,51,50,48,52,39,54,73,38,60,36,40,60,87,52,49,41,75,35,81,49,65,61,29,28,68,79,25,24,64,29,35,30,41,40,35,58,28,50,45,90,40,66,57,44,78,47,44,42,48,33,58,18,33,40,37,64,43,45,68,83,75,66,66,49,60,50,50,35,53,73,44,10,32,26,28,36,36,33,38,34,55,41,35,31,56,31,87,38,21,42,52,30,50,46,53,46,44,53,46,27,55,74,56,51,24,40,28,36,34,36,40,57,68,50,68,54,48,23,55,82,62,62,22,61,66,40,40,22,54,53,43,47,60,51,48,68,62,26,29,32,43,34,44,45,73,68,22,42,30,51,28,59,60,49,76,78,85,77,80,63,88,74,67,71,81,58,46,60,59,51,46,51,51,51,50,53,51,49,40,67,76,34,71,56,44,36,30,41,34,31,69,43,73,46,74,77,34,43,29,29,23,32,39,30,24,41,29,39,45,68,91,37,80,27,67,23,77,72,35,72,67,35,69,34,57,17,68,49,33,18,70,28,23,19,50,20,25,29,50,50,18,57,77,65,70,56,45,66,56,53,6,29,25,40,3,40,29,31,11,55,51,14,9,61,41,76,50,34,43,58,84,48,45,48,69,57,29,54,39,45,61,72,65,50,74,90,67,88,84,134,127,70,55,74,88,74,66,51,58,69,92,68,24,67,22,55,29,38,16,40,29,53,71,24,44,31,39,27,29,63,95,45,46,61,36,71,45,57,41,28,39,56,34,54,35,27,66,31,45,24,22,30,29,26,30,21,61,30,67,67,44,49,24,29,39,37,39,36,34,17,60,46,53,68,33,43,24,49,50,48,50,39,55,73,38,59,36,39,61,88,53,50,42,75,36,81,50,63,59,29,29,68,78,24,23,64,29,35,31,41,40,34,57,28,51,46,89,40,66,56,44,77,48,45,41,48,35,58,18,33,40,37,65,44,46,69,84,75,63,66,49,61,49,52,36,52,73,44,11,31,26,27,36,36,32,40,35,54,42,35,30,57,32,88,38,21,42,53,31,51,46,53,47,45,54,46,27,54,74,54,50,25,40,29,38,34,35,40,55,67,50,67,55,48,22,56,83,61,62,23,61,67,39,41,22,54,54,42,47,60,50,48,69,64,27,30,32,42,33,44,45,72,68,22,41,30,50,28,58,60,50,76,78,84,78,80,62,88,74,67,70,80,58,46,59,58,52,46,51,52,49,50,52,51,49,38,66,76,32,70,54,44,37,30,40,33,31,67,42,74,47,74,76,35,42,29,30,24,34,39,31,24,42,27,39,46,67,91,36,79,27,68,24,78,72,36,74,68,36,69,36,57,16,68,48,34,19,69,27,23,19,51,18,26,30,50,50,19,57,76,64,69,57,44,64,55,50,5,30,26,39,4,40,30,32,11,56,50,15,9,60,41,75,50,34,43,58,85,48,46,50,68,57,30,53,38,44,61,73,66,51,74,89,68,89,84,132

Secondary structure (DSSP, 8-state):
--PPP-PPPGGG-SBSEEEE---EEEEE-TTS-GGG-SEEEEEEE-HHHHHHHHHHHTT---EEEEEEEEESHHHHHHHHHHHHHT-EEEEEEEEE--SSSSS-B--EEEEEPPBTTB--EEEEE-TTBTGGG--TTSS-HIIIIIIIIBSEEEEEHHHHTS-SSHHHHHHHHHHHHHHTT-EEEEE----HHHHGGGTHHHHHHHHHHHHHTT-SEEE--HHHHHHHH----S---S--SSHHHHHHHHHHHHHHHH-TT-SEEEEEEEEESSSSEEEEEEEEEETTEEEEPPPEEEEE-S--TTHHHHHHHHHHHHHHTT--HHHHHHHHHHHHHHHTTSSSSS----HHHHHHHHTT--S----/--PPP-PPPGGG-SBSEEEE---EEEEE-TTS-GGG-SEEEEEEE-HHHHHHHHHHHTT---EEEEEEEEESHHHHHHHHHHHHHT-EEEEEEEEE--SSSSS-B--EEEEEPPBTTB--EEEEE-TTBTGGG--TTSS-HIIIIIIIIBSEEEEEHHHHTSSSSHHHHHHHHHHHHHHTT-EEEEE----HHHHGGGTHHHHHHHHHHHHHTT-SEEE--HHHHHHHH----S---S--STHHHHHHHHHHHHHHHH-TT-SEEEEEEEEESSSSEEEEEEEEEETTEEEEPPPEEEEE-S--TTHHHHHHHHHHHHHHTT--HHHHHHHHHHHHHHHTTSSSSS----HHHHHHHHTT--S----

InterPro domains:
  IPR011611 Carbohydrate kinase PfkB [PF00294] (16-347)
  IPR029056 Ribokinase-like [G3DSA:3.40.1190.20] (6-367)
  IPR029056 Ribokinase-like [SSF53613] (14-358)
  IPR052700 Carbohydrate kinase PfkB-like [PTHR43320] (37-353)